Protein AF-0000000086876763 (afdb_homodimer)

Structure (mmCIF, N/CA/C/O backbone):
data_AF-0000000086876763-model_v1
#
loop_
_entity.id
_entity.type
_entity.pdbx_description
1 polymer Asparaginase
#
loop_
_atom_site.group_PDB
_atom_site.id
_atom_site.type_symbol
_atom_site.label_atom_id
_atom_site.label_alt_id
_atom_site.label_comp_id
_atom_site.label_asym_id
_atom_site.label_entity_id
_atom_site.label_seq_id
_atom_site.pdbx_PDB_ins_code
_atom_site.Cartn_x
_atom_site.Cartn_y
_atom_site.Cartn_z
_atom_site.occupancy
_atom_site.B_iso_or_equiv
_atom_site.auth_seq_id
_atom_site.auth_comp_id
_atom_site.auth_asym_id
_atom_site.auth_atom_id
_atom_site.pdbx_PDB_model_num
ATOM 1 N N . MET A 1 1 ? 21.891 13.836 -4.902 1 63.59 1 MET A N 1
ATOM 2 C CA . MET A 1 1 ? 22.141 12.852 -3.855 1 63.59 1 MET A CA 1
ATOM 3 C C . MET A 1 1 ? 21.203 11.656 -3.996 1 63.59 1 MET A C 1
ATOM 5 O O . MET A 1 1 ? 20.047 11.82 -4.379 1 63.59 1 MET A O 1
ATOM 9 N N . GLU A 1 2 ? 21.703 10.43 -3.816 1 85 2 GLU A N 1
ATOM 10 C CA . GLU A 1 2 ? 20.984 9.164 -3.924 1 85 2 GLU A CA 1
ATOM 11 C C . GLU A 1 2 ? 20.031 8.969 -2.754 1 85 2 GLU A C 1
ATOM 13 O O . GLU A 1 2 ? 20.234 9.531 -1.676 1 85 2 GLU A O 1
ATOM 18 N N . SER A 1 3 ? 18.922 8.422 -2.992 1 95.81 3 SER A N 1
ATOM 19 C CA . SER A 1 3 ? 17.953 8.102 -1.938 1 95.81 3 SER A CA 1
ATOM 20 C C . SER A 1 3 ? 18.578 7.184 -0.891 1 95.81 3 SER A C 1
ATOM 22 O O . SER A 1 3 ? 19.516 6.434 -1.188 1 95.81 3 SER A O 1
ATOM 24 N N . ALA A 1 4 ? 18.203 7.352 0.329 1 98.06 4 ALA A N 1
ATOM 25 C CA . ALA A 1 4 ? 18.656 6.496 1.425 1 98.06 4 ALA A CA 1
ATOM 26 C C . ALA A 1 4 ? 17.766 5.266 1.559 1 98.06 4 ALA A C 1
ATOM 28 O O . ALA A 1 4 ? 16.547 5.352 1.371 1 98.06 4 ALA A O 1
ATOM 29 N N . LEU A 1 5 ? 18.359 4.121 1.808 1 98.12 5 LEU A N 1
ATOM 30 C CA . LEU A 1 5 ? 17.594 2.967 2.26 1 98.12 5 LEU A CA 1
ATOM 31 C C . LEU A 1 5 ? 17.062 3.186 3.672 1 98.12 5 LEU A C 1
ATOM 33 O O . LEU A 1 5 ? 17.844 3.314 4.621 1 98.12 5 LEU A O 1
ATOM 37 N N . LEU A 1 6 ? 15.734 3.271 3.861 1 98.81 6 LEU A N 1
ATOM 38 C CA . LEU A 1 6 ? 15.148 3.635 5.145 1 98.81 6 LEU A CA 1
ATOM 39 C C . LEU A 1 6 ? 14.75 2.391 5.934 1 98.81 6 LEU A C 1
ATOM 41 O O . LEU A 1 6 ? 15.109 2.258 7.109 1 98.81 6 LEU A O 1
ATOM 45 N N . VAL A 1 7 ? 14.008 1.491 5.289 1 98.81 7 VAL A N 1
ATOM 46 C CA . VAL A 1 7 ? 13.445 0.343 5.988 1 98.81 7 VAL A CA 1
ATOM 47 C C . VAL A 1 7 ? 13.562 -0.906 5.117 1 98.81 7 VAL A C 1
ATOM 49 O O . VAL A 1 7 ? 13.359 -0.846 3.904 1 98.81 7 VAL A O 1
ATOM 52 N N . LYS A 1 8 ? 13.898 -2.033 5.664 1 98.75 8 LYS A N 1
ATOM 53 C CA . LYS A 1 8 ? 13.781 -3.354 5.055 1 98.75 8 LYS A CA 1
ATOM 54 C C . LYS A 1 8 ? 12.82 -4.242 5.84 1 98.75 8 LYS A C 1
ATOM 56 O O . LYS A 1 8 ? 12.734 -4.137 7.066 1 98.75 8 LYS A O 1
ATOM 61 N N . GLU A 1 9 ? 12.078 -5 5.168 1 98.69 9 GLU A N 1
ATOM 62 C CA . GLU A 1 9 ? 11.25 -6.059 5.746 1 98.69 9 GLU A CA 1
ATOM 63 C C . GLU A 1 9 ? 11.852 -7.434 5.473 1 98.69 9 GLU A C 1
ATOM 65 O O . GLU A 1 9 ? 12.352 -7.691 4.375 1 98.69 9 GLU A O 1
ATOM 70 N N . TYR A 1 10 ? 11.773 -8.258 6.449 1 98.56 10 TYR A N 1
ATOM 71 C CA . TYR A 1 10 ? 12.328 -9.602 6.336 1 98.56 10 TYR A CA 1
ATOM 72 C C . TYR A 1 10 ? 11.266 -10.656 6.645 1 98.56 10 TYR A C 1
ATOM 74 O O . TYR A 1 10 ? 10.398 -10.438 7.488 1 98.56 10 TYR A O 1
ATOM 82 N N . ARG A 1 11 ? 11.289 -11.711 5.949 1 98.31 11 ARG A N 1
ATOM 83 C CA . ARG A 1 11 ? 10.547 -12.945 6.207 1 98.31 11 ARG A CA 1
ATOM 84 C C . ARG A 1 11 ? 11.484 -14.141 6.281 1 98.31 11 ARG A C 1
ATOM 86 O O . ARG A 1 11 ? 12.258 -14.391 5.352 1 98.31 11 ARG A O 1
ATOM 93 N N . ALA A 1 12 ? 11.469 -14.891 7.359 1 97.19 12 ALA A N 1
ATOM 94 C CA . ALA A 1 12 ? 12.367 -16.016 7.57 1 97.19 12 ALA A CA 1
ATOM 95 C C . ALA A 1 12 ? 13.82 -15.633 7.297 1 97.19 12 ALA A C 1
ATOM 97 O O . ALA A 1 12 ? 14.562 -16.375 6.656 1 97.19 12 ALA A O 1
ATOM 98 N N . GLY A 1 13 ? 14.164 -14.438 7.664 1 96.88 13 GLY A N 1
ATOM 99 C CA . GLY A 1 13 ? 15.539 -13.977 7.57 1 96.88 13 GLY A CA 1
ATOM 100 C C . GLY A 1 13 ? 15.922 -13.508 6.18 1 96.88 13 GLY A C 1
ATOM 101 O O . GLY A 1 13 ? 17.031 -13.023 5.961 1 96.88 13 GLY A O 1
ATOM 102 N N . VAL A 1 14 ? 15.016 -13.617 5.227 1 97.5 14 VAL A N 1
ATOM 103 C CA . VAL A 1 14 ? 15.266 -13.188 3.854 1 97.5 14 VAL A CA 1
ATOM 104 C C . VAL A 1 14 ? 14.57 -11.852 3.598 1 97.5 14 VAL A C 1
ATOM 106 O O . VAL A 1 14 ? 13.406 -11.672 3.957 1 97.5 14 VAL A O 1
ATOM 109 N N . MET A 1 15 ? 15.297 -10.891 3.023 1 97.94 15 MET A N 1
ATOM 110 C CA . MET A 1 15 ? 14.719 -9.586 2.725 1 97.94 15 MET A CA 1
ATOM 111 C C . MET A 1 15 ? 13.562 -9.711 1.735 1 97.94 15 MET A C 1
ATOM 113 O O . MET A 1 15 ? 13.719 -10.312 0.672 1 97.94 15 MET A O 1
ATOM 117 N N . GLU A 1 16 ? 12.469 -9.133 2.098 1 98.38 16 GLU A N 1
ATOM 118 C CA . GLU A 1 16 ? 11.289 -9.234 1.24 1 98.38 16 GLU A CA 1
ATOM 119 C C . GLU A 1 16 ? 10.953 -7.879 0.616 1 98.38 16 GLU A C 1
ATOM 121 O O . GLU A 1 16 ? 10.539 -7.812 -0.543 1 98.38 16 GLU A O 1
ATOM 126 N N . CYS A 1 17 ? 11.07 -6.809 1.382 1 98.69 17 CYS A N 1
ATOM 127 C CA . CYS A 1 17 ? 10.773 -5.48 0.858 1 98.69 17 CYS A CA 1
ATOM 128 C C . CYS A 1 17 ? 11.828 -4.473 1.3 1 98.69 17 CYS A C 1
ATOM 130 O O . CYS A 1 17 ? 12.492 -4.668 2.318 1 98.69 17 CYS A O 1
ATOM 132 N N . ALA A 1 18 ? 11.977 -3.459 0.557 1 98.56 18 ALA A N 1
ATOM 133 C CA . ALA A 1 18 ? 12.852 -2.33 0.872 1 98.56 18 ALA A CA 1
ATOM 134 C C . ALA A 1 18 ? 12.188 -1.006 0.509 1 98.56 18 ALA A C 1
ATOM 136 O O . ALA A 1 18 ? 11.523 -0.898 -0.529 1 98.56 18 ALA A O 1
ATOM 137 N N . HIS A 1 19 ? 12.352 -0.045 1.343 1 98.75 19 HIS A N 1
ATOM 138 C CA . HIS A 1 19 ? 11.797 1.291 1.153 1 98.75 19 HIS A CA 1
ATOM 139 C C . HIS A 1 19 ? 12.891 2.354 1.209 1 98.75 19 HIS A C 1
ATOM 141 O O . HIS A 1 19 ? 13.68 2.387 2.154 1 98.75 19 HIS A O 1
ATOM 147 N N . PHE A 1 20 ? 12.898 3.191 0.234 1 98.62 20 PHE A N 1
ATOM 148 C CA . PHE A 1 20 ? 13.875 4.27 0.121 1 98.62 20 PHE A CA 1
ATOM 149 C C . PHE A 1 20 ? 13.227 5.621 0.391 1 98.62 20 PHE A C 1
ATOM 151 O O . PHE A 1 20 ? 12 5.75 0.326 1 98.62 20 PHE A O 1
ATOM 158 N N . GLY A 1 21 ? 14.031 6.57 0.761 1 98.69 21 GLY A N 1
ATOM 159 C CA . GLY A 1 21 ? 13.461 7.887 0.99 1 98.69 21 GLY A CA 1
ATOM 160 C C . GLY A 1 21 ? 14.492 8.914 1.412 1 98.69 21 GLY A C 1
ATOM 161 O O . GLY A 1 21 ? 15.68 8.789 1.09 1 98.69 21 GLY A O 1
ATOM 162 N N . HIS A 1 22 ? 13.977 9.961 1.968 1 98.88 22 HIS A N 1
ATOM 163 C CA . HIS A 1 22 ? 14.766 11.109 2.389 1 98.88 22 HIS A CA 1
ATOM 164 C C . HIS A 1 22 ? 14.297 11.641 3.742 1 98.88 22 HIS A C 1
ATOM 166 O O . HIS A 1 22 ? 13.102 11.617 4.035 1 98.88 22 HIS A O 1
ATOM 172 N N . ILE A 1 23 ? 15.219 12.078 4.582 1 98.88 23 ILE A N 1
ATOM 173 C CA . ILE A 1 23 ? 14.953 12.656 5.891 1 98.88 23 ILE A CA 1
ATOM 174 C C . ILE A 1 23 ? 15.664 14 6.012 1 98.88 23 ILE A C 1
ATOM 176 O O . ILE A 1 23 ? 16.828 14.133 5.613 1 98.88 23 ILE A O 1
ATOM 180 N N . SER A 1 24 ? 15.016 14.984 6.48 1 98.81 24 SER A N 1
ATOM 181 C CA . SER A 1 24 ? 15.586 16.297 6.77 1 98.81 24 SER A CA 1
ATOM 182 C C . SER A 1 24 ? 15.273 16.734 8.195 1 98.81 24 SER A C 1
ATOM 184 O O . SER A 1 24 ? 14.117 16.703 8.625 1 98.81 24 SER A O 1
ATOM 186 N N . ILE A 1 25 ? 16.25 17.109 8.953 1 98.94 25 ILE A N 1
ATOM 187 C CA . ILE A 1 25 ? 16.094 17.656 10.297 1 98.94 25 ILE A CA 1
ATOM 188 C C . ILE A 1 25 ? 16.75 19.031 10.383 1 98.94 25 ILE A C 1
ATOM 190 O O . ILE A 1 25 ? 17.938 19.156 10.109 1 98.94 25 ILE A O 1
ATOM 194 N N . THR A 1 26 ? 15.992 20.047 10.773 1 98.69 26 THR A N 1
ATOM 195 C CA . THR A 1 26 ? 16.5 21.406 10.82 1 98.69 26 THR A CA 1
ATOM 196 C C . THR A 1 26 ? 16.469 21.953 12.25 1 98.69 26 THR A C 1
ATOM 198 O O . THR A 1 26 ? 15.664 21.5 13.07 1 98.69 26 THR A O 1
ATOM 201 N N . ASN A 1 27 ? 17.359 22.875 12.508 1 98.5 27 ASN A N 1
ATOM 202 C CA . ASN A 1 27 ? 17.375 23.562 13.797 1 98.5 27 ASN A CA 1
ATOM 203 C C . ASN A 1 27 ? 16.734 24.953 13.703 1 98.5 27 ASN A C 1
ATOM 205 O O . ASN A 1 27 ? 16.172 25.312 12.672 1 98.5 27 ASN A O 1
ATOM 209 N N . GLU A 1 28 ? 16.75 25.703 14.789 1 97 28 GLU A N 1
ATOM 210 C CA . GLU A 1 28 ? 16.016 26.953 14.883 1 97 28 GLU A CA 1
ATOM 211 C C . GLU A 1 28 ? 16.609 28.031 13.977 1 97 28 GLU A C 1
ATOM 213 O O . GLU A 1 28 ? 15.992 29.062 13.719 1 97 28 GLU A O 1
ATOM 218 N N . LYS A 1 29 ? 17.828 27.766 13.438 1 96 29 LYS A N 1
ATOM 219 C CA . LYS A 1 29 ? 18.469 28.703 12.516 1 96 29 LYS A CA 1
ATOM 220 C C . LYS A 1 29 ? 18.141 28.359 11.062 1 96 29 LYS A C 1
ATOM 222 O O . LYS A 1 29 ? 18.562 29.062 10.141 1 96 29 LYS A O 1
ATOM 227 N N . GLY A 1 30 ? 17.438 27.266 10.891 1 95.19 30 GLY A N 1
ATOM 228 C CA . GLY A 1 30 ? 17.047 26.859 9.555 1 95.19 30 GLY A CA 1
ATOM 229 C C . GLY A 1 30 ? 18.062 25.953 8.883 1 95.19 30 GLY A C 1
ATOM 230 O O . GLY A 1 30 ? 17.922 25.609 7.715 1 95.19 30 GLY A O 1
ATOM 231 N N . ASN A 1 31 ? 19.078 25.562 9.633 1 97.19 31 ASN A N 1
ATOM 232 C CA . ASN A 1 31 ? 20.125 24.688 9.094 1 97.19 31 ASN A CA 1
ATOM 233 C C . ASN A 1 31 ? 19.734 23.219 9.188 1 97.19 31 ASN A C 1
ATOM 235 O O . ASN A 1 31 ? 19.141 22.781 10.18 1 97.19 31 ASN A O 1
ATOM 239 N N . VAL A 1 32 ? 20.047 22.484 8.117 1 98.25 32 VAL A N 1
ATOM 240 C CA . VAL A 1 32 ? 19.938 21.031 8.203 1 98.25 32 VAL A CA 1
ATOM 241 C C . VAL A 1 32 ? 21.031 20.5 9.133 1 98.25 32 VAL A C 1
ATOM 243 O O . VAL A 1 32 ? 22.219 20.656 8.859 1 98.25 32 VAL A O 1
ATOM 246 N N . VAL A 1 33 ? 20.625 19.875 10.195 1 98.38 33 VAL A N 1
ATOM 247 C CA . VAL A 1 33 ? 21.609 19.438 11.18 1 98.38 33 VAL A CA 1
ATOM 248 C C . VAL A 1 33 ? 21.781 17.922 11.094 1 98.38 33 VAL A C 1
ATOM 250 O O . VAL A 1 33 ? 22.828 17.375 11.477 1 98.38 33 VAL A O 1
ATOM 253 N N . TYR A 1 34 ? 20.812 17.172 10.68 1 98.25 34 TYR A N 1
ATOM 254 C CA . TYR A 1 34 ? 20.859 15.75 10.367 1 98.25 34 TYR A CA 1
ATOM 255 C C . TYR A 1 34 ? 20.094 15.445 9.086 1 98.25 34 TYR A C 1
ATOM 257 O O . TYR A 1 34 ? 19.172 16.172 8.711 1 98.25 34 TYR A O 1
ATOM 265 N N . SER A 1 35 ? 20.531 14.438 8.383 1 98.44 35 SER A N 1
ATOM 266 C CA . SER A 1 35 ? 19.797 14.023 7.191 1 98.44 35 SER A CA 1
ATOM 267 C C . SER A 1 35 ? 20.109 12.57 6.832 1 98.44 35 SER A C 1
ATOM 269 O O . SER A 1 35 ? 21.062 11.992 7.344 1 98.44 35 SER A O 1
ATOM 271 N N . ALA A 1 36 ? 19.328 11.938 6.098 1 98.44 36 ALA A N 1
ATOM 272 C CA . ALA A 1 36 ? 19.531 10.734 5.301 1 98.44 36 ALA A CA 1
ATOM 273 C C . ALA A 1 36 ? 19 10.914 3.885 1 98.44 36 ALA A C 1
ATOM 275 O O . ALA A 1 36 ? 17.859 11.352 3.697 1 98.44 36 ALA A O 1
ATOM 276 N N . GLY A 1 37 ? 19.781 10.609 2.861 1 97.94 37 GLY A N 1
ATOM 277 C CA . GLY A 1 37 ? 19.406 10.984 1.503 1 97.94 37 GLY A CA 1
ATOM 278 C C . GLY A 1 37 ? 19.531 12.469 1.236 1 97.94 37 GLY A C 1
ATOM 279 O O . GLY A 1 37 ? 20.469 13.117 1.713 1 97.94 37 GLY A O 1
ATOM 280 N N . ASN A 1 38 ? 18.688 12.992 0.384 1 98 38 ASN A N 1
ATOM 281 C CA . ASN A 1 38 ? 18.672 14.398 0.008 1 98 38 ASN A CA 1
ATOM 282 C C . ASN A 1 38 ? 17.734 15.211 0.9 1 98 38 ASN A C 1
ATOM 284 O O . ASN A 1 38 ? 16.516 15.164 0.733 1 98 38 ASN A O 1
ATOM 288 N N . PRO A 1 39 ? 18.266 15.977 1.806 1 98.19 39 PRO A N 1
ATOM 289 C CA . PRO A 1 39 ? 17.406 16.734 2.723 1 98.19 39 PRO A CA 1
ATOM 290 C C . PRO A 1 39 ? 16.578 17.797 2.01 1 98.19 39 PRO A C 1
ATOM 292 O O . PRO A 1 39 ? 15.633 18.328 2.592 1 98.19 39 PRO A O 1
ATOM 295 N N . HIS A 1 40 ? 16.922 18.109 0.749 1 98 40 HIS A N 1
ATOM 296 C CA . HIS A 1 40 ? 16.234 19.141 -0.005 1 98 40 HIS A CA 1
ATOM 297 C C . HIS A 1 40 ? 15.344 18.531 -1.09 1 98 40 HIS A C 1
ATOM 299 O O . HIS A 1 40 ? 14.953 19.219 -2.035 1 98 40 HIS A O 1
ATOM 305 N N . PHE A 1 41 ? 15.109 17.203 -0.95 1 98.31 41 PHE A N 1
ATOM 306 C CA . PHE A 1 41 ? 14.211 16.531 -1.886 1 98.31 41 PHE A CA 1
ATOM 307 C C . PHE A 1 41 ? 12.852 17.219 -1.909 1 98.31 41 PHE A C 1
ATOM 309 O O . PHE A 1 41 ? 12.297 17.547 -0.857 1 98.31 41 PHE A O 1
ATOM 316 N N . ARG A 1 42 ? 12.297 17.5 -3.066 1 98.12 42 ARG A N 1
ATOM 317 C CA . ARG A 1 42 ? 10.984 18.125 -3.217 1 98.12 42 ARG A CA 1
ATOM 318 C C . ARG A 1 42 ? 9.867 17.094 -3.076 1 98.12 42 ARG A C 1
ATOM 320 O O . ARG A 1 42 ? 9.891 16.062 -3.742 1 98.12 42 ARG A O 1
ATOM 327 N N . ALA A 1 43 ? 8.93 17.391 -2.17 1 98.44 43 ALA A N 1
ATOM 328 C CA . ALA A 1 43 ? 7.801 16.484 -1.951 1 98.44 43 ALA A CA 1
ATOM 329 C C . ALA A 1 43 ? 6.492 17.25 -1.848 1 98.44 43 ALA A C 1
ATOM 331 O O . ALA A 1 43 ? 6.477 18.406 -1.408 1 98.44 43 ALA A O 1
ATOM 332 N N . PHE A 1 44 ? 5.434 16.672 -2.324 1 98.81 44 PHE A N 1
ATOM 333 C CA . PHE A 1 44 ? 4.113 17.203 -2.014 1 98.81 44 PHE A CA 1
ATOM 334 C C . PHE A 1 44 ? 3.791 17.016 -0.536 1 98.81 44 PHE A C 1
ATOM 336 O O . PHE A 1 44 ? 4.055 15.961 0.036 1 98.81 44 PHE A O 1
ATOM 343 N N . THR A 1 45 ? 3.211 17.953 0.055 1 98.81 45 THR A N 1
ATOM 344 C CA . THR A 1 45 ? 2.943 17.938 1.488 1 98.81 45 THR A CA 1
ATOM 345 C C . THR A 1 45 ? 1.78 17 1.808 1 98.81 45 THR A C 1
ATOM 347 O O . THR A 1 45 ? 1.753 16.375 2.871 1 98.81 45 THR A O 1
ATOM 350 N N . ARG A 1 46 ? 0.812 17.031 0.825 1 98.56 46 ARG A N 1
ATOM 351 C CA . ARG A 1 46 ? -0.443 16.344 1.113 1 98.56 46 ARG A CA 1
ATOM 352 C C . ARG A 1 46 ? -1 16.766 2.469 1 98.56 46 ARG A C 1
ATOM 354 O O . ARG A 1 46 ? -0.998 17.953 2.805 1 98.56 46 ARG A O 1
ATOM 361 N N . SER A 1 47 ? -1.531 15.883 3.232 1 98.69 47 SER A N 1
ATOM 362 C CA . SER A 1 47 ? -2.242 16.234 4.453 1 98.69 47 SER A CA 1
ATOM 363 C C . SER A 1 47 ? -1.285 16.781 5.512 1 98.69 47 SER A C 1
ATOM 365 O O . SER A 1 47 ? -1.719 17.344 6.516 1 98.69 47 SER A O 1
ATOM 367 N N . SER A 1 48 ? 0.027 16.609 5.348 1 98.81 48 SER A N 1
ATOM 368 C CA . SER A 1 48 ? 0.963 17.172 6.312 1 98.81 48 SER A CA 1
ATOM 369 C C . SER A 1 48 ? 0.887 18.703 6.324 1 98.81 48 SER A C 1
ATOM 371 O O . SER A 1 48 ? 1.415 19.344 7.234 1 98.81 48 SER A O 1
ATOM 373 N N . ALA A 1 49 ? 0.183 19.297 5.449 1 98.81 49 ALA A N 1
ATOM 374 C CA . ALA A 1 49 ? 0.047 20.75 5.355 1 98.81 49 ALA A CA 1
ATOM 375 C C . ALA A 1 49 ? -1.14 21.234 6.18 1 98.81 49 ALA A C 1
ATOM 377 O O . ALA A 1 49 ? -1.288 22.438 6.41 1 98.81 49 ALA A O 1
ATOM 378 N N . LYS A 1 50 ? -1.938 20.359 6.688 1 98.88 50 LYS A N 1
ATOM 379 C CA . LYS A 1 50 ? -3.244 20.75 7.223 1 98.88 50 LYS A CA 1
ATOM 380 C C . LYS A 1 50 ? -3.098 21.688 8.414 1 98.88 50 LYS A C 1
ATOM 382 O O . LYS A 1 50 ? -3.865 22.641 8.555 1 98.88 50 LYS A O 1
ATOM 387 N N . PRO A 1 51 ? -2.115 21.484 9.305 1 98.94 51 PRO A N 1
ATOM 388 C CA . PRO A 1 51 ? -1.979 22.484 10.367 1 98.94 51 PRO A CA 1
ATOM 389 C C . PRO A 1 51 ? -1.741 23.891 9.836 1 98.94 51 PRO A C 1
ATOM 391 O O . PRO A 1 51 ? -2.252 24.859 10.398 1 98.94 51 PRO A O 1
ATOM 394 N N . PHE A 1 52 ? -1.017 24.016 8.773 1 98.94 52 PHE A N 1
ATOM 395 C CA . PHE A 1 52 ? -0.72 25.312 8.18 1 98.94 52 PHE A CA 1
ATOM 396 C C . PHE A 1 52 ? -1.955 25.891 7.5 1 98.94 52 PHE A C 1
ATOM 398 O O . PHE A 1 52 ? -2.176 27.094 7.531 1 98.94 52 PHE A O 1
ATOM 405 N N . GLN A 1 53 ? -2.729 25.031 6.914 1 98.94 53 GLN A N 1
ATOM 406 C CA . GLN A 1 53 ? -3.943 25.453 6.227 1 98.94 53 GLN A CA 1
ATOM 407 C C . GLN A 1 53 ? -4.977 25.984 7.215 1 98.94 53 GLN A C 1
ATOM 409 O O . GLN A 1 53 ? -5.832 26.797 6.852 1 98.94 53 GLN A O 1
ATOM 414 N N . ALA A 1 54 ? -4.891 25.578 8.43 1 98.88 54 ALA A N 1
ATOM 415 C CA . ALA A 1 54 ? -5.828 26.016 9.461 1 98.88 54 ALA A CA 1
ATOM 416 C C . ALA A 1 54 ? -5.461 27.406 9.992 1 98.88 54 ALA A C 1
ATOM 418 O O . ALA A 1 54 ? -6.285 28.078 10.609 1 98.88 54 ALA A O 1
ATOM 419 N N . ILE A 1 55 ? -4.219 27.859 9.797 1 98.94 55 ILE A N 1
ATOM 420 C CA . ILE A 1 55 ? -3.668 29.031 10.461 1 98.94 55 ILE A CA 1
ATOM 421 C C . ILE A 1 55 ? -4.465 30.266 10.062 1 98.94 55 ILE A C 1
ATOM 423 O O . ILE A 1 55 ? -4.906 31.031 10.922 1 98.94 55 ILE A O 1
ATOM 427 N N . PRO A 1 56 ? -4.75 30.5 8.75 1 98.88 56 PRO A N 1
ATOM 428 C CA . PRO A 1 56 ? -5.43 31.75 8.391 1 98.88 56 PRO A CA 1
ATOM 429 C C . PRO A 1 56 ? -6.785 31.906 9.078 1 98.88 56 PRO A C 1
ATOM 431 O O . PRO A 1 56 ? -7.094 32.969 9.602 1 98.88 56 PRO A O 1
ATOM 434 N N . GLY A 1 57 ? -7.559 30.859 9.141 1 98.81 57 GLY A N 1
ATOM 435 C CA . GLY A 1 57 ? -8.859 30.922 9.789 1 98.81 57 GLY A CA 1
ATOM 436 C C . GLY A 1 57 ? -8.766 31.188 11.281 1 98.81 57 GLY A C 1
ATOM 437 O O . GLY A 1 57 ? -9.453 32.062 11.805 1 98.81 57 GLY A O 1
ATOM 438 N N . ILE A 1 58 ? -7.91 30.453 11.914 1 98.94 58 ILE A N 1
ATOM 439 C CA . ILE A 1 58 ? -7.75 30.609 13.352 1 98.94 58 ILE A CA 1
ATOM 440 C C . ILE A 1 58 ? -7.195 32 13.656 1 98.94 58 ILE A C 1
ATOM 442 O O . ILE A 1 58 ? -7.648 32.656 14.586 1 98.94 58 ILE A O 1
ATOM 446 N N . ARG A 1 59 ? -6.223 32.438 12.859 1 98.81 59 ARG A N 1
ATOM 447 C CA . ARG A 1 59 ? -5.641 33.781 12.984 1 98.81 59 ARG A CA 1
ATOM 448 C C . ARG A 1 59 ? -6.707 34.875 12.844 1 98.81 59 ARG A C 1
ATOM 450 O O . ARG A 1 59 ? -6.672 35.875 13.539 1 98.81 59 ARG A O 1
ATOM 457 N N . ALA A 1 60 ? -7.688 34.625 12.008 1 98.44 60 ALA A N 1
ATOM 458 C CA . ALA A 1 60 ? -8.734 35.594 11.719 1 98.44 60 ALA A CA 1
ATOM 459 C C . ALA A 1 60 ? -9.812 35.594 12.805 1 98.44 60 ALA A C 1
ATOM 461 O O . ALA A 1 60 ? -10.648 36.5 12.875 1 98.44 60 ALA A O 1
ATOM 462 N N . GLY A 1 61 ? -9.883 34.531 13.648 1 98.62 61 GLY A N 1
ATOM 463 C CA . GLY A 1 61 ? -10.758 34.562 14.805 1 98.62 61 GLY A CA 1
ATOM 464 C C . GLY A 1 61 ? -11.953 33.625 14.68 1 98.62 61 GLY A C 1
ATOM 465 O O . GLY A 1 61 ? -12.961 33.781 15.367 1 98.62 61 GLY A O 1
ATOM 466 N N . ILE A 1 62 ? -11.852 32.594 13.875 1 98.62 62 ILE A N 1
ATOM 467 C CA . ILE A 1 62 ? -13.008 31.719 13.68 1 98.62 62 ILE A CA 1
ATOM 468 C C . ILE A 1 62 ? -13.297 30.938 14.969 1 98.62 62 ILE A C 1
ATOM 470 O O . ILE A 1 62 ? -14.438 30.562 15.227 1 98.62 62 ILE A O 1
ATOM 474 N N . ALA A 1 63 ? -12.312 30.703 15.758 1 98.62 63 ALA A N 1
ATOM 475 C CA . ALA A 1 63 ? -12.516 29.953 17 1 98.62 63 ALA A CA 1
ATOM 476 C C . ALA A 1 63 ? -13.492 30.688 17.922 1 98.62 63 ALA A C 1
ATOM 478 O O . ALA A 1 63 ? -14.453 30.109 18.406 1 98.62 63 ALA A O 1
ATOM 479 N N . ALA A 1 64 ? -13.211 31.953 18.156 1 98.44 64 ALA A N 1
ATOM 480 C CA . ALA A 1 64 ? -14.078 32.781 18.984 1 98.44 64 ALA A CA 1
ATOM 481 C C . ALA A 1 64 ? -15.414 33.031 18.297 1 98.44 64 ALA A C 1
ATOM 483 O O . ALA A 1 64 ? -16.469 33 18.938 1 98.44 64 ALA A O 1
ATOM 484 N N . HIS A 1 65 ? -15.391 33.312 17.031 1 98.69 65 HIS A N 1
ATOM 485 C CA . HIS A 1 65 ? -16.578 33.656 16.266 1 98.69 65 HIS A CA 1
ATOM 486 C C . HIS A 1 65 ? -17.625 32.562 16.328 1 98.69 65 HIS A C 1
ATOM 488 O O . HIS A 1 65 ? -18.828 32.844 16.484 1 98.69 65 HIS A O 1
ATOM 494 N N . TYR A 1 66 ? -17.203 31.312 16.188 1 98.69 66 TYR A N 1
ATOM 495 C CA . TYR A 1 66 ? -18.141 30.188 16.141 1 98.69 66 TYR A CA 1
ATOM 496 C C . TYR A 1 66 ? -18.156 29.438 17.469 1 98.69 66 TYR A C 1
ATOM 498 O O . TYR A 1 66 ? -18.938 28.5 17.641 1 98.69 66 TYR A O 1
ATOM 506 N N . GLY A 1 67 ? -17.344 29.781 18.375 1 98.69 67 GLY A N 1
ATOM 507 C CA . GLY A 1 67 ? -17.266 29.078 19.656 1 98.69 67 GLY A CA 1
ATOM 508 C C . GLY A 1 67 ? -16.719 27.672 19.531 1 98.69 67 GLY A C 1
ATOM 509 O O . GLY A 1 67 ? -17.328 26.719 20.031 1 98.69 67 GLY A O 1
ATOM 510 N N . LEU A 1 68 ? -15.562 27.594 18.891 1 98.81 68 LEU A N 1
ATOM 511 C CA . LEU A 1 68 ? -15.047 26.266 18.578 1 98.81 68 LEU A CA 1
ATOM 512 C C . LEU A 1 68 ? -14.359 25.656 19.797 1 98.81 68 LEU A C 1
ATOM 514 O O . LEU A 1 68 ? -13.656 26.344 20.531 1 98.81 68 LEU A O 1
ATOM 518 N N . SER A 1 69 ? -14.57 24.344 20.047 1 98.69 69 SER A N 1
ATOM 519 C CA . SER A 1 69 ? -13.867 23.578 21.062 1 98.69 69 SER A CA 1
ATOM 520 C C . SER A 1 69 ? -12.5 23.125 20.562 1 98.69 69 SER A C 1
ATOM 522 O O . SER A 1 69 ? -12.18 23.281 19.375 1 98.69 69 SER A O 1
ATOM 524 N N . SER A 1 70 ? -11.711 22.594 21.5 1 98.56 70 SER A N 1
ATOM 525 C CA . SER A 1 70 ? -10.406 22.031 21.156 1 98.56 70 SER A CA 1
ATOM 526 C C . SER A 1 70 ? -10.531 20.906 20.141 1 98.56 70 SER A C 1
ATOM 528 O O . SER A 1 70 ? -9.711 20.797 19.219 1 98.56 70 SER A O 1
ATOM 530 N N . LYS A 1 71 ? -11.562 20.078 20.281 1 98.88 71 LYS A N 1
ATOM 531 C CA . LYS A 1 71 ? -11.797 18.984 19.344 1 98.88 71 LYS A CA 1
ATOM 532 C C . LYS A 1 71 ? -12.078 19.516 17.938 1 98.88 71 LYS A C 1
ATOM 534 O O . LYS A 1 71 ? -11.57 18.984 16.953 1 98.88 71 LYS A O 1
ATOM 539 N N . GLU A 1 72 ? -12.875 20.531 17.891 1 98.88 72 GLU A N 1
ATOM 540 C CA . GLU A 1 72 ? -13.266 21.094 16.609 1 98.88 72 GLU A CA 1
ATOM 541 C C . GLU A 1 72 ? -12.102 21.812 15.938 1 98.88 72 GLU A C 1
ATOM 543 O O . GLU A 1 72 ? -11.977 21.797 14.711 1 98.88 72 GLU A O 1
ATOM 548 N N . ILE A 1 73 ? -11.211 22.406 16.719 1 98.94 73 ILE A N 1
ATOM 549 C CA . ILE A 1 73 ? -10.008 23.016 16.156 1 98.94 73 ILE A CA 1
ATOM 550 C C . ILE A 1 73 ? -9.047 21.922 15.68 1 98.94 73 ILE A C 1
ATOM 552 O O . ILE A 1 73 ? -8.508 22 14.57 1 98.94 73 ILE A O 1
ATOM 556 N N . ALA A 1 74 ? -8.883 20.859 16.469 1 98.94 74 ALA A N 1
ATOM 557 C CA . ALA A 1 74 ? -7.969 19.766 16.125 1 98.94 74 ALA A CA 1
ATOM 558 C C . ALA A 1 74 ? -8.398 19.078 14.828 1 98.94 74 ALA A C 1
ATOM 560 O O . ALA A 1 74 ? -7.555 18.734 13.992 1 98.94 74 ALA A O 1
ATOM 561 N N . ILE A 1 75 ? -9.695 18.891 14.609 1 98.81 75 ILE A N 1
ATOM 562 C CA . ILE A 1 75 ? -10.156 18.109 13.469 1 98.81 75 ILE A CA 1
ATOM 563 C C . ILE A 1 75 ? -9.969 18.906 12.188 1 98.81 75 ILE A C 1
ATOM 565 O O . ILE A 1 75 ? -10 18.359 11.086 1 98.81 75 ILE A O 1
ATOM 569 N N . MET A 1 76 ? -9.773 20.25 12.289 1 98.69 76 MET A N 1
ATOM 570 C CA . MET A 1 76 ? -9.469 21.094 11.125 1 98.69 76 MET A CA 1
ATOM 571 C C . MET A 1 76 ? -8.078 20.797 10.586 1 98.69 76 MET A C 1
ATOM 573 O O . MET A 1 76 ? -7.77 21.109 9.438 1 98.69 76 MET A O 1
ATOM 577 N N . ALA A 1 77 ? -7.18 20.188 11.398 1 98.38 77 ALA A N 1
ATOM 578 C CA . ALA A 1 77 ? -5.828 19.812 11 1 98.38 77 ALA A CA 1
ATOM 579 C C . ALA A 1 77 ? -5.711 18.297 10.828 1 98.38 77 ALA A C 1
ATOM 581 O O . ALA A 1 77 ? -4.609 17.75 10.867 1 98.38 77 ALA A O 1
ATOM 582 N N . SER A 1 78 ? -6.844 17.672 10.617 1 97.44 78 SER A N 1
ATOM 583 C CA . SER A 1 78 ? -6.875 16.219 10.789 1 97.44 78 SER A CA 1
ATOM 584 C C . SER A 1 78 ? -6.918 15.5 9.438 1 97.44 78 SER A C 1
ATOM 586 O O . SER A 1 78 ? -7.254 16.109 8.422 1 97.44 78 SER A O 1
ATOM 588 N N . SER A 1 79 ? -6.449 14.328 9.398 1 97.62 79 SER A N 1
ATOM 589 C CA . SER A 1 79 ? -6.844 13.266 8.477 1 97.62 79 SER A CA 1
ATOM 590 C C . SER A 1 79 ? -7.633 12.18 9.188 1 97.62 79 SER A C 1
ATOM 592 O O . SER A 1 79 ? -7.18 11.031 9.273 1 97.62 79 SER A O 1
ATOM 594 N N . HIS A 1 80 ? -8.773 12.609 9.68 1 98.31 80 HIS A N 1
ATOM 595 C CA . HIS A 1 80 ? -9.57 11.711 10.508 1 98.31 80 HIS A CA 1
ATOM 596 C C . HIS A 1 80 ? -10.016 10.484 9.719 1 98.31 80 HIS A C 1
ATOM 598 O O . HIS A 1 80 ? -9.969 10.484 8.484 1 98.31 80 HIS A O 1
ATOM 604 N N . ARG A 1 81 ? -10.344 9.5 10.383 1 98.25 81 ARG A N 1
ATOM 605 C CA . ARG A 1 81 ? -10.695 8.258 9.711 1 98.25 81 ARG A CA 1
ATOM 606 C C . ARG A 1 81 ? -12.164 7.914 9.938 1 98.25 81 ARG A C 1
ATOM 608 O O . ARG A 1 81 ? -12.555 6.746 9.883 1 98.25 81 ARG A O 1
ATOM 615 N N . SER A 1 82 ? -12.922 8.875 10.344 1 98.56 82 SER A N 1
ATOM 616 C CA . SER A 1 82 ? -14.367 8.781 10.523 1 98.56 82 SER A CA 1
ATOM 617 C C . SER A 1 82 ? -14.742 7.707 11.539 1 98.56 82 SER A C 1
ATOM 619 O O . SER A 1 82 ? -15.609 6.875 11.273 1 98.56 82 SER A O 1
ATOM 621 N N . GLU A 1 83 ? -14.016 7.637 12.609 1 98.62 83 GLU A N 1
ATOM 622 C CA . GLU A 1 83 ? -14.516 6.965 13.805 1 98.62 83 GLU A CA 1
ATOM 623 C C . GLU A 1 83 ? -15.727 7.695 14.383 1 98.62 83 GLU A C 1
ATOM 625 O O . GLU A 1 83 ? -15.969 8.859 14.062 1 98.62 83 GLU A O 1
ATOM 630 N N . PRO A 1 84 ? -16.531 7.082 15.195 1 98.12 84 PRO A N 1
ATOM 631 C CA . PRO A 1 84 ? -17.797 7.688 15.641 1 98.12 84 PRO A CA 1
ATOM 632 C C . PRO A 1 84 ? -17.594 9.07 16.25 1 98.12 84 PRO A C 1
ATOM 634 O O . PRO A 1 84 ? -18.359 10 15.953 1 98.12 84 PRO A O 1
ATOM 637 N N . GLU A 1 85 ? -16.594 9.25 17.031 1 98.56 85 GLU A N 1
ATOM 638 C CA . GLU A 1 85 ? -16.359 10.555 17.656 1 98.56 85 GLU A CA 1
ATOM 639 C C . GLU A 1 85 ? -15.984 11.602 16.609 1 98.56 85 GLU A C 1
ATOM 641 O O . GLU A 1 85 ? -16.344 12.773 16.734 1 98.56 85 GLU A O 1
ATOM 646 N N . HIS A 1 86 ? -15.188 11.211 15.594 1 98.88 86 HIS A N 1
ATOM 647 C CA . HIS A 1 86 ? -14.883 12.141 14.508 1 98.88 86 HIS A CA 1
ATOM 648 C C . HIS A 1 86 ? -16.156 12.664 13.852 1 98.88 86 HIS A C 1
ATOM 650 O O . HIS A 1 86 ? -16.297 13.867 13.633 1 98.88 86 HIS A O 1
ATOM 656 N N . ILE A 1 87 ? -17.062 11.75 13.516 1 98.5 87 ILE A N 1
ATOM 657 C CA . ILE A 1 87 ? -18.297 12.094 12.836 1 98.5 87 ILE A CA 1
ATOM 658 C C . ILE A 1 87 ? -19.109 13.062 13.688 1 98.5 87 ILE A C 1
ATOM 660 O O . ILE A 1 87 ? -19.609 14.078 13.18 1 98.5 87 ILE A O 1
ATOM 664 N N . GLN A 1 88 ? -19.188 12.773 14.945 1 98.62 88 GLN A N 1
ATOM 665 C CA . GLN A 1 88 ? -19.922 13.633 15.867 1 98.62 88 GLN A CA 1
ATOM 666 C C . GLN A 1 88 ? -19.344 15.039 15.891 1 98.62 88 GLN A C 1
ATOM 668 O O . GLN A 1 88 ? -20.078 16.031 15.805 1 98.62 88 GLN A O 1
ATOM 673 N N . VAL A 1 89 ? -18.031 15.156 16 1 98.88 89 VAL A N 1
ATOM 674 C CA . VAL A 1 89 ? -17.359 16.453 16.094 1 98.88 89 VAL A CA 1
ATOM 675 C C . VAL A 1 89 ? -17.516 17.203 14.766 1 98.88 89 VAL A C 1
ATOM 677 O O . VAL A 1 89 ? -17.703 18.422 14.758 1 98.88 89 VAL A O 1
ATOM 680 N N . LEU A 1 90 ? -17.453 16.5 13.641 1 98.81 90 LEU A N 1
ATOM 681 C CA . LEU A 1 90 ? -17.641 17.109 12.328 1 98.81 90 LEU A CA 1
ATOM 682 C C . LEU A 1 90 ? -19.047 17.703 12.195 1 98.81 90 LEU A C 1
ATOM 684 O O . LEU A 1 90 ? -19.219 18.797 11.688 1 98.81 90 LEU A O 1
ATOM 688 N N . GLU A 1 91 ? -20.016 16.953 12.648 1 98.62 91 GLU A N 1
ATOM 689 C CA . GLU A 1 91 ? -21.391 17.422 12.594 1 98.62 91 GLU A CA 1
ATOM 690 C C . GLU A 1 91 ? -21.609 18.641 13.484 1 98.62 91 GLU A C 1
ATOM 692 O O . GLU A 1 91 ? -22.312 19.578 13.109 1 98.62 91 GLU A O 1
ATOM 697 N N . GLN A 1 92 ? -20.984 18.609 14.648 1 98.75 92 GLN A N 1
ATOM 698 C CA . GLN A 1 92 ? -21.062 19.75 15.539 1 98.75 92 GLN A CA 1
ATOM 699 C C . GLN A 1 92 ? -20.422 20.984 14.914 1 98.75 92 GLN A C 1
ATOM 701 O O . GLN A 1 92 ? -20.984 22.078 14.961 1 98.75 92 GLN A O 1
ATOM 706 N N . LEU A 1 93 ? -19.219 20.766 14.352 1 98.81 93 LEU A N 1
ATOM 707 C CA . LEU A 1 93 ? -18.516 21.844 13.68 1 98.81 93 LEU A CA 1
ATOM 708 C C . LEU A 1 93 ? -19.344 22.422 12.531 1 98.81 93 LEU A C 1
ATOM 710 O O . LEU A 1 93 ? -19.469 23.641 12.398 1 98.81 93 LEU A O 1
ATOM 714 N N . SER A 1 94 ? -19.922 21.562 11.742 1 98.69 94 SER A N 1
ATOM 715 C CA . SER A 1 94 ? -20.781 21.953 10.633 1 98.69 94 SER A CA 1
ATOM 716 C C . SER A 1 94 ? -21.969 22.766 11.117 1 98.69 94 SER A C 1
ATOM 718 O O . SER A 1 94 ? -22.312 23.781 10.508 1 98.69 94 SER A O 1
ATOM 720 N N . ALA A 1 95 ? -22.547 22.359 12.164 1 98.62 95 ALA A N 1
ATOM 721 C CA . ALA A 1 95 ? -23.703 23.062 12.734 1 98.62 95 ALA A CA 1
ATOM 722 C C . ALA A 1 95 ? -23.312 24.453 13.203 1 98.62 95 ALA A C 1
ATOM 724 O O . ALA A 1 95 ? -24.047 25.422 12.969 1 98.62 95 ALA A O 1
ATOM 725 N N . LYS A 1 96 ? -22.219 24.562 13.875 1 98.69 96 LYS A N 1
ATOM 726 C CA . LYS A 1 96 ? -21.766 25.859 14.375 1 98.69 96 LYS A CA 1
ATOM 727 C C . LYS A 1 96 ? -21.469 26.812 13.227 1 98.69 96 LYS A C 1
ATOM 729 O O . LYS A 1 96 ? -21.781 28 13.305 1 98.69 96 LYS A O 1
ATOM 734 N N . ILE A 1 97 ? -20.875 26.266 12.195 1 98.31 97 ILE A N 1
ATOM 735 C CA . ILE A 1 97 ? -20.516 27.078 11.031 1 98.31 97 ILE A CA 1
ATOM 736 C C . ILE A 1 97 ? -21.781 27.406 10.234 1 98.31 97 ILE A C 1
ATOM 738 O O . ILE A 1 97 ? -21.828 28.438 9.555 1 98.31 97 ILE A O 1
ATOM 742 N N . GLY A 1 98 ? -22.766 26.531 10.312 1 98.19 98 GLY A N 1
ATOM 743 C CA . GLY A 1 98 ? -24.016 26.734 9.609 1 98.19 98 GLY A CA 1
ATOM 744 C C . GLY A 1 98 ? -23.969 26.312 8.148 1 98.19 98 GLY A C 1
ATOM 745 O O . GLY A 1 98 ? -24.625 26.906 7.297 1 98.19 98 GLY A O 1
ATOM 746 N N . LEU A 1 99 ? -23.047 25.406 7.836 1 97.38 99 LEU A N 1
ATOM 747 C CA . LEU A 1 99 ? -22.922 24.859 6.492 1 97.38 99 LEU A CA 1
ATOM 748 C C . LEU A 1 99 ? -22.969 23.328 6.523 1 97.38 99 LEU A C 1
ATOM 750 O O . LEU A 1 99 ? -22.359 22.703 7.398 1 97.38 99 LEU A O 1
ATOM 754 N N . GLY A 1 100 ? -23.719 22.719 5.676 1 93.69 100 GLY A N 1
ATOM 755 C CA . GLY A 1 100 ? -23.812 21.266 5.582 1 93.69 100 GLY A CA 1
ATOM 756 C C . GLY A 1 100 ? -22.797 20.656 4.629 1 93.69 100 GLY A C 1
ATOM 757 O O . GLY A 1 100 ? -22.016 21.375 4.004 1 93.69 100 GLY A O 1
ATOM 758 N N . GLU A 1 101 ? -22.797 19.297 4.547 1 95.81 101 GLU A N 1
ATOM 759 C CA . GLU A 1 101 ? -21.797 18.594 3.744 1 95.81 101 GLU A CA 1
ATOM 760 C C . GLU A 1 101 ? -22.031 18.812 2.252 1 95.81 101 GLU A C 1
ATOM 762 O O . GLU A 1 101 ? -21.172 18.5 1.43 1 95.81 101 GLU A O 1
ATOM 767 N N . GLU A 1 102 ? -23.219 19.406 1.879 1 95.81 102 GLU A N 1
ATOM 768 C CA . GLU A 1 102 ? -23.469 19.75 0.487 1 95.81 102 GLU A CA 1
ATOM 769 C C . GLU A 1 102 ? -22.516 20.828 -0.003 1 95.81 102 GLU A C 1
ATOM 771 O O . GLU A 1 102 ? -22.312 20.984 -1.209 1 95.81 102 GLU A O 1
ATOM 776 N N . CYS A 1 103 ? -21.891 21.594 0.924 1 97.19 103 CYS A N 1
ATOM 777 C CA . CYS A 1 103 ? -20.969 22.656 0.566 1 97.19 103 CYS A CA 1
ATOM 778 C C . CYS A 1 103 ? -19.547 22.109 0.388 1 97.19 103 CYS A C 1
ATOM 780 O O . CYS A 1 103 ? -18.656 22.812 -0.096 1 97.19 103 CYS A O 1
ATOM 782 N N . LEU A 1 104 ? -19.328 20.875 0.792 1 98.25 104 LEU A N 1
ATOM 783 C CA . LEU A 1 104 ? -18 20.281 0.695 1 98.25 104 LEU A CA 1
ATOM 784 C C . LEU A 1 104 ? -17.719 19.797 -0.728 1 98.25 104 LEU A C 1
ATOM 786 O O . LEU A 1 104 ? -18.547 19.109 -1.328 1 98.25 104 LEU A O 1
ATOM 790 N N . ILE A 1 105 ? -16.578 20.078 -1.279 1 97.5 105 ILE A N 1
ATOM 791 C CA . ILE A 1 105 ? -16.25 19.688 -2.645 1 97.5 105 ILE A CA 1
ATOM 792 C C . ILE A 1 105 ? -15.562 18.312 -2.635 1 97.5 105 ILE A C 1
ATOM 794 O O . ILE A 1 105 ? -15.391 17.688 -3.686 1 97.5 105 ILE A O 1
ATOM 798 N N . CYS A 1 106 ? -15.023 17.953 -1.402 1 97.81 106 CYS A N 1
ATOM 799 C CA . CYS A 1 106 ? -14.359 16.656 -1.355 1 97.81 106 CYS A CA 1
ATOM 800 C C . CYS A 1 106 ? -15.344 15.531 -1.67 1 97.81 106 CYS A C 1
ATOM 802 O O . CYS A 1 106 ? -16.547 15.68 -1.479 1 97.81 106 CYS A O 1
ATOM 804 N N . ALA A 1 107 ? -14.875 14.469 -2.191 1 98.12 107 ALA A N 1
ATOM 805 C CA . ALA A 1 107 ? -15.703 13.359 -2.672 1 98.12 107 ALA A CA 1
ATOM 806 C C . ALA A 1 107 ? -16.422 12.664 -1.517 1 98.12 107 ALA A C 1
ATOM 808 O O . ALA A 1 107 ? -15.891 12.602 -0.403 1 98.12 107 ALA A O 1
ATOM 809 N N . ALA A 1 108 ? -17.609 12.164 -1.794 1 98.44 108 ALA A N 1
ATOM 810 C CA . ALA A 1 108 ? -18.25 11.273 -0.836 1 98.44 108 ALA A CA 1
ATOM 811 C C . ALA A 1 108 ? -17.422 10.016 -0.606 1 98.44 108 ALA A C 1
ATOM 813 O O . ALA A 1 108 ? -16.844 9.461 -1.547 1 98.44 108 ALA A O 1
ATOM 814 N N . SER A 1 109 ? -17.328 9.586 0.653 1 98.19 109 SER A N 1
ATOM 815 C CA . SER A 1 109 ? -16.453 8.469 1.001 1 98.19 109 SER A CA 1
ATOM 816 C C . SER A 1 109 ? -17.062 7.621 2.117 1 98.19 109 SER A C 1
ATOM 818 O O . SER A 1 109 ? -17.969 8.062 2.82 1 98.19 109 SER A O 1
ATOM 820 N N . TYR A 1 110 ? -16.594 6.398 2.236 1 98.44 110 TYR A N 1
ATOM 821 C CA . TYR A 1 110 ? -16.797 5.602 3.438 1 98.44 110 TYR A CA 1
ATOM 822 C C . TYR A 1 110 ? -15.758 5.938 4.5 1 98.44 110 TYR A C 1
ATOM 824 O O . TYR A 1 110 ? -14.727 6.543 4.199 1 98.44 110 TYR A O 1
ATOM 832 N N . PRO A 1 111 ? -16.062 5.57 5.773 1 98.5 111 PRO A N 1
ATOM 833 C CA . PRO A 1 111 ? -15.008 5.719 6.777 1 98.5 111 PRO A CA 1
ATOM 834 C C . PRO A 1 111 ? -13.734 4.965 6.41 1 98.5 111 PRO A C 1
ATOM 836 O O . PRO A 1 111 ? -13.797 3.875 5.84 1 98.5 111 PRO A O 1
ATOM 839 N N . LEU A 1 112 ? -12.648 5.559 6.758 1 97.75 112 LEU A N 1
ATOM 840 C CA . LEU A 1 112 ? -11.375 4.914 6.457 1 97.75 112 LEU A CA 1
ATOM 841 C C . LEU A 1 112 ? -10.969 3.965 7.582 1 97.75 112 LEU A C 1
ATOM 843 O O . LEU A 1 112 ? -10.156 3.064 7.375 1 97.75 112 LEU A O 1
ATOM 847 N N . ASN A 1 113 ? -11.438 4.242 8.812 1 98.25 113 ASN A N 1
ATOM 848 C CA . ASN A 1 113 ? -11.242 3.26 9.875 1 98.25 113 ASN A CA 1
ATOM 849 C C . ASN A 1 113 ? -12 1.968 9.586 1 98.25 113 ASN A C 1
ATOM 851 O O . ASN A 1 113 ? -13.203 1.996 9.312 1 98.25 113 ASN A O 1
ATOM 855 N N . GLU A 1 114 ? -11.328 0.865 9.648 1 97 114 GLU A N 1
ATOM 856 C CA . GLU A 1 114 ? -11.914 -0.406 9.227 1 97 114 GLU A CA 1
ATOM 857 C C . GLU A 1 114 ? -13.148 -0.739 10.055 1 97 114 GLU A C 1
ATOM 859 O O . GLU A 1 114 ? -14.195 -1.097 9.5 1 97 114 GLU A O 1
ATOM 864 N N . GLU A 1 115 ? -13.07 -0.691 11.375 1 97.44 115 GLU A N 1
ATOM 865 C CA . GLU A 1 115 ? -14.195 -1.02 12.242 1 97.44 115 GLU A CA 1
ATOM 866 C C . GLU A 1 115 ? -15.367 -0.077 12 1 97.44 115 GLU A C 1
ATOM 868 O O . GLU A 1 115 ? -16.516 -0.518 11.922 1 97.44 115 GLU A O 1
ATOM 873 N N . SER A 1 116 ? -15.016 1.215 11.875 1 98.31 116 SER A N 1
ATOM 874 C CA . SER A 1 116 ? -16.047 2.203 11.594 1 98.31 116 SER A CA 1
ATOM 875 C C . SER A 1 116 ? -16.719 1.923 10.25 1 98.31 116 SER A C 1
ATOM 877 O O . SER A 1 116 ? -17.953 2.014 10.141 1 98.31 116 SER A O 1
ATOM 879 N N . ARG A 1 117 ? -15.953 1.591 9.266 1 98.44 117 ARG A N 1
ATOM 880 C CA . ARG A 1 117 ? -16.484 1.291 7.945 1 98.44 117 ARG A CA 1
ATOM 881 C C . ARG A 1 117 ? -17.406 0.078 7.996 1 98.44 117 ARG A C 1
ATOM 883 O O . ARG A 1 117 ? -18.5 0.093 7.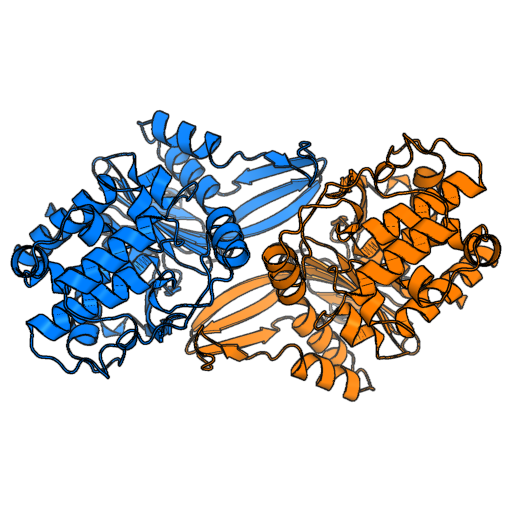41 1 98.44 117 ARG A O 1
ATOM 890 N N . ASN A 1 118 ? -16.938 -1.003 8.664 1 98.31 118 ASN A N 1
ATOM 891 C CA . ASN A 1 118 ? -17.75 -2.213 8.781 1 98.31 118 ASN A CA 1
ATOM 892 C C . ASN A 1 118 ? -19.109 -1.923 9.414 1 98.31 118 ASN A C 1
ATOM 894 O O . ASN A 1 118 ? -20.141 -2.352 8.891 1 98.31 118 ASN A O 1
ATOM 898 N N . GLN A 1 119 ? -19.047 -1.181 10.492 1 98.19 119 GLN A N 1
ATOM 899 C CA . GLN A 1 119 ? -20.281 -0.853 11.18 1 98.19 119 GLN A CA 1
ATOM 900 C C . GLN A 1 119 ? -21.172 0.043 10.32 1 98.19 119 GLN A C 1
ATOM 902 O O . GLN A 1 119 ? -22.391 -0.129 10.281 1 98.19 119 GLN A O 1
ATOM 907 N N . TRP A 1 120 ? -20.547 1.032 9.648 1 98.44 120 TRP A N 1
ATOM 908 C CA . TRP A 1 120 ? -21.25 1.941 8.766 1 98.44 120 TRP A CA 1
ATOM 909 C C . TRP A 1 120 ? -21.984 1.17 7.664 1 98.44 120 TRP A C 1
ATOM 911 O O . TRP A 1 120 ? -23.156 1.422 7.398 1 98.44 120 TRP A O 1
ATOM 921 N N . LEU A 1 121 ? -21.328 0.182 7.07 1 98.56 121 LEU A N 1
ATOM 922 C CA . LEU A 1 121 ? -21.891 -0.625 5.992 1 98.56 121 LEU A CA 1
ATOM 923 C C . LEU A 1 121 ? -22.969 -1.558 6.523 1 98.56 121 LEU A C 1
ATOM 925 O O . LEU A 1 121 ? -24.016 -1.713 5.898 1 98.56 121 LEU A O 1
ATOM 929 N N . ARG A 1 122 ? -22.734 -2.188 7.664 1 98.31 122 ARG A N 1
ATOM 930 C CA . ARG A 1 122 ? -23.719 -3.072 8.281 1 98.31 122 ARG A CA 1
ATOM 931 C C . ARG A 1 122 ? -25.016 -2.33 8.562 1 98.31 122 ARG A C 1
ATOM 933 O O . ARG A 1 122 ? -26.109 -2.92 8.523 1 98.31 122 ARG A O 1
ATOM 940 N N . SER A 1 123 ? -24.891 -1.043 8.844 1 98.19 123 SER A N 1
ATOM 941 C CA . SER A 1 123 ? -26.062 -0.207 9.109 1 98.19 123 SER A CA 1
ATOM 942 C C . SER A 1 123 ? -26.625 0.385 7.824 1 98.19 123 SER A C 1
ATOM 944 O O . SER A 1 123 ? -27.422 1.318 7.863 1 98.19 123 SER A O 1
ATOM 946 N N . GLN A 1 124 ? -26.172 -0.067 6.676 1 98.25 124 GLN A N 1
ATOM 947 C CA . GLN A 1 124 ? -26.625 0.309 5.34 1 98.25 124 GLN A CA 1
ATOM 948 C C . GLN A 1 124 ? -26.234 1.746 5.012 1 98.25 124 GLN A C 1
ATOM 950 O O . GLN A 1 124 ? -26.906 2.408 4.207 1 98.25 124 GLN A O 1
ATOM 955 N N . GLY A 1 125 ? -25.234 2.18 5.691 1 97.94 125 GLY A N 1
ATOM 956 C CA . GLY A 1 125 ? -24.75 3.525 5.41 1 97.94 125 GLY A CA 1
ATOM 957 C C . GLY A 1 125 ? -24.188 3.676 4.012 1 97.94 125 GLY A C 1
ATOM 958 O O . GLY A 1 125 ? -23.578 2.74 3.477 1 97.94 125 GLY A O 1
ATOM 959 N N . GLU A 1 126 ? -24.359 4.848 3.465 1 97.75 126 GLU A N 1
ATOM 960 C CA . GLU A 1 126 ? -23.828 5.18 2.148 1 97.75 126 GLU A CA 1
ATOM 961 C C . GLU A 1 126 ? -22.656 6.152 2.26 1 97.75 126 GLU A C 1
ATOM 963 O O . GLU A 1 126 ? -22.391 6.695 3.334 1 97.75 126 GLU A O 1
ATOM 968 N N . LYS A 1 127 ? -21.984 6.363 1.171 1 98.25 127 LYS A N 1
ATOM 969 C CA . LYS A 1 127 ? -20.906 7.348 1.138 1 98.25 127 LYS A CA 1
ATOM 970 C C . LYS A 1 127 ? -21.438 8.75 1.425 1 98.25 127 LYS A C 1
ATOM 972 O O . LYS A 1 127 ? -22.516 9.117 0.967 1 98.25 127 LYS A O 1
ATOM 977 N N . ARG A 1 128 ? -20.703 9.523 2.189 1 98.62 128 ARG A N 1
ATOM 978 C CA . ARG A 1 128 ? -21 10.914 2.496 1 98.62 128 ARG A CA 1
ATOM 979 C C . ARG A 1 128 ? -19.75 11.781 2.408 1 98.62 128 ARG A C 1
ATOM 981 O O . ARG A 1 128 ? -18.641 11.32 2.721 1 98.62 128 ARG A O 1
ATOM 988 N N . ARG A 1 129 ? -19.891 13.008 2.043 1 98.69 129 ARG A N 1
ATOM 989 C CA . ARG A 1 129 ? -18.75 13.914 1.928 1 98.69 129 ARG A CA 1
ATOM 990 C C . ARG A 1 129 ? -18.156 14.227 3.299 1 98.69 129 ARG A C 1
ATOM 992 O O . ARG A 1 129 ? -16.953 14.406 3.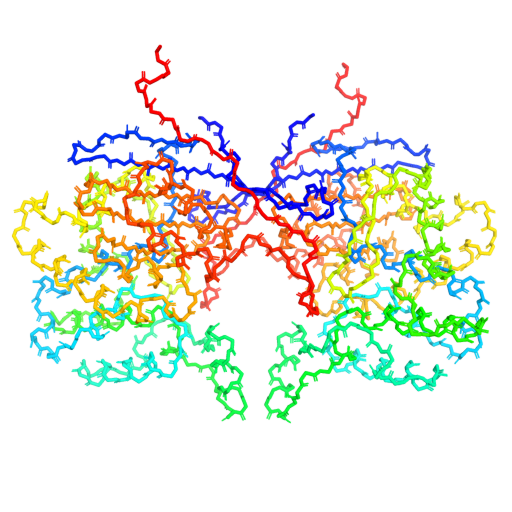432 1 98.69 129 ARG A O 1
ATOM 999 N N . ILE A 1 130 ? -18.969 14.234 4.348 1 98.56 130 ILE A N 1
ATOM 1000 C CA . ILE A 1 130 ? -18.516 14.578 5.688 1 98.56 130 ILE A CA 1
ATOM 1001 C C . ILE A 1 130 ? -17.609 13.469 6.227 1 98.56 130 ILE A C 1
ATOM 1003 O O . ILE A 1 130 ? -16.875 13.68 7.188 1 98.56 130 ILE A O 1
ATOM 1007 N N . LEU A 1 131 ? -17.703 12.258 5.609 1 98.69 131 LEU A N 1
ATOM 1008 C CA . LEU A 1 131 ? -16.891 11.125 6.055 1 98.69 131 LEU A CA 1
ATOM 1009 C C . LEU A 1 131 ? -15.508 11.164 5.418 1 98.69 131 LEU A C 1
ATOM 1011 O O . LEU A 1 131 ? -14.617 10.398 5.805 1 98.69 131 LEU A O 1
ATOM 1015 N N . HIS A 1 132 ? -15.281 12.047 4.445 1 98.69 132 HIS A N 1
ATOM 1016 C CA . HIS A 1 132 ? -13.977 12.18 3.812 1 98.69 132 HIS A CA 1
ATOM 1017 C C . HIS A 1 132 ? -12.914 12.602 4.824 1 98.69 132 HIS A C 1
ATOM 1019 O O . HIS A 1 132 ? -13.156 13.461 5.668 1 98.69 132 HIS A O 1
ATOM 1025 N N . ASN A 1 133 ? -11.781 12.086 4.75 1 98.56 133 ASN A N 1
ATOM 1026 C CA . ASN A 1 133 ? -10.758 12.312 5.766 1 98.56 133 ASN A CA 1
ATOM 1027 C C . ASN A 1 133 ? -10.289 13.766 5.781 1 98.56 133 ASN A C 1
ATOM 1029 O O . ASN A 1 133 ? -9.609 14.195 6.715 1 98.56 133 ASN A O 1
ATOM 1033 N N . CYS A 1 134 ? -10.656 14.555 4.809 1 98.69 134 CYS A N 1
ATOM 1034 C CA . CYS A 1 134 ? -10.273 15.961 4.75 1 98.69 134 CYS A CA 1
ATOM 1035 C C . CYS A 1 134 ? -11.445 16.859 5.141 1 98.69 134 CYS A C 1
ATOM 1037 O O . CYS A 1 134 ? -11.32 18.078 5.113 1 98.69 134 CYS A O 1
ATOM 1039 N N . SER A 1 135 ? -12.578 16.344 5.5 1 98.81 135 SER A N 1
ATOM 1040 C CA . SER A 1 135 ? -13.773 17.172 5.684 1 98.81 135 SER A CA 1
ATOM 1041 C C . SER A 1 135 ? -13.578 18.188 6.793 1 98.81 135 SER A C 1
ATOM 1043 O O . SER A 1 135 ? -14.117 19.297 6.723 1 98.81 135 SER A O 1
ATOM 1045 N N . GLY A 1 136 ? -12.82 17.828 7.859 1 98.75 136 GLY A N 1
ATOM 1046 C CA . GLY A 1 136 ? -12.539 18.797 8.898 1 98.75 136 GLY A CA 1
ATOM 1047 C C . GLY A 1 136 ? -11.82 20.031 8.391 1 98.75 136 GLY A C 1
ATOM 1048 O O . GLY A 1 136 ? -12.188 21.156 8.727 1 98.75 136 GLY A O 1
ATOM 1049 N N . LYS A 1 137 ? -10.781 19.812 7.625 1 98.81 137 LYS A N 1
ATOM 1050 C CA . LYS A 1 137 ? -10.062 20.922 7.004 1 98.81 137 LYS A CA 1
ATOM 1051 C C . LYS A 1 137 ? -10.984 21.75 6.117 1 98.81 137 LYS A C 1
ATOM 1053 O O . LYS A 1 137 ? -10.93 22.984 6.148 1 98.81 137 LYS A O 1
ATOM 1058 N N . HIS A 1 138 ? -11.812 21.078 5.32 1 98.81 138 HIS A N 1
ATOM 1059 C CA . HIS A 1 138 ? -12.742 21.766 4.43 1 98.81 138 HIS A CA 1
ATOM 1060 C C . HIS A 1 138 ? -13.727 22.625 5.215 1 98.81 138 HIS A C 1
ATOM 1062 O O . HIS A 1 138 ? -13.992 23.766 4.852 1 98.81 138 HIS A O 1
ATOM 1068 N N . LEU A 1 139 ? -14.234 22.078 6.281 1 98.81 139 LEU A N 1
ATOM 1069 C CA . LEU A 1 139 ? -15.188 22.812 7.105 1 98.81 139 LEU A CA 1
ATOM 1070 C C . LEU A 1 139 ? -14.523 24.047 7.715 1 98.81 139 LEU A C 1
ATOM 1072 O O . LEU A 1 139 ? -15.117 25.125 7.75 1 98.81 139 LEU A O 1
ATOM 1076 N N . GLY A 1 140 ? -13.289 23.906 8.203 1 98.75 140 GLY A N 1
ATOM 1077 C CA . GLY A 1 140 ? -12.562 25.047 8.727 1 98.75 140 GLY A CA 1
ATOM 1078 C C . GLY A 1 140 ? -12.391 26.156 7.715 1 98.75 140 GLY A C 1
ATOM 1079 O O . GLY A 1 140 ? -12.617 27.328 8.031 1 98.75 140 GLY A O 1
ATOM 1080 N N . ILE A 1 141 ? -12.039 25.797 6.527 1 98.75 141 ILE A N 1
ATOM 1081 C CA . ILE A 1 141 ? -11.789 26.781 5.465 1 98.75 141 ILE A CA 1
ATOM 1082 C C . ILE A 1 141 ? -13.102 27.422 5.035 1 98.75 141 ILE A C 1
ATOM 1084 O O . ILE A 1 141 ? -13.156 28.625 4.785 1 98.75 141 ILE A O 1
ATOM 1088 N N . LEU A 1 142 ? -14.18 26.609 4.961 1 98.75 142 LEU A N 1
ATOM 1089 C CA . LEU A 1 142 ? -15.508 27.141 4.648 1 98.75 142 LEU A CA 1
ATOM 1090 C C . LEU A 1 142 ? -15.984 28.094 5.73 1 98.75 142 LEU A C 1
ATOM 1092 O O . LEU A 1 142 ? -16.547 29.156 5.426 1 98.75 142 LEU A O 1
ATOM 1096 N N . GLY A 1 143 ? -15.789 27.719 7.012 1 98.75 143 GLY A N 1
ATOM 1097 C CA . GLY A 1 143 ? -16.125 28.625 8.102 1 98.75 143 GLY A CA 1
ATOM 1098 C C . GLY A 1 143 ? -15.438 29.969 8.008 1 98.75 143 GLY A C 1
ATOM 1099 O O . GLY A 1 143 ? -16.062 31 8.211 1 98.75 143 GLY A O 1
ATOM 1100 N N . TYR A 1 144 ? -14.125 29.922 7.695 1 98.81 144 TYR A N 1
ATOM 1101 C CA . TYR A 1 144 ? -13.359 31.156 7.52 1 98.81 144 TYR A CA 1
ATOM 1102 C C . TYR A 1 144 ? -13.898 31.969 6.352 1 98.81 144 TYR A C 1
ATOM 1104 O O . TYR A 1 144 ? -14.094 33.188 6.469 1 98.81 144 TYR A O 1
ATOM 1112 N N . SER A 1 145 ? -14.133 31.297 5.234 1 98.75 145 SER A N 1
ATOM 1113 C CA . SER A 1 145 ? -14.672 31.953 4.051 1 98.75 145 SER A CA 1
ATOM 1114 C C . SER A 1 145 ? -16.016 32.625 4.344 1 98.75 145 SER A C 1
ATOM 1116 O O . SER A 1 145 ? -16.25 33.75 3.928 1 98.75 145 SER A O 1
ATOM 1118 N N . ARG A 1 146 ? -16.828 31.922 5.043 1 98.56 146 ARG A N 1
ATOM 1119 C CA . ARG A 1 146 ? -18.125 32.469 5.406 1 98.56 146 ARG A CA 1
ATOM 1120 C C . ARG A 1 146 ? -17.969 33.719 6.293 1 98.56 146 ARG A C 1
ATOM 1122 O O . ARG A 1 146 ? -18.609 34.719 6.062 1 98.56 146 ARG A O 1
ATOM 1129 N N . MET A 1 147 ? -17.156 33.562 7.309 1 98.44 147 MET A N 1
ATOM 1130 C CA . MET A 1 147 ? -16.922 34.656 8.234 1 98.44 147 MET A CA 1
ATOM 1131 C C . MET A 1 147 ? -16.438 35.906 7.484 1 98.44 147 MET A C 1
ATOM 1133 O O . MET A 1 147 ? -16.812 37.031 7.84 1 98.44 147 MET A O 1
ATOM 1137 N N . LYS A 1 148 ? -15.695 35.719 6.391 1 98.38 148 LYS A N 1
ATOM 1138 C CA . LYS A 1 148 ? -15.125 36.812 5.625 1 98.38 148 LYS A CA 1
ATOM 1139 C C . LYS A 1 148 ? -16.016 37.219 4.457 1 98.38 148 LYS A C 1
ATOM 1141 O O . LYS A 1 148 ? -15.703 38.125 3.691 1 98.38 148 LYS A O 1
ATOM 1146 N N . ASN A 1 149 ? -17.109 36.531 4.258 1 98.31 149 ASN A N 1
ATOM 1147 C CA . ASN A 1 149 ? -18.047 36.719 3.158 1 98.31 149 ASN A CA 1
ATOM 1148 C C . ASN A 1 149 ? -17.391 36.469 1.805 1 98.31 149 ASN A C 1
ATOM 1150 O O . ASN A 1 149 ? -17.609 37.219 0.856 1 98.31 149 ASN A O 1
ATOM 1154 N N . PHE A 1 150 ? -16.484 35.5 1.74 1 98.38 150 PHE A N 1
ATOM 1155 C CA . PHE A 1 150 ? -15.914 35.062 0.478 1 98.38 150 PHE A CA 1
ATOM 1156 C C . PHE A 1 150 ? -16.859 34.094 -0.23 1 98.38 150 PHE A C 1
ATOM 1158 O O . PHE A 1 150 ? -17.812 33.594 0.376 1 98.38 150 PHE A O 1
ATOM 1165 N N . ASP A 1 151 ? -16.641 33.875 -1.519 1 98 151 ASP A N 1
ATOM 1166 C CA . ASP A 1 151 ? -17.422 32.938 -2.299 1 98 151 ASP A CA 1
ATOM 1167 C C . ASP A 1 151 ? -17.219 31.5 -1.794 1 98 151 ASP A C 1
ATOM 1169 O O . ASP A 1 151 ? -16.078 31.031 -1.737 1 98 151 ASP A O 1
ATOM 1173 N N . LEU A 1 152 ? -18.25 30.828 -1.42 1 98.06 152 LEU A N 1
ATOM 1174 C CA . LEU A 1 152 ? -18.156 29.5 -0.842 1 98.06 152 LEU A CA 1
ATOM 1175 C C . LEU A 1 152 ? -18.031 28.438 -1.934 1 98.06 152 LEU A C 1
ATOM 1177 O O . LEU A 1 152 ? -17.531 27.344 -1.687 1 98.06 152 LEU A O 1
ATOM 1181 N N . GLU A 1 153 ? -18.453 28.672 -3.158 1 97.12 153 GLU A N 1
ATOM 1182 C CA . GLU A 1 153 ? -18.484 27.703 -4.238 1 97.12 153 GLU A CA 1
ATOM 1183 C C . GLU A 1 153 ? -17.094 27.469 -4.824 1 97.12 153 GLU A C 1
ATOM 1185 O O . GLU A 1 153 ? -16.797 26.375 -5.305 1 97.12 153 GLU A O 1
ATOM 1190 N N . SER A 1 154 ? -16.25 28.5 -4.711 1 97.81 154 SER A N 1
ATOM 1191 C CA . SER A 1 154 ? -14.945 28.422 -5.359 1 97.81 154 SER A CA 1
ATOM 1192 C C . SER A 1 154 ? -13.82 28.312 -4.336 1 97.81 154 SER A C 1
ATOM 1194 O O . SER A 1 154 ? -12.656 28.578 -4.645 1 97.81 154 SER A O 1
ATOM 1196 N N . TYR A 1 155 ? -14.141 27.891 -3.068 1 98.25 155 TYR A N 1
ATOM 1197 C CA . TYR A 1 155 ? -13.203 27.984 -1.957 1 98.25 155 TYR A CA 1
ATOM 1198 C C . TYR A 1 155 ? -11.992 27.078 -2.184 1 98.25 155 TYR A C 1
ATOM 1200 O O . TYR A 1 155 ? -10.992 27.188 -1.48 1 98.25 155 TYR A O 1
ATOM 1208 N N . ALA A 1 156 ? -12.102 26.141 -3.156 1 97.69 156 ALA A N 1
ATOM 1209 C CA . ALA A 1 156 ? -11.008 25.203 -3.426 1 97.69 156 ALA A CA 1
ATOM 1210 C C . ALA A 1 156 ? -10.117 25.719 -4.555 1 97.69 156 ALA A C 1
ATOM 1212 O O . ALA A 1 156 ? -9.055 25.156 -4.816 1 97.69 156 ALA A O 1
ATOM 1213 N N . GLU A 1 157 ? -10.531 26.75 -5.254 1 97.88 157 GLU A N 1
ATOM 1214 C CA . GLU A 1 157 ? -9.797 27.25 -6.41 1 97.88 157 GLU A CA 1
ATOM 1215 C C . GLU A 1 157 ? -8.539 28.016 -5.984 1 97.88 157 GLU A C 1
ATOM 1217 O O . GLU A 1 157 ? -8.555 28.734 -4.98 1 97.88 157 GLU A O 1
ATOM 1222 N N . ARG A 1 158 ? -7.539 27.922 -6.727 1 97.31 158 ARG A N 1
ATOM 1223 C CA . ARG A 1 158 ? -6.223 28.469 -6.406 1 97.31 158 ARG A CA 1
ATOM 1224 C C . ARG A 1 158 ? -6.289 29.984 -6.207 1 97.31 158 ARG A C 1
ATOM 1226 O O . ARG A 1 158 ? -5.574 30.531 -5.371 1 97.31 158 ARG A O 1
ATOM 1233 N N . GLU A 1 159 ? -7.16 30.594 -6.98 1 97.38 159 GLU A N 1
ATOM 1234 C CA . GLU A 1 159 ? -7.207 32.062 -6.965 1 97.38 159 GLU A CA 1
ATOM 1235 C C . GLU A 1 159 ? -8.117 32.562 -5.852 1 97.38 159 GLU A C 1
ATOM 1237 O O . GLU A 1 159 ? -8.172 33.781 -5.594 1 97.38 159 GLU A O 1
ATOM 1242 N N . HIS A 1 160 ? -8.852 31.672 -5.199 1 98.5 160 HIS A N 1
ATOM 1243 C CA . HIS A 1 160 ? -9.703 32.062 -4.086 1 98.5 160 HIS A CA 1
ATOM 1244 C C . HIS A 1 160 ? -8.891 32.75 -2.99 1 98.5 160 HIS A C 1
ATOM 1246 O O . HIS A 1 160 ? -7.777 32.312 -2.672 1 98.5 160 HIS A O 1
ATOM 1252 N N . PRO A 1 161 ? -9.383 33.781 -2.393 1 98.56 161 PRO A N 1
ATOM 1253 C CA . PRO A 1 161 ? -8.633 34.562 -1.39 1 98.56 161 PRO A CA 1
ATOM 1254 C C . PRO A 1 161 ? -8.102 33.656 -0.258 1 98.56 161 PRO A C 1
ATOM 1256 O O . PRO A 1 161 ? -6.965 33.844 0.182 1 98.56 161 PRO A O 1
ATOM 1259 N N . VAL A 1 162 ? -8.859 32.75 0.184 1 98.5 162 VAL A N 1
ATOM 1260 C CA . VAL A 1 162 ? -8.445 31.906 1.291 1 98.5 162 VAL A CA 1
ATOM 1261 C C . VAL A 1 162 ? -7.273 31.031 0.855 1 98.5 162 VAL A C 1
ATOM 1263 O O . VAL A 1 162 ? -6.328 30.828 1.62 1 98.5 162 VAL A O 1
ATOM 1266 N N . GLN A 1 163 ? -7.328 30.469 -0.35 1 98.69 163 GLN A N 1
ATOM 1267 C CA . GLN A 1 163 ? -6.25 29.625 -0.845 1 98.69 163 GLN A CA 1
ATOM 1268 C C . GLN A 1 163 ? -4.961 30.422 -1.03 1 98.69 163 GLN A C 1
ATOM 1270 O O . GLN A 1 163 ? -3.871 29.922 -0.757 1 98.69 163 GLN A O 1
ATOM 1275 N N . ARG A 1 164 ? -5.066 31.656 -1.473 1 98.56 164 ARG A N 1
ATOM 1276 C CA . ARG A 1 164 ? -3.9 32.531 -1.602 1 98.56 164 ARG A CA 1
ATOM 1277 C C . ARG A 1 164 ? -3.271 32.812 -0.241 1 98.56 164 ARG A C 1
ATOM 1279 O O . ARG A 1 164 ? -2.047 32.781 -0.104 1 98.56 164 ARG A O 1
ATOM 1286 N N . GLU A 1 165 ? -4.137 33.031 0.702 1 98.69 165 GLU A N 1
ATOM 1287 C CA . GLU A 1 165 ? -3.643 33.312 2.049 1 98.69 165 GLU A CA 1
ATOM 1288 C C . GLU A 1 165 ? -2.955 32.062 2.635 1 98.69 165 GLU A C 1
ATOM 1290 O O . GLU A 1 165 ? -1.938 32.188 3.322 1 98.69 165 GLU A O 1
ATOM 1295 N N . ILE A 1 166 ? -3.514 30.906 2.396 1 98.81 166 ILE A N 1
ATOM 1296 C CA . ILE A 1 166 ? -2.932 29.656 2.859 1 98.81 166 ILE A CA 1
ATOM 1297 C C . ILE A 1 166 ? -1.547 29.469 2.24 1 98.81 166 ILE A C 1
ATOM 1299 O O . ILE A 1 166 ? -0.591 29.109 2.938 1 98.81 166 ILE A O 1
ATOM 1303 N N . LEU A 1 167 ? -1.417 29.719 0.954 1 98.75 167 LEU A N 1
ATOM 1304 C CA . LEU A 1 167 ? -0.136 29.594 0.265 1 98.75 167 LEU A CA 1
ATOM 1305 C C . LEU A 1 167 ? 0.889 30.562 0.855 1 98.75 167 LEU A C 1
ATOM 1307 O O . LEU A 1 167 ? 2.039 30.188 1.087 1 98.75 167 LEU A O 1
ATOM 1311 N N . GLU A 1 168 ? 0.457 31.781 1.095 1 98.56 168 GLU A N 1
ATOM 1312 C CA . GLU A 1 168 ? 1.324 32.781 1.711 1 98.56 168 GLU A CA 1
ATOM 1313 C C . GLU A 1 168 ? 1.784 32.344 3.096 1 98.56 168 GLU A C 1
ATOM 1315 O O . GLU A 1 168 ? 2.957 32.469 3.443 1 98.56 168 GLU A O 1
ATOM 1320 N N . THR A 1 169 ? 0.852 31.844 3.84 1 98.75 169 THR A N 1
ATOM 1321 C CA . THR A 1 169 ? 1.151 31.359 5.18 1 98.75 169 THR A CA 1
ATOM 1322 C C . THR A 1 169 ? 2.148 30.203 5.129 1 98.75 169 THR A C 1
ATOM 1324 O O . THR A 1 169 ? 3.119 30.172 5.887 1 98.75 169 THR A O 1
ATOM 1327 N N . MET A 1 170 ? 1.927 29.234 4.223 1 98.81 170 MET A N 1
ATOM 1328 C CA . MET A 1 170 ? 2.828 28.094 4.059 1 98.81 170 MET A CA 1
ATOM 1329 C C . MET A 1 170 ? 4.238 28.562 3.715 1 98.81 170 MET A C 1
ATOM 1331 O O . MET A 1 170 ? 5.215 28.078 4.289 1 98.81 170 MET A O 1
ATOM 1335 N N . ALA A 1 171 ? 4.336 29.5 2.781 1 98.75 171 ALA A N 1
ATOM 1336 C CA . ALA A 1 171 ? 5.633 30.047 2.381 1 98.75 171 ALA A CA 1
ATOM 1337 C C . ALA A 1 171 ? 6.336 30.703 3.561 1 98.75 171 ALA A C 1
ATOM 1339 O O . ALA A 1 171 ? 7.531 30.5 3.781 1 98.75 171 ALA A O 1
ATOM 1340 N N . GLY A 1 172 ? 5.602 31.547 4.289 1 98.44 172 GLY A N 1
ATOM 1341 C CA . GLY A 1 172 ? 6.148 32.219 5.457 1 98.44 172 GLY A CA 1
ATOM 1342 C C . GLY A 1 172 ? 6.633 31.25 6.523 1 98.44 172 GLY A C 1
ATOM 1343 O O . GLY A 1 172 ? 7.73 31.406 7.066 1 98.44 172 GLY A O 1
ATOM 1344 N N . MET A 1 173 ? 5.855 30.25 6.801 1 98.69 173 MET A N 1
ATOM 1345 C CA . MET A 1 173 ? 6.219 29.234 7.793 1 98.69 173 MET A CA 1
ATOM 1346 C C . MET A 1 173 ? 7.434 28.438 7.336 1 98.69 173 MET A C 1
ATOM 1348 O O . MET A 1 173 ? 8.297 28.094 8.148 1 98.69 173 MET A O 1
ATOM 1352 N N . ALA A 1 174 ? 7.504 28.109 6.09 1 98.62 174 ALA A N 1
ATOM 1353 C CA . ALA A 1 174 ? 8.594 27.328 5.527 1 98.62 174 ALA A CA 1
ATOM 1354 C C . ALA A 1 174 ? 9.859 28.172 5.363 1 98.62 174 ALA A C 1
ATOM 1356 O O . ALA A 1 174 ? 10.961 27.625 5.223 1 98.62 174 ALA A O 1
ATOM 1357 N N . GLY A 1 175 ? 9.672 29.469 5.316 1 97.94 175 GLY A N 1
ATOM 1358 C CA . GLY A 1 175 ? 10.797 30.375 5.145 1 97.94 175 GLY A CA 1
ATOM 1359 C C . GLY A 1 175 ? 11.32 30.422 3.723 1 97.94 175 GLY A C 1
ATOM 1360 O O . GLY A 1 175 ? 12.531 30.516 3.502 1 97.94 175 GLY A O 1
ATOM 1361 N N . ILE A 1 176 ? 10.469 30.281 2.773 1 98.25 176 ILE A N 1
ATOM 1362 C CA . ILE A 1 176 ? 10.883 30.328 1.373 1 98.25 176 ILE A CA 1
ATOM 1363 C C . ILE A 1 176 ? 9.945 31.25 0.593 1 98.25 176 ILE A C 1
ATOM 1365 O O . ILE A 1 176 ? 8.891 31.641 1.1 1 98.25 176 ILE A O 1
ATOM 1369 N N . ASP A 1 177 ? 10.359 31.578 -0.63 1 98.19 177 ASP A N 1
ATOM 1370 C CA . ASP A 1 177 ? 9.5 32.375 -1.495 1 98.19 177 ASP A CA 1
ATOM 1371 C C . ASP A 1 177 ? 8.305 31.578 -1.99 1 98.19 177 ASP A C 1
ATOM 1373 O O . ASP A 1 177 ? 8.438 30.391 -2.32 1 98.19 177 ASP A O 1
ATOM 1377 N N . GLN A 1 178 ? 7.191 32.219 -2.049 1 97.69 178 GLN A N 1
ATOM 1378 C CA . GLN A 1 178 ? 5.973 31.578 -2.525 1 97.69 178 GLN A CA 1
ATOM 1379 C C . GLN A 1 178 ? 6.191 30.938 -3.887 1 97.69 178 GLN A C 1
ATOM 1381 O O . GLN A 1 178 ? 5.629 29.875 -4.168 1 97.69 178 GLN A O 1
ATOM 1386 N N . LYS A 1 179 ? 7.016 31.516 -4.699 1 96.94 179 LYS A N 1
ATOM 1387 C CA . LYS A 1 179 ? 7.266 31.016 -6.055 1 96.94 179 LYS A CA 1
ATOM 1388 C C . LYS A 1 179 ? 8.016 29.688 -6.027 1 96.94 179 LYS A C 1
ATOM 1390 O O . LYS A 1 179 ? 8.047 28.969 -7.027 1 96.94 179 LYS A O 1
ATOM 1395 N N . GLU A 1 180 ? 8.602 29.375 -4.93 1 97.56 180 GLU A N 1
ATOM 1396 C CA . GLU A 1 180 ? 9.344 28.125 -4.781 1 97.56 180 GLU A CA 1
ATOM 1397 C C . GLU A 1 180 ? 8.414 26.969 -4.445 1 97.56 180 GLU A C 1
ATOM 1399 O O . GLU A 1 180 ? 8.836 25.812 -4.43 1 97.56 180 GLU A O 1
ATOM 1404 N N . ILE A 1 181 ? 7.223 27.266 -4.152 1 98.44 181 ILE A N 1
ATOM 1405 C CA . ILE A 1 181 ? 6.223 26.234 -3.883 1 98.44 181 ILE A CA 1
ATOM 1406 C C . ILE A 1 181 ? 5.449 25.922 -5.16 1 98.44 181 ILE A C 1
ATOM 1408 O O . ILE A 1 181 ? 4.781 26.797 -5.719 1 98.44 181 ILE A O 1
ATOM 1412 N N . GLU A 1 182 ? 5.543 24.766 -5.648 1 98 182 GLU A N 1
ATOM 1413 C CA . GLU A 1 182 ? 4.738 24.312 -6.777 1 98 182 GLU A CA 1
ATOM 1414 C C . GLU A 1 182 ? 3.389 23.766 -6.312 1 98 182 GLU A C 1
ATOM 1416 O O . GLU A 1 182 ? 3.281 23.203 -5.223 1 98 182 GLU A O 1
ATOM 1421 N N . LEU A 1 183 ? 2.4 23.984 -7.152 1 98.19 183 LEU A N 1
ATOM 1422 C CA . LEU A 1 183 ? 1.049 23.578 -6.77 1 98.19 183 LEU A CA 1
ATOM 1423 C C . LEU A 1 183 ? 0.551 22.438 -7.648 1 98.19 183 LEU A C 1
ATOM 1425 O O . LEU A 1 183 ? 0.822 22.406 -8.852 1 98.19 183 LEU A O 1
ATOM 1429 N N . GLY A 1 184 ? -0.026 21.438 -7.105 1 98.25 184 GLY A N 1
ATOM 1430 C CA . GLY A 1 184 ? -0.864 20.422 -7.742 1 98.25 184 GLY A CA 1
ATOM 1431 C C . GLY A 1 184 ? -2.275 20.391 -7.188 1 98.25 184 GLY A C 1
ATOM 1432 O O . GLY A 1 184 ? -2.723 21.344 -6.547 1 98.25 184 GLY A O 1
ATOM 1433 N N . THR A 1 185 ? -3.018 19.422 -7.516 1 98.56 185 THR A N 1
ATOM 1434 C CA . THR A 1 185 ? -4.352 19.203 -6.965 1 98.56 185 THR A CA 1
ATOM 1435 C C . THR A 1 185 ? -4.379 17.953 -6.086 1 98.56 185 THR A C 1
ATOM 1437 O O . THR A 1 185 ? -3.994 16.875 -6.527 1 98.56 185 THR A O 1
ATOM 1440 N N . ASP A 1 186 ? -4.793 18.141 -4.875 1 98.25 186 ASP A N 1
ATOM 1441 C CA . ASP A 1 186 ? -4.828 17.062 -3.889 1 98.25 186 ASP A CA 1
ATOM 1442 C C . ASP A 1 186 ? -6.02 16.141 -4.133 1 98.25 186 ASP A C 1
ATOM 1444 O O . ASP A 1 186 ? -6.855 16.406 -4.996 1 98.25 186 ASP A O 1
ATOM 1448 N N . GLY A 1 187 ? -6.031 15.023 -3.424 1 97.94 187 GLY A N 1
ATOM 1449 C CA . GLY A 1 187 ? -7.121 14.07 -3.525 1 97.94 187 GLY A CA 1
ATOM 1450 C C . GLY A 1 187 ? -8.477 14.68 -3.229 1 97.94 187 GLY A C 1
ATOM 1451 O O . GLY A 1 187 ? -9.469 14.344 -3.881 1 97.94 187 GLY A O 1
ATOM 1452 N N . CYS A 1 188 ? -8.523 15.609 -2.283 1 98.38 188 CYS A N 1
ATOM 1453 C CA . CYS A 1 188 ? -9.789 16.188 -1.856 1 98.38 188 CYS A CA 1
ATOM 1454 C C . CYS A 1 188 ? -10.211 17.328 -2.783 1 98.38 188 CYS A C 1
ATOM 1456 O O . CYS A 1 188 ? -11.328 17.844 -2.68 1 98.38 188 CYS A O 1
ATOM 1458 N N . GLY A 1 189 ? -9.258 17.766 -3.604 1 98.06 189 GLY A N 1
ATOM 1459 C CA . GLY A 1 189 ? -9.57 18.812 -4.566 1 98.06 189 GLY A CA 1
ATOM 1460 C C . GLY A 1 189 ? -8.852 20.125 -4.285 1 98.06 189 GLY A C 1
ATOM 1461 O O . GLY A 1 189 ? -8.781 21 -5.148 1 98.06 189 GLY A O 1
ATOM 1462 N N . PHE A 1 190 ? -8.219 20.25 -3.131 1 98.5 190 PHE A N 1
ATOM 1463 C CA . PHE A 1 190 ? -7.52 21.469 -2.756 1 98.5 190 PHE A CA 1
ATOM 1464 C C . PHE A 1 190 ? -6.18 21.562 -3.471 1 98.5 190 PHE A C 1
ATOM 1466 O O . PHE A 1 190 ? -5.625 20.547 -3.9 1 98.5 190 PHE A O 1
ATOM 1473 N N . PRO A 1 191 ? -5.668 22.812 -3.59 1 98.38 191 PRO A N 1
ATOM 1474 C CA . PRO A 1 191 ? -4.246 22.906 -3.93 1 98.38 191 PRO A CA 1
ATOM 1475 C C . PRO A 1 191 ? -3.346 22.188 -2.926 1 98.38 191 PRO A C 1
ATOM 1477 O O . PRO A 1 191 ? -3.6 22.25 -1.719 1 98.38 191 PRO A O 1
ATOM 1480 N N . VAL A 1 192 ? -2.428 21.469 -3.428 1 98.56 192 VAL A N 1
ATOM 1481 C CA . VAL A 1 192 ? -1.408 20.828 -2.604 1 98.56 192 VAL A CA 1
ATOM 1482 C C . VAL A 1 192 ? -0.037 21.422 -2.922 1 98.56 192 VAL A C 1
ATOM 1484 O O . VAL A 1 192 ? 0.22 21.844 -4.055 1 98.56 192 VAL A O 1
ATOM 1487 N N . PHE A 1 193 ? 0.844 21.484 -1.97 1 98.81 193 PHE A N 1
ATOM 1488 C CA . PHE A 1 193 ? 2.105 22.203 -2.062 1 98.81 193 PHE A CA 1
ATOM 1489 C C . PHE A 1 193 ? 3.266 21.25 -2.295 1 98.81 193 PHE A C 1
ATOM 1491 O O . PHE A 1 193 ? 3.369 20.219 -1.623 1 98.81 193 PHE A O 1
ATOM 1498 N N . SER A 1 194 ? 4.094 21.516 -3.201 1 98.81 194 SER A N 1
ATOM 1499 C CA . SER A 1 194 ? 5.375 20.844 -3.389 1 98.81 194 SER A CA 1
ATOM 1500 C C . SER A 1 194 ? 6.539 21.75 -2.992 1 98.81 194 SER A C 1
ATOM 1502 O O . SER A 1 194 ? 6.684 22.859 -3.525 1 98.81 194 SER A O 1
ATOM 1504 N N . LEU A 1 195 ? 7.309 21.391 -2.047 1 98.62 195 LEU A N 1
ATOM 1505 C CA . LEU A 1 195 ? 8.445 22.172 -1.562 1 98.62 195 LEU A CA 1
ATOM 1506 C C . LEU A 1 195 ? 9.531 21.25 -1.007 1 98.62 195 LEU A C 1
ATOM 1508 O O . LEU A 1 195 ? 9.312 20.047 -0.832 1 98.62 195 LEU A O 1
ATOM 1512 N N . PRO A 1 196 ? 10.727 21.719 -0.764 1 98.62 196 PRO A N 1
ATOM 1513 C CA . PRO A 1 196 ? 11.805 20.891 -0.222 1 98.62 196 PRO A CA 1
ATOM 1514 C C . PRO A 1 196 ? 11.508 20.391 1.189 1 98.62 196 PRO A C 1
ATOM 1516 O O . PRO A 1 196 ? 10.938 21.125 2 1 98.62 196 PRO A O 1
ATOM 1519 N N . LEU A 1 197 ? 11.953 19.203 1.478 1 98.81 197 LEU A N 1
ATOM 1520 C CA . LEU A 1 197 ? 11.773 18.625 2.809 1 98.81 197 LEU A CA 1
ATOM 1521 C C . LEU A 1 197 ? 12.391 19.531 3.873 1 98.81 197 LEU A C 1
ATOM 1523 O O . LEU A 1 197 ? 11.844 19.656 4.973 1 98.81 197 LEU A O 1
ATOM 1527 N N . SER A 1 198 ? 13.492 20.172 3.572 1 98.69 198 SER A N 1
ATOM 1528 C CA . SER A 1 198 ? 14.141 21.078 4.523 1 98.69 198 SER A CA 1
ATOM 1529 C C . SER A 1 198 ? 13.258 22.266 4.848 1 98.69 198 SER A C 1
ATOM 1531 O O . SER A 1 198 ? 13.195 22.703 6 1 98.69 198 SER A O 1
ATOM 1533 N N . ALA A 1 199 ? 12.594 22.781 3.85 1 98.88 199 ALA A N 1
ATOM 1534 C CA . ALA A 1 199 ? 11.664 23.891 4.066 1 98.88 199 ALA A CA 1
ATOM 1535 C C . ALA A 1 199 ? 10.477 23.438 4.906 1 98.88 199 ALA A C 1
ATOM 1537 O O . ALA A 1 199 ? 10.008 24.172 5.781 1 98.88 199 ALA A O 1
ATOM 1538 N N . LEU A 1 200 ? 9.984 22.266 4.609 1 98.88 200 LEU A N 1
ATOM 1539 C CA . LEU A 1 200 ? 8.875 21.734 5.391 1 98.88 200 LEU A CA 1
ATOM 1540 C C . LEU A 1 200 ? 9.297 21.484 6.836 1 98.88 200 LEU A C 1
ATOM 1542 O O . LEU A 1 200 ? 8.523 21.719 7.762 1 98.88 200 LEU A O 1
ATOM 1546 N N . SER A 1 201 ? 10.531 20.984 7.012 1 98.88 201 SER A N 1
ATOM 1547 C CA . SER A 1 201 ? 11.031 20.781 8.367 1 98.88 201 SER A CA 1
ATOM 1548 C C . SER A 1 201 ? 11.109 22.109 9.125 1 98.88 201 SER A C 1
ATOM 1550 O O . SER A 1 201 ? 10.797 22.156 10.312 1 98.88 201 SER A O 1
ATOM 1552 N N . ASN A 1 202 ? 11.469 23.156 8.461 1 98.75 202 ASN A N 1
ATOM 1553 C CA . ASN A 1 202 ? 11.484 24.484 9.055 1 98.75 202 ASN A CA 1
ATOM 1554 C C . ASN A 1 202 ? 10.078 24.938 9.461 1 98.75 202 ASN A C 1
ATOM 1556 O O . ASN A 1 202 ? 9.898 25.531 10.523 1 98.75 202 ASN A O 1
ATOM 1560 N N . ALA A 1 203 ? 9.164 24.688 8.594 1 98.94 203 ALA A N 1
ATOM 1561 C CA . ALA A 1 203 ? 7.781 25.031 8.898 1 98.94 203 ALA A CA 1
ATOM 1562 C C . ALA A 1 203 ? 7.301 24.297 10.148 1 98.94 203 ALA A C 1
ATOM 1564 O O . ALA A 1 203 ? 6.672 24.891 11.023 1 98.94 203 ALA A O 1
ATOM 1565 N N . TYR A 1 204 ? 7.59 22.984 10.234 1 98.94 204 TYR A N 1
ATOM 1566 C CA . TYR A 1 204 ? 7.184 22.203 11.391 1 98.94 204 TYR A CA 1
ATOM 1567 C C . TYR A 1 204 ? 7.863 22.703 12.664 1 98.94 204 TYR A C 1
ATOM 1569 O O . TYR A 1 204 ? 7.262 22.703 13.734 1 98.94 204 TYR A O 1
ATOM 1577 N N . LEU A 1 205 ? 9.117 23.062 12.531 1 98.88 205 LEU A N 1
ATOM 1578 C CA . LEU A 1 205 ? 9.812 23.641 13.672 1 98.88 205 LEU A CA 1
ATOM 1579 C C . LEU A 1 205 ? 9.047 24.828 14.242 1 98.88 205 LEU A C 1
ATOM 1581 O O . LEU A 1 205 ? 8.906 24.953 15.461 1 98.88 205 LEU A O 1
ATOM 1585 N N . LYS A 1 206 ? 8.5 25.641 13.367 1 98.88 206 LYS A N 1
ATOM 1586 C CA . LYS A 1 206 ? 7.758 26.812 13.805 1 98.88 206 LYS A CA 1
ATOM 1587 C C . LYS A 1 206 ? 6.422 26.422 14.438 1 98.88 206 LYS A C 1
ATOM 1589 O O . LYS A 1 206 ? 5.898 27.141 15.289 1 98.88 206 LYS A O 1
ATOM 1594 N N . LEU A 1 207 ? 5.824 25.312 14 1 98.88 207 LEU A N 1
ATOM 1595 C CA . LEU A 1 207 ? 4.652 24.797 14.695 1 98.88 207 LEU A CA 1
ATOM 1596 C C . LEU A 1 207 ? 4.988 24.453 16.141 1 98.88 207 LEU A C 1
ATOM 1598 O O . LEU A 1 207 ? 4.18 24.672 17.047 1 98.88 207 LEU A O 1
ATOM 1602 N N . ALA A 1 208 ? 6.168 23.891 16.375 1 98.75 208 ALA A N 1
ATOM 1603 C CA . ALA A 1 208 ? 6.59 23.453 17.703 1 98.75 208 ALA A CA 1
ATOM 1604 C C . ALA A 1 208 ? 7.137 24.625 18.516 1 98.75 208 ALA A C 1
ATOM 1606 O O . ALA A 1 208 ? 7.012 24.656 19.734 1 98.75 208 ALA A O 1
ATOM 1607 N N . CYS A 1 209 ? 7.773 25.562 17.797 1 98.69 209 CYS A N 1
ATOM 1608 C CA . CYS A 1 209 ? 8.422 26.719 18.422 1 98.69 209 CYS A CA 1
ATOM 1609 C C . CYS A 1 209 ? 7.852 28.016 17.875 1 98.69 209 CYS A C 1
ATOM 1611 O O . CYS A 1 209 ? 8.539 28.766 17.188 1 98.69 209 CYS A O 1
ATOM 1613 N N . PRO A 1 210 ? 6.668 28.312 18.344 1 98.38 210 PRO A N 1
ATOM 1614 C CA . PRO A 1 210 ? 5.988 29.484 17.781 1 98.38 210 PRO A CA 1
ATOM 1615 C C . PRO A 1 210 ? 6.715 30.797 18.078 1 98.38 210 PRO A C 1
ATOM 1617 O O . PRO A 1 210 ? 6.441 31.812 17.438 1 98.38 210 PRO A O 1
ATOM 1620 N N . ASP A 1 211 ? 7.656 30.812 19.047 1 98.19 211 ASP A N 1
ATOM 1621 C CA . ASP A 1 211 ? 8.461 31.984 19.359 1 98.19 211 ASP A CA 1
ATOM 1622 C C . ASP A 1 211 ? 9.312 32.406 18.156 1 98.19 211 ASP A C 1
ATOM 1624 O O . ASP A 1 211 ? 9.797 33.531 18.094 1 98.19 211 ASP A O 1
ATOM 1628 N N . LEU A 1 212 ? 9.477 31.5 17.188 1 98.31 212 LEU A N 1
ATOM 1629 C CA . LEU A 1 212 ? 10.266 31.781 15.992 1 98.31 212 LEU A CA 1
ATOM 1630 C C . LEU A 1 212 ? 9.43 32.531 14.961 1 98.31 212 LEU A C 1
ATOM 1632 O O . LEU A 1 212 ? 9.961 33 13.938 1 98.31 212 LEU A O 1
ATOM 1636 N N . ILE A 1 213 ? 8.125 32.688 15.219 1 98.44 213 ILE A N 1
ATOM 1637 C CA . ILE A 1 213 ? 7.227 33.375 14.312 1 98.44 213 ILE A CA 1
ATOM 1638 C C . ILE A 1 213 ? 7.133 34.875 14.703 1 98.44 213 ILE A C 1
ATOM 1640 O O . ILE A 1 213 ? 6.633 35.188 15.781 1 98.44 213 ILE A O 1
ATOM 1644 N N . GLU A 1 214 ? 7.59 35.781 13.867 1 97 214 GLU A N 1
ATOM 1645 C CA . GLU A 1 214 ? 7.637 37.219 14.164 1 97 214 GLU A CA 1
ATOM 1646 C C . GLU A 1 214 ? 6.234 37.781 14.266 1 97 214 GLU A C 1
ATOM 1648 O O . GLU A 1 214 ? 5.957 38.625 15.141 1 97 214 GLU A O 1
ATOM 1653 N N . ASP A 1 215 ? 5.379 37.375 13.375 1 97.81 215 ASP A N 1
ATOM 1654 C CA . ASP A 1 215 ? 4.012 37.906 13.336 1 97.81 215 ASP A CA 1
ATOM 1655 C C . ASP A 1 215 ? 3.188 37.344 14.5 1 97.81 215 ASP A C 1
ATOM 1657 O O . ASP A 1 215 ? 2.846 36.156 14.531 1 97.81 215 ASP A O 1
ATOM 1661 N N . ALA A 1 216 ? 2.736 38.188 15.43 1 98.19 216 ALA A N 1
ATOM 1662 C CA . ALA A 1 216 ? 2.119 37.812 16.688 1 98.19 216 ALA A CA 1
ATOM 1663 C C . ALA A 1 216 ? 0.791 37.094 16.453 1 98.19 216 ALA A C 1
ATOM 1665 O O . ALA A 1 216 ? 0.51 36.062 17.078 1 98.19 216 ALA A O 1
ATOM 1666 N N . PRO A 1 217 ? -0.038 37.594 15.547 1 98.44 217 PRO A N 1
ATOM 1667 C CA . PRO A 1 217 ? -1.297 36.906 15.297 1 98.44 217 PRO A CA 1
ATOM 1668 C C . PRO A 1 217 ? -1.083 35.469 14.773 1 98.44 217 PRO A C 1
ATOM 1670 O O . PRO A 1 217 ? -1.798 34.562 15.164 1 98.44 217 PRO A O 1
ATOM 1673 N N . THR A 1 218 ? -0.124 35.312 13.906 1 98.81 218 THR A N 1
ATOM 1674 C CA . THR A 1 218 ? 0.191 33.969 13.391 1 98.81 218 THR A CA 1
ATOM 1675 C C . THR A 1 218 ? 0.724 33.094 14.5 1 98.81 218 THR A C 1
ATOM 1677 O O . THR A 1 218 ? 0.348 31.922 14.594 1 98.81 218 THR A O 1
ATOM 1680 N N . ARG A 1 219 ? 1.551 33.656 15.32 1 98.81 219 ARG A N 1
ATOM 1681 C CA . ARG A 1 219 ? 2.09 32.938 16.469 1 98.81 219 ARG A CA 1
ATOM 1682 C C . ARG A 1 219 ? 0.969 32.406 17.359 1 98.81 219 ARG A C 1
ATOM 1684 O O . ARG A 1 219 ? 0.956 31.25 17.75 1 98.81 219 ARG A O 1
ATOM 1691 N N . ALA A 1 220 ? 0.022 33.312 17.656 1 98.75 220 ALA A N 1
ATOM 1692 C CA . ALA A 1 220 ? -1.1 32.938 18.531 1 98.75 220 ALA A CA 1
ATOM 1693 C C . ALA A 1 220 ? -1.952 31.844 17.891 1 98.75 220 ALA A C 1
ATOM 1695 O O . ALA A 1 220 ? -2.43 30.938 18.578 1 98.75 220 ALA A O 1
ATOM 1696 N N . ALA A 1 221 ? -2.174 31.938 16.609 1 98.94 221 ALA A N 1
ATOM 1697 C CA . ALA A 1 221 ? -2.936 30.922 15.883 1 98.94 221 ALA A CA 1
ATOM 1698 C C . ALA A 1 221 ? -2.248 29.562 15.953 1 98.94 221 ALA A C 1
ATOM 1700 O O . ALA A 1 221 ? -2.9 28.547 16.188 1 98.94 221 ALA A O 1
ATOM 1701 N N . VAL A 1 222 ? -0.923 29.562 15.766 1 98.94 222 VAL A N 1
ATOM 1702 C CA . VAL A 1 222 ? -0.142 28.328 15.805 1 98.94 222 VAL A CA 1
ATOM 1703 C C . VAL A 1 222 ? -0.234 27.703 17.188 1 98.94 222 VAL A C 1
ATOM 1705 O O . VAL A 1 222 ? -0.448 26.5 17.328 1 98.94 222 VAL A O 1
ATOM 1708 N N . GLU A 1 223 ? -0.128 28.531 18.219 1 98.88 223 GLU A N 1
ATOM 1709 C CA . GLU A 1 223 ? -0.251 28.031 19.578 1 98.88 223 GLU A CA 1
ATOM 1710 C C . GLU A 1 223 ? -1.613 27.391 19.812 1 98.88 223 GLU A C 1
ATOM 1712 O O . GLU A 1 223 ? -1.706 26.328 20.438 1 98.88 223 GLU A O 1
ATOM 1717 N N . THR A 1 224 ? -2.629 28.031 19.328 1 98.88 224 THR A N 1
ATOM 1718 C CA . THR A 1 224 ? -3.986 27.516 19.469 1 98.88 224 THR A CA 1
ATOM 1719 C C . THR A 1 224 ? -4.133 26.172 18.766 1 98.88 224 THR A C 1
ATOM 1721 O O . THR A 1 224 ? -4.652 25.203 19.344 1 98.88 224 THR A O 1
ATOM 1724 N N . ILE A 1 225 ? -3.658 26.047 17.562 1 98.94 225 ILE A N 1
ATOM 1725 C CA . ILE A 1 225 ? -3.801 24.859 16.719 1 98.94 225 ILE A CA 1
ATOM 1726 C C . ILE A 1 225 ? -2.994 23.703 17.328 1 98.94 225 ILE A C 1
ATOM 1728 O O . ILE A 1 225 ? -3.518 22.609 17.516 1 98.94 225 ILE A O 1
ATOM 1732 N N . THR A 1 226 ? -1.706 23.953 17.672 1 98.88 226 THR A N 1
ATOM 1733 C CA . THR A 1 226 ? -0.844 22.875 18.141 1 98.88 226 THR A CA 1
ATOM 1734 C C . THR A 1 226 ? -1.271 22.422 19.531 1 98.88 226 THR A C 1
ATOM 1736 O O . THR A 1 226 ? -1.166 21.234 19.859 1 98.88 226 THR A O 1
ATOM 1739 N N . SER A 1 227 ? -1.772 23.375 20.344 1 98.81 227 SER A N 1
ATOM 1740 C CA . SER A 1 227 ? -2.326 22.984 21.641 1 98.81 227 SER A CA 1
ATOM 1741 C C . SER A 1 227 ? -3.525 22.062 21.469 1 98.81 227 SER A C 1
ATOM 1743 O O . SER A 1 227 ? -3.645 21.047 22.156 1 98.81 227 SER A O 1
ATOM 1745 N N . ALA A 1 228 ? -4.41 22.375 20.547 1 98.88 228 ALA A N 1
ATOM 1746 C CA . ALA A 1 228 ? -5.578 21.531 20.266 1 98.88 228 ALA A CA 1
ATOM 1747 C C . ALA A 1 228 ? -5.164 20.156 19.766 1 98.88 228 ALA A C 1
ATOM 1749 O O . ALA A 1 228 ? -5.742 19.141 20.172 1 98.88 228 ALA A O 1
ATOM 1750 N N . MET A 1 229 ? -4.16 20.109 18.891 1 98.88 229 MET A N 1
ATOM 1751 C CA . MET A 1 229 ? -3.66 18.844 18.359 1 98.88 229 MET A CA 1
ATOM 1752 C C . MET A 1 229 ? -3.121 17.953 19.484 1 98.88 229 MET A C 1
ATOM 1754 O O . MET A 1 229 ? -3.404 16.766 19.516 1 98.88 229 MET A O 1
ATOM 1758 N N . ASN A 1 230 ? -2.373 18.547 20.391 1 98.75 230 ASN A N 1
ATOM 1759 C CA . ASN A 1 230 ? -1.815 17.781 21.5 1 98.75 230 ASN A CA 1
ATOM 1760 C C . ASN A 1 230 ? -2.891 17.406 22.516 1 98.75 230 ASN A C 1
ATOM 1762 O O . ASN A 1 230 ? -2.822 16.328 23.125 1 98.75 230 ASN A O 1
ATOM 1766 N N . ASP A 1 231 ? -3.832 18.281 22.656 1 98.5 231 ASP A N 1
ATOM 1767 C CA . ASP A 1 231 ? -4.926 18.016 23.594 1 98.5 231 ASP A CA 1
ATOM 1768 C C . ASP A 1 231 ? -5.828 16.906 23.078 1 98.5 231 ASP A C 1
ATOM 1770 O O . ASP A 1 231 ? -6.414 16.156 23.875 1 98.5 231 ASP A O 1
ATOM 1774 N N . GLN A 1 232 ? -6.012 16.875 21.781 1 98.69 232 GLN A N 1
ATOM 1775 C CA . GLN A 1 232 ? -6.957 15.953 21.156 1 98.69 232 GLN A CA 1
ATOM 1776 C C . GLN A 1 232 ? -6.289 15.133 20.062 1 98.69 232 GLN A C 1
ATOM 1778 O O . GLN A 1 232 ? -6.723 15.164 18.906 1 98.69 232 GLN A O 1
ATOM 1783 N N . PRO A 1 233 ? -5.266 14.336 20.453 1 98.56 233 PRO A N 1
ATOM 1784 C CA . PRO A 1 233 ? -4.473 13.641 19.438 1 98.56 233 PRO A CA 1
ATOM 1785 C C . PRO A 1 233 ? -5.312 12.695 18.578 1 98.56 233 PRO A C 1
ATOM 1787 O O . PRO A 1 233 ? -5.07 12.57 17.375 1 98.56 233 PRO A O 1
ATOM 1790 N N . LEU A 1 234 ? -6.395 12.086 19.109 1 98.44 234 LEU A N 1
ATOM 1791 C CA . LEU A 1 234 ? -7.219 11.141 18.375 1 98.44 234 LEU A CA 1
ATOM 1792 C C . LEU A 1 234 ? -8.07 11.852 17.328 1 98.44 234 LEU A C 1
ATOM 1794 O O . LEU A 1 234 ? -8.531 11.234 16.375 1 98.44 234 LEU A O 1
ATOM 1798 N N . MET A 1 235 ? -8.305 13.164 17.484 1 98.69 235 MET A N 1
ATOM 1799 C CA . MET A 1 235 ? -9.047 13.945 16.484 1 98.69 235 MET A CA 1
ATOM 1800 C C . MET A 1 235 ? -8.195 14.188 15.242 1 98.69 235 MET A C 1
ATOM 1802 O O . MET A 1 235 ? -8.727 14.5 14.18 1 98.69 235 MET A O 1
ATOM 1806 N N . VAL A 1 236 ? -6.848 14.062 15.414 1 98.56 236 VAL A N 1
ATOM 1807 C CA . VAL A 1 236 ? -5.93 14.422 14.336 1 98.56 236 VAL A CA 1
ATOM 1808 C C . VAL A 1 236 ? -5.746 13.227 13.398 1 98.56 236 VAL A C 1
ATOM 1810 O O . VAL A 1 236 ? -6 13.328 12.195 1 98.56 236 VAL A O 1
ATOM 1813 N N . GLY A 1 237 ? -5.367 12.07 13.992 1 97.19 237 GLY A N 1
ATOM 1814 C CA . GLY A 1 237 ? -5.066 10.922 13.148 1 97.19 237 GLY A CA 1
ATOM 1815 C C . GLY A 1 237 ? -6.035 9.773 13.336 1 97.19 237 GLY A C 1
ATOM 1816 O O . GLY A 1 237 ? -6.199 8.938 12.445 1 97.19 237 GLY A O 1
ATOM 1817 N N . GLY A 1 238 ? -6.699 9.734 14.516 1 97.88 238 GLY A N 1
ATOM 1818 C CA . GLY A 1 238 ? -7.52 8.578 14.852 1 97.88 238 GLY A CA 1
ATOM 1819 C C . GLY A 1 238 ? -6.754 7.504 15.602 1 97.88 238 GLY A C 1
ATOM 1820 O O . GLY A 1 238 ? -5.562 7.66 15.883 1 97.88 238 GLY A O 1
ATOM 1821 N N . THR A 1 239 ? -7.449 6.445 15.938 1 97.31 239 THR A N 1
ATOM 1822 C CA . THR A 1 239 ? -6.895 5.344 16.719 1 97.31 239 THR A CA 1
ATOM 1823 C C . THR A 1 239 ? -5.832 4.598 15.914 1 97.31 239 THR A C 1
ATOM 1825 O O . THR A 1 239 ? -6.051 4.254 14.75 1 97.31 239 THR A O 1
ATOM 1828 N N . GLY A 1 240 ? -4.691 4.406 16.578 1 96.38 240 GLY A N 1
ATOM 1829 C CA . GLY A 1 240 ? -3.65 3.584 15.977 1 96.38 240 GLY A CA 1
ATOM 1830 C C . GLY A 1 240 ? -2.908 4.285 14.859 1 96.38 240 GLY A C 1
ATOM 1831 O O . GLY A 1 240 ? -2.379 3.635 13.953 1 96.38 240 GLY A O 1
ATOM 1832 N N . ARG A 1 241 ? -2.941 5.57 14.812 1 98 241 ARG A N 1
ATOM 1833 C CA . ARG A 1 241 ? -2.23 6.336 13.789 1 98 241 ARG A CA 1
ATOM 1834 C C . ARG A 1 241 ? -0.958 6.957 14.359 1 98 241 ARG A C 1
ATOM 1836 O O . ARG A 1 241 ? -0.933 7.383 15.516 1 98 241 ARG A O 1
ATOM 1843 N N . VAL A 1 242 ? 0.068 7.078 13.586 1 98.56 242 VAL A N 1
ATOM 1844 C CA . VAL A 1 242 ? 1.389 7.516 14.023 1 98.56 242 VAL A CA 1
ATOM 1845 C C . VAL A 1 242 ? 1.303 8.93 14.586 1 98.56 242 VAL A C 1
ATOM 1847 O O . VAL A 1 242 ? 1.87 9.219 15.648 1 98.56 242 VAL A O 1
ATOM 1850 N N . ASP A 1 243 ? 0.64 9.844 13.844 1 97.25 243 ASP A N 1
ATOM 1851 C CA . ASP A 1 243 ? 0.546 11.211 14.328 1 97.25 243 ASP A CA 1
ATOM 1852 C C . ASP A 1 243 ? -0.187 11.273 15.664 1 97.25 243 ASP A C 1
ATOM 1854 O O . ASP A 1 243 ? 0.218 12.008 16.562 1 97.25 243 ASP A O 1
ATOM 1858 N N . SER A 1 244 ? -1.289 10.43 15.891 1 98.44 244 SER A N 1
ATOM 1859 C CA . SER A 1 244 ? -1.99 10.391 17.172 1 98.44 244 SER A CA 1
ATOM 1860 C C . SER A 1 244 ? -1.059 9.961 18.297 1 98.44 244 SER A C 1
ATOM 1862 O O . SER A 1 244 ? -1.051 10.57 19.375 1 98.44 244 SER A O 1
ATOM 1864 N N . VAL A 1 245 ? -0.24 8.977 18.062 1 98.69 245 VAL A N 1
ATOM 1865 C CA . VAL A 1 245 ? 0.666 8.438 19.078 1 98.69 245 VAL A CA 1
ATOM 1866 C C . VAL A 1 245 ? 1.722 9.484 19.422 1 98.69 245 VAL A C 1
ATOM 1868 O O . VAL A 1 245 ? 1.995 9.727 20.609 1 98.69 245 VAL A O 1
ATOM 1871 N N . LEU A 1 246 ? 2.271 10.133 18.453 1 98.88 246 LEU A N 1
ATOM 1872 C CA . LEU A 1 246 ? 3.312 11.125 18.688 1 98.88 246 LEU A CA 1
ATOM 1873 C C . LEU A 1 246 ? 2.744 12.352 19.391 1 98.88 246 LEU A C 1
ATOM 1875 O O . LEU A 1 246 ? 3.404 12.938 20.25 1 98.88 246 LEU A O 1
ATOM 1879 N N . LEU A 1 247 ? 1.534 12.719 19.094 1 98.81 247 LEU A N 1
ATOM 1880 C CA . LEU A 1 247 ? 0.908 13.922 19.625 1 98.81 247 LEU A CA 1
ATOM 1881 C C . LEU A 1 247 ? 0.569 13.75 21.094 1 98.81 247 LEU A C 1
ATOM 1883 O O . LEU A 1 247 ? 0.307 14.727 21.797 1 98.81 247 LEU A O 1
ATOM 1887 N N . GLU A 1 248 ? 0.532 12.516 21.594 1 98.56 248 GLU A N 1
ATOM 1888 C CA . GLU A 1 248 ? 0.335 12.289 23.031 1 98.56 248 GLU A CA 1
ATOM 1889 C C . GLU A 1 248 ? 1.485 12.875 23.844 1 98.56 248 GLU A C 1
ATOM 1891 O O . GLU A 1 248 ? 1.344 13.117 25.031 1 98.56 248 GLU A O 1
ATOM 1896 N N . ASP A 1 249 ? 2.637 12.984 23.203 1 98.69 249 ASP A N 1
ATOM 1897 C CA . ASP A 1 249 ? 3.785 13.656 23.812 1 98.69 249 ASP A CA 1
ATOM 1898 C C . ASP A 1 249 ? 3.697 15.164 23.625 1 98.69 249 ASP A C 1
ATOM 1900 O O . ASP A 1 249 ? 3.812 15.672 22.516 1 98.69 249 ASP A O 1
ATOM 1904 N N . SER A 1 250 ? 3.568 15.922 24.703 1 98.25 250 SER A N 1
ATOM 1905 C CA . SER A 1 250 ? 3.363 17.359 24.641 1 98.25 250 SER A CA 1
ATOM 1906 C C . SER A 1 250 ? 4.566 18.062 24.016 1 98.25 250 SER A C 1
ATOM 1908 O O . SER A 1 250 ? 4.469 19.234 23.625 1 98.25 250 SER A O 1
ATOM 1910 N N . ASN A 1 251 ? 5.676 17.359 23.922 1 98.75 251 ASN A N 1
ATOM 1911 C CA . ASN A 1 251 ? 6.883 17.938 23.328 1 98.75 251 ASN A CA 1
ATOM 1912 C C . ASN A 1 251 ? 6.871 17.828 21.812 1 98.75 251 ASN A C 1
ATOM 1914 O O . ASN A 1 251 ? 7.777 18.328 21.141 1 98.75 251 ASN A O 1
ATOM 1918 N N . ILE A 1 252 ? 5.84 17.172 21.219 1 98.94 252 ILE A N 1
ATOM 1919 C CA . ILE A 1 252 ? 5.906 16.844 19.797 1 98.94 252 ILE A CA 1
ATOM 1920 C C . ILE A 1 252 ? 4.648 17.359 19.094 1 98.94 252 ILE A C 1
ATOM 1922 O O . ILE A 1 252 ? 3.535 17.188 19.594 1 98.94 252 ILE A O 1
ATOM 1926 N N . VAL A 1 253 ? 4.781 18.031 18.016 1 98.88 253 VAL A N 1
ATOM 1927 C CA . VAL A 1 253 ? 3.727 18.266 17.031 1 98.88 253 VAL A CA 1
ATOM 1928 C C . VAL A 1 253 ? 3.98 17.422 15.789 1 98.88 253 VAL A C 1
ATOM 1930 O O . VAL A 1 253 ? 5.125 17.281 15.344 1 98.88 253 VAL A O 1
ATOM 1933 N N . ALA A 1 254 ? 2.973 16.75 15.289 1 98.94 254 ALA A N 1
ATOM 1934 C CA . ALA A 1 254 ? 3.197 15.781 14.227 1 98.94 254 ALA A CA 1
ATOM 1935 C C . ALA A 1 254 ? 1.988 15.688 13.297 1 98.94 254 ALA A C 1
ATOM 1937 O O . ALA A 1 254 ? 0.846 15.828 13.742 1 98.94 254 ALA A O 1
ATOM 1938 N N . LYS A 1 255 ? 2.227 15.453 12.039 1 98.94 255 LYS A N 1
ATOM 1939 C CA . LYS A 1 255 ? 1.173 15.258 11.047 1 98.94 255 LYS A CA 1
ATOM 1940 C C . LYS A 1 255 ? 1.715 14.562 9.805 1 98.94 255 LYS A C 1
ATOM 1942 O O . LYS A 1 255 ? 2.74 14.969 9.258 1 98.94 255 LYS A O 1
ATOM 1947 N N . GLY A 1 256 ? 1.003 13.547 9.398 1 98.62 256 GLY A N 1
ATOM 1948 C CA . GLY A 1 256 ? 1.374 12.844 8.188 1 98.62 256 GLY A CA 1
ATOM 1949 C C . GLY A 1 256 ? 0.588 13.289 6.969 1 98.62 256 GLY A C 1
ATOM 1950 O O . GLY A 1 256 ? -0.455 13.938 7.098 1 98.62 256 GLY A O 1
ATOM 1951 N N . GLY A 1 257 ? 1.104 13.016 5.805 1 98.5 257 GLY A N 1
ATOM 1952 C CA . GLY A 1 257 ? 0.456 13.211 4.516 1 98.5 257 GLY A CA 1
ATOM 1953 C C . GLY A 1 257 ? 0.545 11.984 3.621 1 98.5 257 GLY A C 1
ATOM 1954 O O . GLY A 1 257 ? 1.535 11.258 3.656 1 98.5 257 GLY A O 1
ATOM 1955 N N . PHE A 1 258 ? -0.512 11.797 2.826 1 97.44 258 PHE A N 1
ATOM 1956 C CA . PHE A 1 258 ? -0.547 10.664 1.906 1 97.44 258 PHE A CA 1
ATOM 1957 C C . PHE A 1 258 ? 0.713 10.625 1.051 1 97.44 258 PHE A C 1
ATOM 1959 O O . PHE A 1 258 ? 1.401 11.641 0.9 1 97.44 258 PHE A O 1
ATOM 1966 N N . LYS A 1 259 ? 0.981 9.445 0.52 1 98.31 259 LYS A N 1
ATOM 1967 C CA . LYS A 1 259 ? 2.068 9.164 -0.413 1 98.31 259 LYS A CA 1
ATOM 1968 C C . LYS A 1 259 ? 3.428 9.367 0.249 1 98.31 259 LYS A C 1
ATOM 1970 O O . LYS A 1 259 ? 4.367 9.852 -0.385 1 98.31 259 LYS A O 1
ATOM 1975 N N . GLY A 1 260 ? 3.549 9.117 1.536 1 98.56 260 GLY A N 1
ATOM 1976 C CA . GLY A 1 260 ? 4.809 8.805 2.186 1 98.56 260 GLY A CA 1
ATOM 1977 C C . GLY A 1 260 ? 5.461 10.008 2.844 1 98.56 260 GLY A C 1
ATOM 1978 O O . GLY A 1 260 ? 6.652 9.977 3.164 1 98.56 260 GLY A O 1
ATOM 1979 N N . VAL A 1 261 ? 4.707 11.125 3.113 1 98.75 261 VAL A N 1
ATOM 1980 C CA . VAL A 1 261 ? 5.312 12.305 3.719 1 98.75 261 VAL A CA 1
ATOM 1981 C C . VAL A 1 261 ? 4.922 12.391 5.191 1 98.75 261 VAL A C 1
ATOM 1983 O O . VAL A 1 261 ? 3.77 12.141 5.551 1 98.75 261 VAL A O 1
ATOM 1986 N N . PHE A 1 262 ? 5.848 12.703 6.07 1 98.94 262 PHE A N 1
ATOM 1987 C CA . PHE A 1 262 ? 5.578 12.875 7.492 1 98.94 262 PHE A CA 1
ATOM 1988 C C . PHE A 1 262 ? 6.406 14.016 8.07 1 98.94 262 PHE A C 1
ATOM 1990 O O . PHE A 1 262 ? 7.578 14.172 7.719 1 98.94 262 PHE A O 1
ATOM 1997 N N . GLY A 1 263 ? 5.812 14.852 8.859 1 98.88 263 GLY A N 1
ATOM 1998 C CA . GLY A 1 263 ? 6.488 15.914 9.594 1 98.88 263 GLY A CA 1
ATOM 1999 C C . GLY A 1 263 ? 6.207 15.883 11.086 1 98.88 263 GLY A C 1
ATOM 2000 O O . GLY A 1 263 ? 5.078 15.617 11.5 1 98.88 263 GLY A O 1
ATOM 2001 N N . PHE A 1 264 ? 7.215 16.094 11.852 1 98.94 264 PHE A N 1
ATOM 2002 C CA . PHE A 1 264 ? 7.039 16.344 13.273 1 98.94 264 PHE A CA 1
ATOM 2003 C C . PHE A 1 264 ? 8.156 17.234 13.805 1 98.94 264 PHE A C 1
ATOM 2005 O O . PHE A 1 264 ? 9.133 17.5 13.109 1 98.94 264 PHE A O 1
ATOM 2012 N N . ALA A 1 265 ? 7.945 17.797 14.898 1 98.94 265 ALA A N 1
ATOM 2013 C CA . ALA A 1 265 ? 8.93 18.703 15.484 1 98.94 265 ALA A CA 1
ATOM 2014 C C . ALA A 1 265 ? 8.953 18.578 17 1 98.94 265 ALA A C 1
ATOM 2016 O O . ALA A 1 265 ? 7.965 18.172 17.625 1 98.94 265 ALA A O 1
ATOM 2017 N N . LEU A 1 266 ? 10.078 18.891 17.578 1 98.88 266 LEU A N 1
ATOM 2018 C CA . LEU A 1 266 ? 10.352 18.797 19.016 1 98.88 266 LEU A CA 1
ATOM 2019 C C . LEU A 1 266 ? 10.484 20.172 19.641 1 98.88 266 LEU A C 1
ATOM 2021 O O . LEU A 1 266 ? 11.391 20.938 19.281 1 98.88 266 LEU A O 1
ATOM 2025 N N . LYS A 1 267 ? 9.625 20.453 20.578 1 98.75 267 LYS A N 1
ATOM 2026 C CA . LYS A 1 267 ? 9.562 21.766 21.188 1 98.75 267 LYS A CA 1
ATOM 2027 C C . LYS A 1 267 ? 10.828 22.062 21.984 1 98.75 267 LYS A C 1
ATOM 2029 O O . LYS A 1 267 ? 11.438 23.125 21.828 1 98.75 267 LYS A O 1
ATOM 2034 N N . LYS A 1 268 ? 11.234 21.094 22.797 1 98.5 268 LYS A N 1
ATOM 2035 C CA . LYS A 1 268 ? 12.367 21.312 23.688 1 98.5 268 LYS A CA 1
ATOM 2036 C C . LYS A 1 268 ? 13.688 21.297 22.922 1 98.5 268 LYS A C 1
ATOM 2038 O O . LYS A 1 268 ? 14.547 22.156 23.125 1 98.5 268 LYS A O 1
ATOM 2043 N N . GLU A 1 269 ? 13.859 20.297 22.078 1 98.31 269 GLU A N 1
ATOM 2044 C CA . GLU A 1 269 ? 15.094 20.156 21.312 1 98.31 269 GLU A CA 1
ATOM 2045 C C . GLU A 1 269 ? 15.18 21.188 20.203 1 98.31 269 GLU A C 1
ATOM 2047 O O . GLU A 1 269 ? 16.25 21.422 19.641 1 98.31 269 GLU A O 1
ATOM 2052 N N . ARG A 1 270 ? 14.023 21.812 19.859 1 98.62 270 ARG A N 1
ATOM 2053 C CA . ARG A 1 270 ? 13.906 22.812 18.812 1 98.62 270 ARG A CA 1
ATOM 2054 C C . ARG A 1 270 ? 14.43 22.281 17.484 1 98.62 270 ARG A C 1
ATOM 2056 O O . ARG A 1 270 ? 15.297 22.906 16.859 1 98.62 270 ARG A O 1
ATOM 2063 N N . LEU A 1 271 ? 13.945 21.172 17.109 1 98.88 271 LEU A N 1
ATOM 2064 C CA . LEU A 1 271 ? 14.242 20.5 15.852 1 98.88 271 LEU A CA 1
ATOM 2065 C C . LEU A 1 271 ? 12.977 20.266 15.047 1 98.88 271 LEU A C 1
ATOM 2067 O O . LEU A 1 271 ? 11.938 19.891 15.602 1 98.88 271 LEU A O 1
ATOM 2071 N N . GLY A 1 272 ? 12.984 20.625 13.797 1 98.88 272 GLY A N 1
ATOM 2072 C CA . GLY A 1 272 ? 11.984 20.188 12.836 1 98.88 272 GLY A CA 1
ATOM 2073 C C . GLY A 1 272 ? 12.414 18.984 12.023 1 98.88 272 GLY A C 1
ATOM 2074 O O . GLY A 1 272 ? 13.562 18.906 11.57 1 98.88 272 GLY A O 1
ATOM 2075 N N . VAL A 1 273 ? 11.578 17.969 11.883 1 98.94 273 VAL A N 1
ATOM 2076 C CA . VAL A 1 273 ? 11.891 16.719 11.211 1 98.94 273 VAL A CA 1
ATOM 2077 C C . VAL A 1 273 ? 10.867 16.453 10.109 1 98.94 273 VAL A C 1
ATOM 2079 O O . VAL A 1 273 ? 9.656 16.516 10.336 1 98.94 273 VAL A O 1
ATOM 2082 N N . THR A 1 274 ? 11.328 16.156 8.914 1 98.94 274 THR A N 1
ATOM 2083 C CA . THR A 1 274 ? 10.453 15.695 7.844 1 98.94 274 THR A CA 1
ATOM 2084 C C . THR A 1 274 ? 11.086 14.523 7.098 1 98.94 274 THR A C 1
ATOM 2086 O O . THR A 1 274 ? 12.312 14.43 7 1 98.94 274 THR A O 1
ATOM 2089 N N . PHE A 1 275 ? 10.258 13.609 6.656 1 98.94 275 PHE A N 1
ATOM 2090 C CA . PHE A 1 275 ? 10.781 12.562 5.785 1 98.94 275 PHE A CA 1
ATOM 2091 C C . PHE A 1 275 ? 9.758 12.188 4.715 1 98.94 275 PHE A C 1
ATOM 2093 O O . PHE A 1 275 ? 8.578 12.5 4.848 1 98.94 275 PHE A O 1
ATOM 2100 N N . LYS A 1 276 ? 10.258 11.656 3.65 1 98.88 276 LYS A N 1
ATOM 2101 C CA . LYS A 1 276 ? 9.523 11.164 2.488 1 98.88 276 LYS A CA 1
ATOM 2102 C C . LYS A 1 276 ? 9.938 9.734 2.141 1 98.88 276 LYS A C 1
ATOM 2104 O O . LYS A 1 276 ? 11.117 9.469 1.88 1 98.88 276 LYS A O 1
ATOM 2109 N N . VAL A 1 277 ? 8.977 8.797 2.27 1 98.88 277 VAL A N 1
ATOM 2110 C CA . VAL A 1 277 ? 9.156 7.465 1.701 1 98.88 277 VAL A CA 1
ATOM 2111 C C . VAL A 1 277 ? 8.836 7.492 0.209 1 98.88 277 VAL A C 1
ATOM 2113 O O . VAL A 1 277 ? 7.699 7.777 -0.182 1 98.88 277 VAL A O 1
ATOM 2116 N N . LEU A 1 278 ? 9.703 7.191 -0.637 1 98.75 278 LEU A N 1
ATOM 2117 C CA . LEU A 1 278 ? 9.609 7.473 -2.066 1 98.75 278 LEU A CA 1
ATOM 2118 C C . LEU A 1 278 ? 8.461 6.703 -2.701 1 98.75 278 LEU A C 1
ATOM 2120 O O . LEU A 1 278 ? 7.809 7.199 -3.621 1 98.75 278 LEU A O 1
ATOM 2124 N N . ASP A 1 279 ? 8.234 5.457 -2.203 1 98.75 279 ASP A N 1
ATOM 2125 C CA . ASP A 1 279 ? 7.203 4.633 -2.828 1 98.75 279 ASP A CA 1
ATOM 2126 C C . ASP A 1 279 ? 5.812 5.035 -2.352 1 98.75 279 ASP A C 1
ATOM 2128 O O . ASP A 1 279 ? 4.809 4.465 -2.791 1 98.75 279 ASP A O 1
ATOM 2132 N N . GLY A 1 280 ? 5.727 5.969 -1.434 1 98.69 280 GLY A N 1
ATOM 2133 C CA . GLY A 1 280 ? 4.457 6.523 -0.999 1 98.69 280 GLY A CA 1
ATOM 2134 C C . GLY A 1 280 ? 3.842 5.766 0.162 1 98.69 280 GLY A C 1
ATOM 2135 O O . GLY A 1 280 ? 2.775 6.137 0.657 1 98.69 280 GLY A O 1
ATOM 2136 N N . SER A 1 281 ? 4.516 4.727 0.681 1 98.12 281 SER A N 1
ATOM 2137 C CA . SER A 1 281 ? 3.93 3.895 1.727 1 98.12 281 SER A CA 1
ATOM 2138 C C . SER A 1 281 ? 3.914 4.621 3.068 1 98.12 281 SER A C 1
ATOM 2140 O O . SER A 1 281 ? 4.758 5.48 3.322 1 98.12 281 SER A O 1
ATOM 2142 N N . GLU A 1 282 ? 2.959 4.285 3.861 1 97.44 282 GLU A N 1
ATOM 2143 C CA . GLU A 1 282 ? 2.766 4.945 5.148 1 97.44 282 GLU A CA 1
ATOM 2144 C C . GLU A 1 282 ? 3.088 4 6.305 1 97.44 282 GLU A C 1
ATOM 2146 O O . GLU A 1 282 ? 3.273 4.445 7.441 1 97.44 282 GLU A O 1
ATOM 2151 N N . ASP A 1 283 ? 3.199 2.699 6.059 1 96.81 283 ASP A N 1
ATOM 2152 C CA . ASP A 1 283 ? 3.389 1.698 7.105 1 96.81 283 ASP A CA 1
ATOM 2153 C C . ASP A 1 283 ? 4.73 1.89 7.809 1 96.81 283 ASP A C 1
ATOM 2155 O O . ASP A 1 283 ? 4.898 1.473 8.961 1 96.81 283 ASP A O 1
ATOM 2159 N N . GLU A 1 284 ? 5.652 2.539 7.156 1 98.31 284 GLU A N 1
ATOM 2160 C CA . GLU A 1 284 ? 7.023 2.641 7.648 1 98.31 284 GLU A C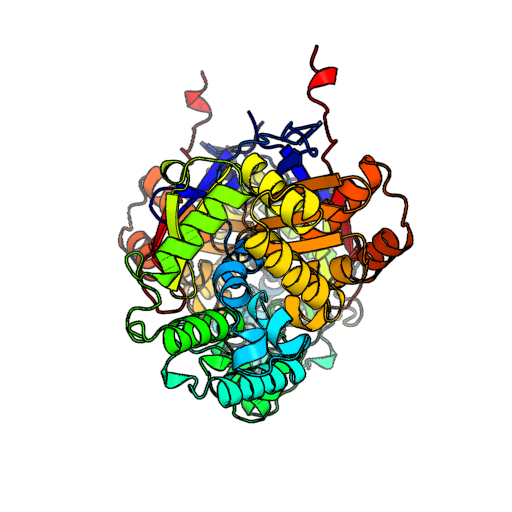A 1
ATOM 2161 C C . GLU A 1 284 ? 7.195 3.848 8.562 1 98.31 284 GLU A C 1
ATOM 2163 O O . GLU A 1 284 ? 8.219 3.99 9.227 1 98.31 284 GLU A O 1
ATOM 2168 N N . TRP A 1 285 ? 6.184 4.711 8.672 1 98.69 285 TRP A N 1
ATOM 2169 C CA . TRP A 1 285 ? 6.312 6.004 9.336 1 98.69 285 TRP A CA 1
ATOM 2170 C C . TRP A 1 285 ? 6.766 5.832 10.781 1 98.69 285 TRP A C 1
ATOM 2172 O O . TRP A 1 285 ? 7.711 6.492 11.227 1 98.69 285 TRP A O 1
ATOM 2182 N N . ALA A 1 286 ? 6.07 4.922 11.492 1 98.69 286 ALA A N 1
ATOM 2183 C CA . ALA A 1 286 ? 6.324 4.781 12.922 1 98.69 286 ALA A CA 1
ATOM 2184 C C . ALA A 1 286 ? 7.754 4.309 13.18 1 98.69 286 ALA A C 1
ATOM 2186 O O . ALA A 1 286 ? 8.422 4.805 14.094 1 98.69 286 ALA A O 1
ATOM 2187 N N . TRP A 1 287 ? 8.234 3.393 12.391 1 98.69 287 TRP A N 1
ATOM 2188 C CA . TRP A 1 287 ? 9.57 2.848 12.562 1 98.69 287 TRP A CA 1
ATOM 2189 C C . TRP A 1 287 ? 10.633 3.902 12.258 1 98.69 287 TRP A C 1
ATOM 2191 O O . TRP A 1 287 ? 11.641 3.998 12.961 1 98.69 287 TRP A O 1
ATOM 2201 N N . ILE A 1 288 ? 10.383 4.676 11.211 1 98.88 288 ILE A N 1
ATOM 2202 C CA . ILE A 1 288 ? 11.305 5.738 10.836 1 98.88 288 ILE A CA 1
ATOM 2203 C C . ILE A 1 288 ? 11.359 6.789 11.945 1 98.88 288 ILE A C 1
ATOM 2205 O O . ILE A 1 288 ? 12.445 7.191 12.375 1 98.88 288 ILE A O 1
ATOM 2209 N N . ALA A 1 289 ? 10.18 7.234 12.438 1 98.88 289 ALA A N 1
ATOM 2210 C CA . ALA A 1 289 ? 10.117 8.219 13.516 1 98.88 289 ALA A CA 1
ATOM 2211 C C . ALA A 1 289 ? 10.82 7.703 14.766 1 98.88 289 ALA A C 1
ATOM 2213 O O . ALA A 1 289 ? 11.586 8.43 15.398 1 98.88 289 ALA A O 1
ATOM 2214 N N . GLN A 1 290 ? 10.523 6.457 15.117 1 98.62 290 GLN A N 1
ATOM 2215 C CA . GLN A 1 290 ? 11.164 5.84 16.281 1 98.62 290 GLN A CA 1
ATOM 2216 C C . GLN A 1 290 ? 12.68 5.855 16.141 1 98.62 290 GLN A C 1
ATOM 2218 O O . GLN A 1 290 ? 13.391 6.23 17.078 1 98.62 290 GLN A O 1
ATOM 2223 N N . SER A 1 291 ? 13.164 5.434 14.992 1 98.75 291 SER A N 1
ATOM 2224 C CA . SER A 1 291 ? 14.602 5.375 14.758 1 98.75 291 SER A CA 1
ATOM 2225 C C . SER A 1 291 ? 15.227 6.762 14.828 1 98.75 291 SER A C 1
ATOM 2227 O O . SER A 1 291 ? 16.312 6.93 15.398 1 98.75 291 SER A O 1
ATOM 2229 N N . ILE A 1 292 ? 14.57 7.75 14.266 1 98.81 292 ILE A N 1
ATOM 2230 C CA . ILE A 1 292 ? 15.062 9.125 14.32 1 98.81 292 ILE A CA 1
ATOM 2231 C C . ILE A 1 292 ? 15.18 9.562 15.773 1 98.81 292 ILE A C 1
ATOM 2233 O O . ILE A 1 292 ? 16.219 10.078 16.188 1 98.81 292 ILE A O 1
ATOM 2237 N N . LEU A 1 293 ? 14.094 9.383 16.531 1 98.81 293 LEU A N 1
ATOM 2238 C CA . LEU A 1 293 ? 14.086 9.781 17.938 1 98.81 293 LEU A CA 1
ATOM 2239 C C . LEU A 1 293 ? 15.203 9.086 18.703 1 98.81 293 LEU A C 1
ATOM 2241 O O . LEU A 1 293 ? 15.875 9.711 19.531 1 98.81 293 LEU A O 1
ATOM 2245 N N . GLU A 1 294 ? 15.422 7.844 18.406 1 98.56 294 GLU A N 1
ATOM 2246 C CA . GLU A 1 294 ? 16.484 7.098 19.062 1 98.56 294 GLU A CA 1
ATOM 2247 C C . GLU A 1 294 ? 17.859 7.648 18.672 1 98.56 294 GLU A C 1
ATOM 2249 O O . GLU A 1 294 ? 18.719 7.852 19.547 1 98.56 294 GLU A O 1
ATOM 2254 N N . GLN A 1 295 ? 18.062 7.887 17.438 1 98.38 295 GLN A N 1
ATOM 2255 C CA . GLN A 1 295 ? 19.375 8.305 16.938 1 98.38 295 GLN A CA 1
ATOM 2256 C C . GLN A 1 295 ? 19.734 9.688 17.453 1 98.38 295 GLN A C 1
ATOM 2258 O O . GLN A 1 295 ? 20.922 9.992 17.656 1 98.38 295 GLN A O 1
ATOM 2263 N N . ILE A 1 296 ? 18.766 10.547 17.688 1 97.81 296 ILE A N 1
ATOM 2264 C CA . ILE A 1 296 ? 19.078 11.898 18.141 1 97.81 296 ILE A CA 1
ATOM 2265 C C . ILE A 1 296 ? 19.125 11.93 19.672 1 97.81 296 ILE A C 1
ATOM 2267 O O . ILE A 1 296 ? 19.297 12.992 20.266 1 97.81 296 ILE A O 1
ATOM 2271 N N . GLY A 1 297 ? 18.844 10.844 20.297 1 97.81 297 GLY A N 1
ATOM 2272 C CA . GLY A 1 297 ? 18.922 10.758 21.75 1 97.81 297 GLY A CA 1
ATOM 2273 C C . GLY A 1 297 ? 17.719 11.375 22.453 1 97.81 297 GLY A C 1
ATOM 2274 O O . GLY A 1 297 ? 17.875 12.039 23.484 1 97.81 297 GLY A O 1
ATOM 2275 N N . TYR A 1 298 ? 16.531 11.25 21.859 1 98.25 298 TYR A N 1
ATOM 2276 C CA . TYR A 1 298 ? 15.32 11.789 22.469 1 98.25 298 TYR A CA 1
ATOM 2277 C C . TYR A 1 298 ? 15.125 11.234 23.875 1 98.25 298 TYR A C 1
ATOM 2279 O O . TYR A 1 298 ? 15.211 10.023 24.094 1 98.25 298 TYR A O 1
ATOM 2287 N N . SER A 1 299 ? 14.82 12.086 24.797 1 97.44 299 SER A N 1
ATOM 2288 C CA . SER A 1 299 ? 14.906 11.727 26.203 1 97.44 299 SER A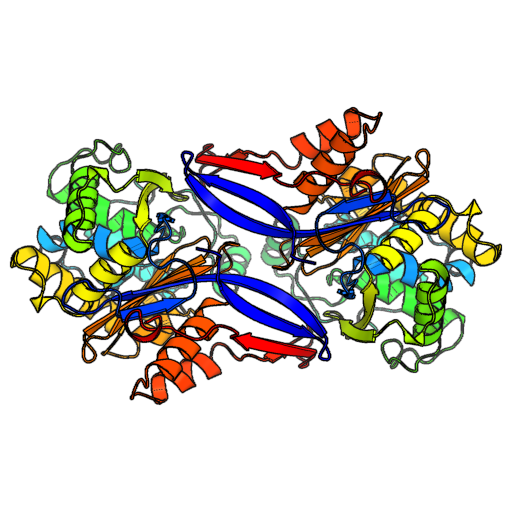 CA 1
ATOM 2289 C C . SER A 1 299 ? 13.641 11.008 26.672 1 97.44 299 SER A C 1
ATOM 2291 O O . SER A 1 299 ? 13.688 10.195 27.594 1 97.44 299 SER A O 1
ATOM 2293 N N . ASN A 1 300 ? 12.461 11.32 26.047 1 97.94 300 ASN A N 1
ATOM 2294 C CA . ASN A 1 300 ? 11.211 10.711 26.5 1 97.94 300 ASN A CA 1
ATOM 2295 C C . ASN A 1 300 ? 11.055 9.289 25.969 1 97.94 300 ASN A C 1
ATOM 2297 O O . ASN A 1 300 ? 10.414 9.078 24.938 1 97.94 300 ASN A O 1
ATOM 2301 N N . ARG A 1 301 ? 11.477 8.336 26.688 1 97.19 301 ARG A N 1
ATOM 2302 C CA . ARG A 1 301 ? 11.469 6.93 26.297 1 97.19 301 ARG A CA 1
ATOM 2303 C C . ARG A 1 301 ? 10.047 6.395 26.203 1 97.19 301 ARG A C 1
ATOM 2305 O O . ARG A 1 301 ? 9.781 5.457 25.453 1 97.19 301 ARG A O 1
ATOM 2312 N N . THR A 1 302 ? 9.156 7.008 26.953 1 97.94 302 THR A N 1
ATOM 2313 C CA . THR A 1 302 ? 7.766 6.578 26.938 1 97.94 302 THR A CA 1
ATOM 2314 C C . THR A 1 302 ? 7.176 6.719 25.531 1 97.94 302 THR A C 1
ATOM 2316 O O . THR A 1 302 ? 6.418 5.859 25.078 1 97.94 302 THR A O 1
ATOM 2319 N N . THR A 1 303 ? 7.531 7.805 24.906 1 98.06 303 THR A N 1
ATOM 2320 C CA . THR A 1 303 ? 7.066 8.031 23.547 1 98.06 303 THR A CA 1
ATOM 2321 C C . THR A 1 303 ? 7.59 6.945 22.609 1 98.06 303 THR A C 1
ATOM 2323 O O . THR A 1 303 ? 6.836 6.398 21.797 1 98.06 303 THR A O 1
ATOM 2326 N N . ILE A 1 304 ? 8.82 6.582 22.688 1 97.88 304 ILE A N 1
ATOM 2327 C CA . ILE A 1 304 ? 9.461 5.57 21.859 1 97.88 304 ILE A CA 1
ATOM 2328 C C . ILE A 1 304 ? 8.82 4.207 22.125 1 97.88 304 ILE A C 1
ATOM 2330 O O . ILE A 1 304 ? 8.508 3.475 21.188 1 97.88 304 ILE A O 1
ATOM 2334 N N . GLU A 1 305 ? 8.57 3.902 23.344 1 97.69 305 GLU A N 1
ATOM 2335 C CA . GLU A 1 305 ? 7.945 2.639 23.719 1 97.69 305 GLU A CA 1
ATOM 2336 C C . GLU A 1 305 ? 6.512 2.557 23.203 1 97.69 305 GLU A C 1
ATOM 2338 O O . GLU A 1 305 ? 6.062 1.494 22.766 1 97.69 305 GLU A O 1
ATOM 2343 N N . ARG A 1 306 ? 5.809 3.672 23.312 1 97.88 306 ARG A N 1
ATOM 2344 C CA . ARG A 1 306 ? 4.438 3.711 22.812 1 97.88 306 ARG A CA 1
ATOM 2345 C C . ARG A 1 306 ? 4.395 3.441 21.312 1 97.88 306 ARG A C 1
ATOM 2347 O O . ARG A 1 306 ? 3.535 2.697 20.828 1 97.88 306 ARG A O 1
ATOM 2354 N N . LEU A 1 307 ? 5.305 4.051 20.578 1 98.06 307 LEU A N 1
ATOM 2355 C CA . LEU A 1 307 ? 5.395 3.785 19.141 1 98.06 307 LEU A CA 1
ATOM 2356 C C . LEU A 1 307 ? 5.625 2.303 18.875 1 98.06 307 LEU A C 1
ATOM 2358 O O . LEU A 1 307 ? 4.945 1.704 18.031 1 98.06 307 LEU A O 1
ATOM 2362 N N . SER A 1 308 ? 6.523 1.709 19.609 1 97.12 308 SER A N 1
ATOM 2363 C CA . SER A 1 308 ? 6.867 0.303 19.422 1 97.12 308 SER A CA 1
ATOM 2364 C C . SER A 1 308 ? 5.688 -0.603 19.75 1 97.12 308 SER A C 1
ATOM 2366 O O . SER A 1 308 ? 5.516 -1.661 19.141 1 97.12 308 SER A O 1
ATOM 2368 N N . HIS A 1 309 ? 4.945 -0.198 20.75 1 97.75 309 HIS A N 1
ATOM 2369 C CA . HIS A 1 309 ? 3.807 -0.997 21.172 1 97.75 309 HIS A CA 1
ATOM 2370 C C . HIS A 1 309 ? 2.684 -0.961 20.141 1 97.75 309 HIS A C 1
ATOM 2372 O O . HIS A 1 309 ? 2.092 -1.995 19.828 1 97.75 309 HIS A O 1
ATOM 2378 N N . VAL A 1 310 ? 2.381 0.196 19.656 1 98.19 310 VAL A N 1
ATOM 2379 C CA . VAL A 1 310 ? 1.279 0.365 18.719 1 98.19 310 VAL A CA 1
ATOM 2380 C C . VAL A 1 310 ? 1.699 -0.134 17.328 1 98.19 310 VAL A C 1
ATOM 2382 O O . VAL A 1 310 ? 0.876 -0.654 16.578 1 98.19 310 VAL A O 1
ATOM 2385 N N . PHE A 1 311 ? 2.988 0.019 16.984 1 98.12 311 PHE A N 1
ATOM 2386 C CA . PHE A 1 311 ? 3.533 -0.388 15.688 1 98.12 311 PHE A CA 1
ATOM 2387 C C . PHE A 1 311 ? 4.723 -1.322 15.875 1 98.12 311 PHE A C 1
ATOM 2389 O O . PHE A 1 311 ? 5.863 -0.947 15.602 1 98.12 311 PHE A O 1
ATOM 2396 N N . PRO A 1 312 ? 4.461 -2.547 16.25 1 97.69 312 PRO A N 1
ATOM 2397 C CA . PRO A 1 312 ? 5.559 -3.492 16.469 1 97.69 312 PRO A CA 1
ATOM 2398 C C . PRO A 1 312 ? 6.332 -3.803 15.188 1 97.69 312 PRO A C 1
ATOM 2400 O O . PRO A 1 312 ? 5.754 -3.812 14.094 1 97.69 312 PRO A O 1
ATOM 2403 N N . PRO A 1 313 ? 7.621 -4.059 15.289 1 97.12 313 PRO A N 1
ATOM 2404 C CA . PRO A 1 313 ? 8.445 -4.367 14.117 1 97.12 313 PRO A CA 1
ATOM 2405 C C . PRO A 1 313 ? 8.211 -5.777 13.586 1 97.12 313 PRO A C 1
ATOM 2407 O O . PRO A 1 313 ? 8.672 -6.117 12.492 1 97.12 313 PRO A O 1
ATOM 2410 N N . GLU A 1 314 ? 7.508 -6.617 14.352 1 98.19 314 GLU A N 1
ATOM 2411 C CA . GLU A 1 314 ? 7.23 -7.984 13.922 1 98.19 314 GLU A CA 1
ATOM 2412 C C . GLU A 1 314 ? 6.195 -8.016 12.805 1 98.19 314 GLU A C 1
ATOM 2414 O O . GLU A 1 314 ? 5.238 -7.238 12.812 1 98.19 314 GLU A O 1
ATOM 2419 N N . ILE A 1 315 ? 6.43 -8.828 11.844 1 97.81 315 ILE A N 1
ATOM 2420 C CA . ILE A 1 315 ? 5.469 -9.094 10.781 1 97.81 315 ILE A CA 1
ATOM 2421 C C . ILE A 1 315 ? 4.707 -10.383 11.094 1 97.81 315 ILE A C 1
ATOM 2423 O O . ILE A 1 315 ? 5.316 -11.43 11.352 1 97.81 315 ILE A O 1
ATOM 2427 N N . ARG A 1 316 ? 3.418 -10.297 11.133 1 98 316 ARG A N 1
ATOM 2428 C CA . ARG A 1 316 ? 2.559 -11.438 11.43 1 98 316 ARG A CA 1
ATOM 2429 C C . ARG A 1 316 ? 1.786 -11.883 10.188 1 98 316 ARG A C 1
ATOM 2431 O O . ARG A 1 316 ? 1.472 -11.062 9.328 1 98 316 ARG A O 1
ATOM 2438 N N . ASN A 1 317 ? 1.616 -13.148 10.055 1 97.81 317 ASN A N 1
ATOM 2439 C CA . ASN A 1 317 ? 0.764 -13.633 8.977 1 97.81 317 ASN A CA 1
ATOM 2440 C C . ASN A 1 317 ? -0.715 -13.477 9.312 1 97.81 317 ASN A C 1
ATOM 2442 O O . ASN A 1 317 ? -1.063 -12.852 10.32 1 97.81 317 ASN A O 1
ATOM 2446 N N . ASP A 1 318 ? -1.616 -13.984 8.492 1 97.31 318 ASP A N 1
ATOM 2447 C CA . ASP A 1 318 ? -3.051 -13.742 8.609 1 97.31 318 ASP A CA 1
ATOM 2448 C C . ASP A 1 318 ? -3.611 -14.359 9.891 1 97.31 318 ASP A C 1
ATOM 2450 O O . ASP A 1 318 ? -4.637 -13.906 10.406 1 97.31 318 ASP A O 1
ATOM 2454 N N . ALA A 1 319 ? -2.934 -15.406 10.43 1 96.06 319 ALA A N 1
ATOM 2455 C CA . ALA A 1 319 ? -3.389 -16.094 11.641 1 96.06 319 ALA A CA 1
ATOM 2456 C C . ALA A 1 319 ? -2.748 -15.477 12.883 1 96.06 319 ALA A C 1
ATOM 2458 O O . ALA A 1 319 ? -2.959 -15.961 14 1 96.06 319 ALA A O 1
ATOM 2459 N N . GLY A 1 320 ? -1.848 -14.516 12.688 1 96.75 320 GLY A N 1
ATOM 2460 C CA . GLY A 1 320 ? -1.282 -13.797 13.812 1 96.75 320 GLY A CA 1
ATOM 2461 C C . GLY A 1 320 ? 0.075 -14.32 14.242 1 96.75 320 GLY A C 1
ATOM 2462 O O . GLY A 1 320 ? 0.666 -13.82 15.203 1 96.75 320 GLY A O 1
ATOM 2463 N N . ASN A 1 321 ? 0.612 -15.266 13.523 1 97.31 321 ASN A N 1
ATOM 2464 C CA . ASN A 1 321 ? 1.932 -15.797 13.852 1 97.31 321 ASN A CA 1
ATOM 2465 C C . ASN A 1 321 ? 3.043 -14.875 13.359 1 97.31 321 ASN A C 1
ATOM 2467 O O . ASN A 1 321 ? 2.943 -14.297 12.273 1 97.31 321 ASN A O 1
ATOM 2471 N N . ILE A 1 322 ? 4.074 -14.75 14.117 1 98.31 322 ILE A N 1
ATOM 2472 C CA . ILE A 1 322 ? 5.219 -13.953 13.695 1 98.31 322 ILE A CA 1
ATOM 2473 C C . ILE A 1 322 ? 5.969 -14.68 12.578 1 98.31 322 ILE A C 1
ATOM 2475 O O . ILE A 1 322 ? 6.402 -15.82 12.758 1 98.31 322 ILE A O 1
ATOM 2479 N N . VAL A 1 323 ? 6.148 -14.07 11.453 1 98.5 323 VAL A N 1
ATOM 2480 C CA . VAL A 1 323 ? 6.75 -14.734 10.305 1 98.5 323 VAL A CA 1
ATOM 2481 C C . VAL A 1 323 ? 7.914 -13.898 9.773 1 98.5 323 VAL A C 1
ATOM 2483 O O . VAL A 1 323 ? 8.609 -14.312 8.844 1 98.5 323 VAL A O 1
ATOM 2486 N N . GLY A 1 324 ? 8.117 -12.711 10.312 1 98.5 324 GLY A N 1
ATOM 2487 C CA . GLY A 1 324 ? 9.172 -11.812 9.875 1 98.5 324 GLY A CA 1
ATOM 2488 C C . GLY A 1 324 ? 9.312 -10.586 10.758 1 98.5 324 GLY A C 1
ATOM 2489 O O . GLY A 1 324 ? 8.758 -10.547 11.859 1 98.5 324 GLY A O 1
ATOM 2490 N N . HIS A 1 325 ? 10.07 -9.633 10.32 1 98.56 325 HIS A N 1
ATOM 2491 C CA . HIS A 1 325 ? 10.281 -8.398 11.062 1 98.56 325 HIS A CA 1
ATOM 2492 C C . HIS A 1 325 ? 10.742 -7.273 10.141 1 98.56 325 HIS A C 1
ATOM 2494 O O . HIS A 1 325 ? 11.062 -7.512 8.969 1 98.56 325 HIS A O 1
ATOM 2500 N N . THR A 1 326 ? 10.719 -6.07 10.672 1 98.38 326 THR A N 1
ATOM 2501 C CA . THR A 1 326 ? 11.18 -4.887 9.961 1 98.38 326 THR A CA 1
ATOM 2502 C C . THR A 1 326 ? 12.398 -4.281 10.648 1 98.38 326 THR A C 1
ATOM 2504 O O . THR A 1 326 ? 12.484 -4.277 11.875 1 98.38 326 THR A O 1
ATOM 2507 N N . ASP A 1 327 ? 13.32 -3.771 9.867 1 98.19 327 ASP A N 1
ATOM 2508 C CA . ASP A 1 327 ? 14.492 -3.064 10.367 1 98.19 327 ASP A CA 1
ATOM 2509 C C . ASP A 1 327 ? 14.625 -1.688 9.719 1 98.19 327 ASP A C 1
ATOM 2511 O O . ASP A 1 327 ? 14.461 -1.547 8.508 1 98.19 327 ASP A O 1
ATOM 2515 N N . CYS A 1 328 ? 14.836 -0.721 10.5 1 97.69 328 CYS A N 1
ATOM 2516 C CA . CYS A 1 328 ? 15.273 0.557 9.945 1 97.69 328 CYS A CA 1
ATOM 2517 C C . CYS A 1 328 ? 16.75 0.511 9.555 1 97.69 328 CYS A C 1
ATOM 2519 O O . CYS A 1 328 ? 17.578 0.048 10.336 1 97.69 328 CYS A O 1
ATOM 2521 N N . GLU A 1 329 ? 17.047 1.029 8.422 1 97.88 329 GLU A N 1
ATOM 2522 C CA . GLU A 1 329 ? 18.375 0.798 7.855 1 97.88 329 GLU A CA 1
ATOM 2523 C C . GLU A 1 329 ? 19.188 2.092 7.793 1 97.88 329 GLU A C 1
ATOM 2525 O O . GLU A 1 329 ? 20.406 2.061 7.633 1 97.88 329 GLU A O 1
ATOM 2530 N N . PHE A 1 330 ? 18.625 3.246 7.953 1 98.25 330 PHE A N 1
ATOM 2531 C CA . PHE A 1 330 ? 19.312 4.508 7.73 1 98.25 330 PHE A CA 1
ATOM 2532 C C . PHE A 1 330 ? 20.078 4.934 8.977 1 98.25 330 PHE A C 1
ATOM 2534 O O . PHE A 1 330 ? 19.734 4.531 10.094 1 98.25 330 PHE A O 1
ATOM 2541 N N . VAL A 1 331 ? 21.109 5.699 8.789 1 98.12 331 VAL A N 1
ATOM 2542 C CA . VAL A 1 331 ? 21.859 6.418 9.82 1 98.12 331 VAL A CA 1
ATOM 2543 C C . VAL A 1 331 ? 21.859 7.91 9.508 1 98.12 331 VAL A C 1
ATOM 2545 O O . VAL A 1 331 ? 22.172 8.32 8.383 1 98.12 331 VAL A O 1
ATOM 2548 N N . LEU A 1 332 ? 21.438 8.648 10.484 1 98.25 332 LEU A N 1
ATOM 2549 C CA . LEU A 1 332 ? 21.438 10.094 10.297 1 98.25 332 LEU A CA 1
ATOM 2550 C C . LEU A 1 332 ? 22.859 10.633 10.211 1 98.25 332 LEU A C 1
ATOM 2552 O O . LEU A 1 332 ? 23.75 10.195 10.953 1 98.25 332 LEU A O 1
ATOM 2556 N N . HIS A 1 333 ? 23.031 11.539 9.266 1 96.06 333 HIS A N 1
ATOM 2557 C CA . HIS A 1 333 ? 24.328 12.172 9.07 1 96.06 333 HIS A CA 1
ATOM 2558 C C . HIS A 1 333 ? 24.266 13.664 9.367 1 96.06 333 HIS A C 1
ATOM 2560 O O . HIS A 1 333 ? 23.266 14.32 9.055 1 96.06 333 HIS A O 1
ATOM 2566 N N . SER A 1 334 ? 25.266 14.164 10.008 1 92.38 334 SER A N 1
ATOM 2567 C CA . SER A 1 334 ? 25.391 15.602 10.203 1 92.38 334 SER A CA 1
ATOM 2568 C C . SER A 1 334 ? 26.281 16.234 9.133 1 92.38 334 SER A C 1
ATOM 2570 O O . SER A 1 334 ? 27.281 15.633 8.711 1 92.38 334 SER A O 1
ATOM 2572 N N . PRO A 1 335 ? 25.797 17.281 8.492 1 78.38 335 PRO A N 1
ATOM 2573 C CA . PRO A 1 335 ? 26.656 17.922 7.492 1 78.38 335 PRO A CA 1
ATOM 2574 C C . PRO A 1 335 ? 28.078 18.141 7.992 1 78.38 335 PRO A C 1
ATOM 2576 O O . PRO A 1 335 ? 29.016 18.125 7.203 1 78.38 335 PRO A O 1
ATOM 2579 N N . ASP A 1 336 ? 28.328 18.453 9.234 1 67.5 336 ASP A N 1
ATOM 2580 C CA . ASP A 1 336 ? 29.672 18.672 9.734 1 67.5 336 ASP A CA 1
ATOM 2581 C C . ASP A 1 336 ? 30.484 17.391 9.703 1 67.5 336 ASP A C 1
ATOM 2583 O O . ASP A 1 336 ? 31.719 17.422 9.781 1 67.5 336 ASP A O 1
ATOM 2587 N N . GLU A 1 337 ? 30 16.297 9.602 1 54.75 337 GLU A N 1
ATOM 2588 C CA . GLU A 1 337 ? 30.734 15.039 9.57 1 54.75 337 GLU A CA 1
ATOM 2589 C C . GLU A 1 337 ? 31.188 14.695 8.156 1 54.75 337 GLU A C 1
ATOM 2591 O O . GLU A 1 337 ? 32 13.805 7.957 1 54.75 337 GLU A O 1
ATOM 2596 N N . SER A 1 338 ? 30.75 15.109 7.137 1 45.19 338 SER A N 1
ATOM 2597 C CA . SER A 1 338 ? 31.234 14.805 5.793 1 45.19 338 SER A CA 1
ATOM 2598 C C . SER A 1 338 ? 32.5 15.57 5.48 1 45.19 338 SER A C 1
ATOM 2600 O O . SER A 1 338 ? 33.031 15.492 4.363 1 45.19 338 SER A O 1
ATOM 2602 N N . VAL A 1 339 ? 33.219 16.5 6.445 1 31.81 339 VAL A N 1
ATOM 2603 C CA . VAL A 1 339 ? 34.562 16.969 6.105 1 31.81 339 VAL A CA 1
ATOM 2604 C C . VAL A 1 339 ? 35.594 16.047 6.734 1 31.81 339 VAL A C 1
ATOM 2606 O O . VAL A 1 339 ? 35.531 15.734 7.922 1 31.81 339 VAL A O 1
ATOM 2609 N N . MET B 1 1 ? 24.391 -5.848 -8.156 1 63.94 1 MET B N 1
ATOM 2610 C CA . MET B 1 1 ? 23.766 -4.93 -9.109 1 63.94 1 MET B CA 1
ATOM 2611 C C . MET B 1 1 ? 22.703 -4.082 -8.43 1 63.94 1 MET B C 1
ATOM 2613 O O . MET B 1 1 ? 22 -4.559 -7.535 1 63.94 1 MET B O 1
ATOM 2617 N N . GLU B 1 2 ? 22.609 -2.773 -8.734 1 84.81 2 GLU B N 1
ATOM 2618 C CA . GLU B 1 2 ? 21.688 -1.788 -8.188 1 84.81 2 GLU B CA 1
ATOM 2619 C C . GLU B 1 2 ? 20.266 -2.012 -8.711 1 84.81 2 GLU B C 1
ATOM 2621 O O . GLU B 1 2 ? 20.094 -2.576 -9.789 1 84.81 2 GLU B O 1
ATOM 2626 N N . SER B 1 3 ? 19.312 -1.822 -7.914 1 95.88 3 SER B N 1
ATOM 2627 C CA . SER B 1 3 ? 17.922 -1.913 -8.328 1 95.88 3 SER B CA 1
ATOM 2628 C C . SER B 1 3 ? 17.625 -0.937 -9.461 1 95.88 3 SER B C 1
ATOM 2630 O O . SER B 1 3 ? 18.281 0.092 -9.594 1 95.88 3 SER B O 1
ATOM 2632 N N . ALA B 1 4 ? 16.766 -1.318 -10.352 1 98.06 4 ALA B N 1
ATOM 2633 C CA . ALA B 1 4 ? 16.328 -0.46 -11.445 1 98.06 4 ALA B CA 1
ATOM 2634 C C . ALA B 1 4 ? 15.156 0.417 -11.008 1 98.06 4 ALA B C 1
ATOM 2636 O O . ALA B 1 4 ? 14.289 -0.024 -10.25 1 98.06 4 ALA B O 1
ATOM 2637 N N . LEU B 1 5 ? 15.156 1.662 -11.43 1 98.12 5 LEU B N 1
ATOM 2638 C CA . LEU B 1 5 ? 13.953 2.48 -11.336 1 98.12 5 LEU B CA 1
ATOM 2639 C C . LEU B 1 5 ? 12.891 1.989 -12.312 1 98.12 5 LEU B C 1
ATOM 2641 O O . LEU B 1 5 ? 13.094 2.029 -13.531 1 98.12 5 LEU B O 1
ATOM 2645 N N . LEU B 1 6 ? 11.742 1.479 -11.82 1 98.81 6 LEU B N 1
ATOM 2646 C CA . LEU B 1 6 ? 10.742 0.843 -12.672 1 98.81 6 LEU B CA 1
ATOM 2647 C C . LEU B 1 6 ? 9.648 1.833 -13.055 1 98.81 6 LEU B C 1
ATOM 2649 O O . LEU B 1 6 ? 9.312 1.97 -14.234 1 98.81 6 LEU B O 1
ATOM 2653 N N . VAL B 1 7 ? 9.086 2.516 -12.055 1 98.81 7 VAL B N 1
ATOM 2654 C CA . VAL B 1 7 ? 7.926 3.365 -12.281 1 98.81 7 VAL B CA 1
ATOM 2655 C C . VAL B 1 7 ? 8.07 4.66 -11.484 1 98.81 7 VAL B C 1
ATOM 2657 O O . VAL B 1 7 ? 8.523 4.645 -10.336 1 98.81 7 VAL B O 1
ATOM 2660 N N . LYS B 1 8 ? 7.715 5.777 -12.023 1 98.75 8 LYS B N 1
ATOM 2661 C CA . LYS B 1 8 ? 7.512 7.043 -11.328 1 98.75 8 LYS B CA 1
ATOM 2662 C C . LYS B 1 8 ? 6.07 7.52 -11.453 1 98.75 8 LYS B C 1
ATOM 2664 O O . LYS B 1 8 ? 5.426 7.293 -12.484 1 98.75 8 LYS B O 1
ATOM 2669 N N . GLU B 1 9 ? 5.562 8.062 -10.445 1 98.69 9 GLU B N 1
ATOM 2670 C CA . GLU B 1 9 ? 4.281 8.75 -10.445 1 98.69 9 GLU B CA 1
ATOM 2671 C C . GLU B 1 9 ? 4.469 10.266 -10.383 1 98.69 9 GLU B C 1
ATOM 2673 O O . GLU B 1 9 ? 5.34 10.758 -9.656 1 98.69 9 GLU B O 1
ATOM 2678 N N . TYR B 1 10 ? 3.668 10.945 -11.117 1 98.56 10 TYR B N 1
ATOM 2679 C CA . TYR B 1 10 ? 3.75 12.406 -11.18 1 98.56 10 TYR B CA 1
ATOM 2680 C C . TYR B 1 10 ? 2.41 13.039 -10.828 1 98.56 10 TYR B C 1
ATOM 2682 O O . TYR B 1 10 ? 1.354 12.492 -11.141 1 98.56 10 TYR B O 1
ATOM 2690 N N . ARG B 1 11 ? 2.438 14.102 -10.141 1 98.31 11 ARG B N 1
ATOM 2691 C CA . ARG B 1 11 ? 1.326 15.016 -9.891 1 98.31 11 ARG B CA 1
ATOM 2692 C C . ARG B 1 11 ? 1.675 16.438 -10.328 1 98.31 11 ARG B C 1
ATOM 2694 O O . ARG B 1 11 ? 2.686 17 -9.891 1 98.31 11 ARG B O 1
ATOM 2701 N N . ALA B 1 12 ? 0.897 17.047 -11.195 1 97.12 12 ALA B N 1
ATOM 2702 C CA . ALA B 1 12 ? 1.166 18.375 -11.734 1 97.12 12 ALA B CA 1
ATOM 2703 C C . ALA B 1 12 ? 2.6 18.469 -12.242 1 97.12 12 ALA B C 1
ATOM 2705 O O . ALA B 1 12 ? 3.283 19.469 -12 1 97.12 12 ALA B O 1
ATOM 2706 N N . GLY B 1 13 ? 3.064 17.406 -12.836 1 96.94 13 GLY B N 1
ATOM 2707 C CA . GLY B 1 13 ? 4.371 17.406 -13.477 1 96.94 13 GLY B CA 1
ATOM 2708 C C . GLY B 1 13 ? 5.516 17.219 -12.5 1 96.94 13 GLY B C 1
ATOM 2709 O O . GLY B 1 13 ? 6.676 17.125 -12.906 1 96.94 13 GLY B O 1
ATOM 2710 N N . VAL B 1 14 ? 5.227 17.125 -11.219 1 97.56 14 VAL B N 1
ATOM 2711 C CA . VAL B 1 14 ? 6.246 16.922 -10.195 1 97.56 14 VAL B CA 1
ATOM 2712 C C . VAL B 1 14 ? 6.227 15.461 -9.734 1 97.56 14 VAL B C 1
ATOM 2714 O O . VAL B 1 14 ? 5.16 14.898 -9.477 1 97.56 14 VAL B O 1
ATOM 2717 N N . MET B 1 15 ? 7.398 14.828 -9.68 1 97.94 15 MET B N 1
ATOM 2718 C CA . MET B 1 15 ? 7.488 13.438 -9.242 1 97.94 15 MET B CA 1
ATOM 2719 C C . MET B 1 15 ? 7.004 13.281 -7.809 1 97.94 15 MET B C 1
ATOM 2721 O O . MET B 1 15 ? 7.465 13.992 -6.914 1 97.94 15 MET B O 1
ATOM 2725 N N . GLU B 1 16 ? 6.125 12.375 -7.625 1 98.38 16 GLU B N 1
ATOM 2726 C CA . GLU B 1 16 ? 5.566 12.172 -6.293 1 98.38 16 GLU B CA 1
ATOM 2727 C C . GLU B 1 16 ? 6.02 10.836 -5.699 1 98.38 16 GLU B C 1
ATOM 2729 O O . GLU B 1 16 ? 6.277 10.742 -4.5 1 98.38 16 GLU B O 1
ATOM 2734 N N . CYS B 1 17 ? 6.066 9.797 -6.516 1 98.69 17 CYS B N 1
ATOM 2735 C CA . CYS B 1 17 ? 6.496 8.492 -6.027 1 98.69 17 CYS B CA 1
ATOM 2736 C C . CYS B 1 17 ? 7.441 7.824 -7.02 1 98.69 17 CYS B C 1
ATOM 2738 O O . CYS B 1 17 ? 7.414 8.133 -8.211 1 98.69 17 CYS B O 1
ATOM 2740 N N . ALA B 1 18 ? 8.242 6.969 -6.535 1 98.56 18 ALA B N 1
ATOM 2741 C CA . ALA B 1 18 ? 9.148 6.141 -7.336 1 98.56 18 ALA B CA 1
ATOM 2742 C C . ALA B 1 18 ? 9.195 4.711 -6.805 1 98.56 18 ALA B C 1
ATOM 2744 O O . ALA B 1 18 ? 9.211 4.496 -5.59 1 98.56 18 ALA B O 1
ATOM 2745 N N . HIS B 1 19 ? 9.219 3.781 -7.695 1 98.75 19 HIS B N 1
ATOM 2746 C CA . HIS B 1 19 ? 9.281 2.361 -7.371 1 98.75 19 HIS B CA 1
ATOM 2747 C C . HIS B 1 19 ? 10.469 1.688 -8.047 1 98.75 19 HIS B C 1
ATOM 2749 O O . HIS B 1 19 ? 10.656 1.823 -9.258 1 98.75 19 HIS B O 1
ATOM 2755 N N . PHE B 1 20 ? 11.219 0.986 -7.277 1 98.62 20 PHE B N 1
ATOM 2756 C CA . PHE B 1 20 ? 12.406 0.28 -7.758 1 98.62 20 PHE B CA 1
ATOM 2757 C C . PHE B 1 20 ? 12.164 -1.225 -7.785 1 98.62 20 PHE B C 1
ATOM 2759 O O . PHE B 1 20 ? 11.242 -1.723 -7.133 1 98.62 20 PHE B O 1
ATOM 2766 N N . GLY B 1 21 ? 12.938 -1.906 -8.586 1 98.69 21 GLY B N 1
ATOM 2767 C CA . GLY B 1 21 ? 12.773 -3.35 -8.617 1 98.69 21 GLY B CA 1
ATOM 2768 C C . GLY B 1 21 ? 13.719 -4.039 -9.578 1 98.69 21 GLY B C 1
ATOM 2769 O O . GLY B 1 21 ? 14.805 -3.523 -9.867 1 98.69 21 GLY B O 1
ATOM 2770 N N . HIS B 1 22 ? 13.344 -5.234 -9.891 1 98.88 22 HIS B N 1
ATOM 2771 C CA . HIS B 1 22 ? 14.133 -6.117 -10.742 1 98.88 22 HIS B CA 1
ATOM 2772 C C . HIS B 1 22 ? 13.242 -6.871 -11.727 1 98.88 22 HIS B C 1
ATOM 2774 O O . HIS B 1 22 ? 12.117 -7.25 -11.391 1 98.88 22 HIS B O 1
ATOM 2780 N N . ILE B 1 23 ? 13.711 -7.078 -12.945 1 98.88 23 ILE B N 1
ATOM 2781 C CA . ILE B 1 23 ? 13.031 -7.824 -13.992 1 98.88 23 ILE B CA 1
ATOM 2782 C C . ILE B 1 23 ? 13.969 -8.883 -14.562 1 98.88 23 ILE B C 1
ATOM 2784 O O . ILE B 1 23 ? 15.148 -8.617 -14.805 1 98.88 23 ILE B O 1
ATOM 2788 N N . SER B 1 24 ? 13.508 -10.055 -14.727 1 98.81 24 SER B N 1
ATOM 2789 C CA . SER B 1 24 ? 14.234 -11.141 -15.375 1 98.81 24 SER B CA 1
ATOM 2790 C C . SER B 1 24 ? 13.406 -11.773 -16.484 1 98.81 24 SER B C 1
ATOM 2792 O O . SER B 1 24 ? 12.25 -12.141 -16.281 1 98.81 24 SER B O 1
ATOM 2794 N N . ILE B 1 25 ? 13.938 -11.891 -17.656 1 98.94 25 ILE B N 1
ATOM 2795 C CA . ILE B 1 25 ? 13.312 -12.57 -18.781 1 98.94 25 ILE B CA 1
ATOM 2796 C C . ILE B 1 25 ? 14.227 -13.672 -19.297 1 98.94 25 ILE B C 1
ATOM 2798 O O . ILE B 1 25 ? 15.375 -13.414 -19.672 1 98.94 25 ILE B O 1
ATOM 2802 N N . THR B 1 26 ? 13.734 -14.906 -19.344 1 98.69 26 THR B N 1
ATOM 2803 C CA . THR B 1 26 ? 14.547 -16.047 -19.75 1 98.69 26 THR B CA 1
ATOM 2804 C C . THR B 1 26 ? 13.984 -16.688 -21.016 1 98.69 26 THR B C 1
ATOM 2806 O O . THR B 1 26 ? 12.789 -16.578 -21.297 1 98.69 26 THR B O 1
ATOM 2809 N N . ASN B 1 27 ? 14.883 -17.312 -21.781 1 98.5 27 ASN B N 1
ATOM 2810 C CA . ASN B 1 27 ? 14.469 -18.062 -22.953 1 98.5 27 ASN B CA 1
ATOM 2811 C C . ASN B 1 27 ? 14.438 -19.562 -22.672 1 98.5 27 ASN B C 1
ATOM 2813 O O . ASN B 1 27 ? 14.602 -20 -21.531 1 98.5 27 ASN B O 1
ATOM 2817 N N . GLU B 1 28 ? 14.141 -20.375 -23.703 1 97 28 GLU B N 1
ATOM 2818 C CA . GLU B 1 28 ? 13.891 -21.797 -23.516 1 97 28 GLU B CA 1
ATOM 2819 C C . GLU B 1 28 ? 15.164 -22.547 -23.141 1 97 28 GLU B C 1
ATOM 2821 O O . GLU B 1 28 ? 15.109 -23.703 -22.703 1 97 28 GLU B O 1
ATOM 2826 N N . LYS B 1 29 ? 16.344 -21.859 -23.25 1 96 29 LYS B N 1
ATOM 2827 C CA . LYS B 1 29 ? 17.609 -22.469 -22.844 1 96 29 LYS B CA 1
ATOM 2828 C C . LYS B 1 29 ? 17.953 -22.125 -21.406 1 96 29 LYS B C 1
ATOM 2830 O O . LYS B 1 29 ? 18.969 -22.562 -20.875 1 96 29 LYS B O 1
ATOM 2835 N N . GLY B 1 30 ? 17.109 -21.312 -20.797 1 95.06 30 GLY B N 1
ATOM 2836 C CA . GLY B 1 30 ? 17.328 -20.938 -19.406 1 95.06 30 GLY B CA 1
ATOM 2837 C C . GLY B 1 30 ? 18.203 -19.703 -19.266 1 95.06 30 GLY B C 1
ATOM 2838 O O . GLY B 1 30 ? 18.562 -19.312 -18.141 1 95.06 30 GLY B O 1
ATOM 2839 N N . ASN B 1 31 ? 18.531 -19.062 -20.375 1 97.12 31 ASN B N 1
ATOM 2840 C CA . ASN B 1 31 ? 19.375 -17.875 -20.344 1 97.12 31 ASN B CA 1
ATOM 2841 C C . ASN B 1 31 ? 18.547 -16.609 -20.109 1 97.12 31 ASN B C 1
ATOM 2843 O O . ASN B 1 31 ? 17.453 -16.469 -20.641 1 97.12 31 ASN B O 1
ATOM 2847 N N . VAL B 1 32 ? 19.094 -15.727 -19.281 1 98.19 32 VAL B N 1
ATOM 2848 C CA . VAL B 1 32 ? 18.516 -14.391 -19.172 1 98.19 32 VAL B CA 1
ATOM 2849 C C . VAL B 1 32 ? 18.781 -13.625 -20.469 1 98.19 32 VAL B C 1
ATOM 2851 O O . VAL B 1 32 ? 19.938 -13.383 -20.844 1 98.19 32 VAL B O 1
ATOM 2854 N N . VAL B 1 33 ? 17.734 -13.25 -21.141 1 98.31 33 VAL B N 1
ATOM 2855 C CA . VAL B 1 33 ? 17.906 -12.609 -22.438 1 98.31 33 VAL B CA 1
ATOM 2856 C C . VAL B 1 33 ? 17.625 -11.117 -22.328 1 98.31 33 VAL B C 1
ATOM 2858 O O . VAL B 1 33 ? 18.109 -10.32 -23.141 1 98.31 33 VAL B O 1
ATOM 2861 N N . TYR B 1 34 ? 16.797 -10.68 -21.406 1 98.25 34 TYR B N 1
ATOM 2862 C CA . TYR B 1 34 ? 16.562 -9.289 -21.047 1 98.25 34 TYR B CA 1
ATOM 2863 C C . TYR B 1 34 ? 16.484 -9.125 -19.531 1 98.25 34 TYR B C 1
ATOM 2865 O O . TYR B 1 34 ? 16.156 -10.07 -18.828 1 98.25 34 TYR B O 1
ATOM 2873 N N . SER B 1 35 ? 16.859 -7.98 -19.062 1 98.44 35 SER B N 1
ATOM 2874 C CA . SER B 1 35 ? 16.734 -7.711 -17.641 1 98.44 35 SER B CA 1
ATOM 2875 C C . SER B 1 35 ? 16.719 -6.211 -17.359 1 98.44 35 SER B C 1
ATOM 2877 O O . SER B 1 35 ? 17.062 -5.406 -18.219 1 98.44 35 SER B O 1
ATOM 2879 N N . ALA B 1 36 ? 16.25 -5.789 -16.297 1 98.44 36 ALA B N 1
ATOM 2880 C CA . ALA B 1 36 ? 16.438 -4.52 -15.594 1 98.44 36 ALA B CA 1
ATOM 2881 C C . ALA B 1 36 ? 16.75 -4.738 -14.125 1 98.44 36 ALA B C 1
ATOM 2883 O O . ALA B 1 36 ? 16.062 -5.496 -13.438 1 98.44 36 ALA B O 1
ATOM 2884 N N . GLY B 1 37 ? 17.797 -4.129 -13.594 1 97.94 37 GLY B N 1
ATOM 2885 C CA . GLY B 1 37 ? 18.281 -4.477 -12.273 1 97.94 37 GLY B CA 1
ATOM 2886 C C . GLY B 1 37 ? 18.984 -5.824 -12.227 1 97.94 37 GLY B C 1
ATOM 2887 O O . GLY B 1 37 ? 19.703 -6.184 -13.156 1 97.94 37 GLY B O 1
ATOM 2888 N N . ASN B 1 38 ? 18.875 -6.5 -11.117 1 98 38 ASN B N 1
ATOM 2889 C CA . ASN B 1 38 ? 19.484 -7.805 -10.906 1 98 38 ASN B CA 1
ATOM 2890 C C . ASN B 1 38 ? 18.547 -8.945 -11.281 1 98 38 ASN B C 1
ATOM 2892 O O . ASN B 1 38 ? 17.625 -9.266 -10.531 1 98 38 ASN B O 1
ATOM 2896 N N . PRO B 1 39 ? 18.766 -9.578 -12.391 1 98.12 39 PRO B N 1
ATOM 2897 C CA . PRO B 1 39 ? 17.859 -10.641 -12.82 1 98.12 39 PRO B CA 1
ATOM 2898 C C . PRO B 1 39 ? 17.875 -11.844 -11.891 1 98.12 39 PRO B C 1
ATOM 2900 O O . PRO B 1 39 ? 16.984 -12.703 -11.977 1 98.12 39 PRO B O 1
ATOM 2903 N N . HIS B 1 40 ? 18.875 -11.93 -10.992 1 98 40 HIS B N 1
ATOM 2904 C CA . HIS B 1 40 ? 19 -13.055 -10.086 1 98 40 HIS B CA 1
ATOM 2905 C C . HIS B 1 40 ? 18.641 -12.664 -8.656 1 98 40 HIS B C 1
ATOM 2907 O O . HIS B 1 40 ? 19 -13.352 -7.707 1 98 40 HIS B O 1
ATOM 2913 N N . PHE B 1 41 ? 17.969 -11.492 -8.547 1 98.31 41 PHE B N 1
ATOM 2914 C CA . PHE B 1 41 ? 17.484 -11.062 -7.234 1 98.31 41 PHE B CA 1
ATOM 2915 C C . PHE B 1 41 ? 16.609 -12.141 -6.598 1 98.31 41 PHE B C 1
ATOM 2917 O O . PHE B 1 41 ? 15.75 -12.711 -7.262 1 98.31 41 PHE B O 1
ATOM 2924 N N . ARG B 1 42 ? 16.812 -12.477 -5.348 1 98.19 42 ARG B N 1
ATOM 2925 C CA . ARG B 1 42 ? 16.016 -13.461 -4.621 1 98.19 42 ARG B CA 1
ATOM 2926 C C . ARG B 1 42 ? 14.727 -12.844 -4.098 1 98.19 42 ARG B C 1
ATOM 2928 O O . ARG B 1 42 ? 14.758 -11.797 -3.443 1 98.19 42 ARG B O 1
ATOM 2935 N N . ALA B 1 43 ? 13.609 -13.492 -4.43 1 98.44 43 ALA B N 1
ATOM 2936 C CA . ALA B 1 43 ? 12.305 -13 -3.982 1 98.44 43 ALA B CA 1
ATOM 2937 C C . ALA B 1 43 ? 11.43 -14.148 -3.49 1 98.44 43 ALA B C 1
ATOM 2939 O O . ALA B 1 43 ? 11.555 -15.281 -3.967 1 98.44 43 ALA B O 1
ATOM 2940 N N . PHE B 1 44 ? 10.625 -13.883 -2.498 1 98.81 44 PHE B N 1
ATOM 2941 C CA . PHE B 1 44 ? 9.562 -14.82 -2.16 1 98.81 44 PHE B CA 1
ATOM 2942 C C . PHE B 1 44 ? 8.516 -14.867 -3.26 1 98.81 44 PHE B C 1
ATOM 2944 O O . PHE B 1 44 ? 8.109 -13.828 -3.783 1 98.81 44 PHE B O 1
ATOM 2951 N N . THR B 1 45 ? 8.047 -15.992 -3.576 1 98.81 45 THR B N 1
ATOM 2952 C CA . THR B 1 45 ? 7.109 -16.172 -4.684 1 98.81 45 THR B CA 1
ATOM 2953 C C . THR B 1 45 ? 5.719 -15.68 -4.301 1 98.81 45 THR B C 1
ATOM 2955 O O . THR B 1 45 ? 4.977 -15.18 -5.148 1 98.81 45 THR B O 1
ATOM 2958 N N . ARG B 1 46 ? 5.422 -15.93 -2.98 1 98.56 46 ARG B N 1
ATOM 2959 C CA . ARG B 1 46 ? 4.047 -15.695 -2.549 1 98.56 46 ARG B CA 1
ATOM 2960 C C . ARG B 1 46 ? 3.057 -16.391 -3.482 1 98.56 46 ARG B C 1
ATOM 2962 O O . ARG B 1 46 ? 3.262 -17.531 -3.875 1 98.56 46 ARG B O 1
ATOM 2969 N N . SER B 1 47 ? 1.978 -15.773 -3.803 1 98.69 47 SER B N 1
ATOM 2970 C CA . SER B 1 47 ? 0.908 -16.438 -4.543 1 98.69 47 SER B CA 1
ATOM 2971 C C . SER B 1 47 ? 1.331 -16.75 -5.973 1 98.69 47 SER B C 1
ATOM 2973 O O . SER B 1 47 ? 0.659 -17.5 -6.68 1 98.69 47 SER B O 1
ATOM 2975 N N . SER B 1 48 ? 2.42 -16.156 -6.461 1 98.81 48 SER B N 1
ATOM 2976 C CA . SER B 1 48 ? 2.879 -16.484 -7.809 1 98.81 48 SER B CA 1
ATOM 2977 C C . SER B 1 48 ? 3.279 -17.953 -7.914 1 98.81 48 SER B C 1
ATOM 2979 O O . SER B 1 48 ? 3.455 -18.469 -9.016 1 98.81 48 SER B O 1
ATOM 2981 N N . ALA B 1 49 ? 3.33 -18.656 -6.859 1 98.81 49 ALA B N 1
ATOM 2982 C CA . ALA B 1 49 ? 3.713 -20.062 -6.836 1 98.81 49 ALA B CA 1
ATOM 2983 C C . ALA B 1 49 ? 2.492 -20.969 -7 1 98.81 49 ALA B C 1
ATOM 2985 O O . ALA B 1 49 ? 2.627 -22.172 -7.223 1 98.81 49 ALA B O 1
ATOM 2986 N N . LYS B 1 50 ? 1.32 -20.438 -6.965 1 98.88 50 LYS B N 1
ATOM 2987 C CA . LYS B 1 50 ? 0.113 -21.234 -6.812 1 98.88 50 LYS B CA 1
ATOM 2988 C C . LYS B 1 50 ? -0.065 -22.188 -7.992 1 98.88 50 LYS B C 1
ATOM 2990 O O . LYS B 1 50 ? -0.46 -23.344 -7.812 1 98.88 50 LYS B O 1
ATOM 2995 N N . PRO B 1 51 ? 0.229 -21.766 -9.242 1 98.94 51 PRO B N 1
ATOM 2996 C CA . PRO B 1 51 ? 0.118 -22.75 -10.312 1 98.94 51 PRO B CA 1
ATOM 2997 C C . PRO B 1 51 ? 1.013 -23.969 -10.086 1 98.94 51 PRO B C 1
ATOM 2999 O O . PRO B 1 51 ? 0.62 -25.094 -10.398 1 98.94 51 PRO B O 1
ATOM 3002 N N . PHE B 1 52 ? 2.166 -23.766 -9.539 1 98.94 52 PHE B N 1
ATOM 3003 C CA . PHE B 1 52 ? 3.105 -24.859 -9.273 1 98.94 52 PHE B CA 1
ATOM 3004 C C . PHE B 1 52 ? 2.615 -25.734 -8.133 1 98.94 52 PHE B C 1
ATOM 3006 O O . PHE B 1 52 ? 2.793 -26.953 -8.148 1 98.94 52 PHE B O 1
ATOM 3013 N N . GLN B 1 53 ? 2.014 -25.109 -7.164 1 98.88 53 GLN B N 1
ATOM 3014 C CA . GLN B 1 53 ? 1.501 -25.828 -6.008 1 98.88 53 GLN B CA 1
ATOM 3015 C C . GLN B 1 53 ? 0.333 -26.734 -6.395 1 98.88 53 GLN B C 1
ATOM 3017 O O . GLN B 1 53 ? 0.066 -27.734 -5.723 1 98.88 53 GLN B O 1
ATOM 3022 N N . ALA B 1 54 ? -0.326 -26.438 -7.461 1 98.88 54 ALA B N 1
ATOM 3023 C CA . ALA B 1 54 ? -1.462 -27.219 -7.926 1 98.88 54 ALA B CA 1
ATOM 3024 C C . ALA B 1 54 ? -0.994 -28.453 -8.688 1 98.88 54 ALA B C 1
ATOM 3026 O O . ALA B 1 54 ? -1.762 -29.406 -8.875 1 98.88 54 ALA B O 1
ATOM 3027 N N . ILE B 1 55 ? 0.25 -28.5 -9.164 1 98.94 55 ILE B N 1
ATOM 3028 C CA . ILE B 1 55 ? 0.735 -29.5 -10.117 1 98.94 55 ILE B CA 1
ATOM 3029 C C . ILE B 1 55 ? 0.672 -30.875 -9.484 1 98.94 55 ILE B C 1
ATOM 3031 O O . ILE B 1 55 ? 0.124 -31.812 -10.07 1 98.94 55 ILE B O 1
ATOM 3035 N N . PRO B 1 56 ? 1.166 -31.078 -8.219 1 98.88 56 PRO B N 1
ATOM 3036 C CA . PRO B 1 56 ? 1.181 -32.438 -7.68 1 98.88 56 PRO B CA 1
ATOM 3037 C C . PRO B 1 56 ? -0.211 -33.062 -7.621 1 98.88 56 PRO B C 1
ATOM 3039 O O . PRO B 1 56 ? -0.388 -34.219 -8.016 1 98.88 56 PRO B O 1
ATOM 3042 N N . GLY B 1 57 ? -1.197 -32.312 -7.199 1 98.81 57 GLY B N 1
ATOM 3043 C CA . GLY B 1 57 ? -2.553 -32.844 -7.125 1 98.81 57 GLY B CA 1
ATOM 3044 C C . GLY B 1 57 ? -3.135 -33.188 -8.484 1 98.81 57 GLY B C 1
ATOM 3045 O O . GLY B 1 57 ? -3.684 -34.25 -8.672 1 98.81 57 GLY B O 1
ATOM 3046 N N . ILE B 1 58 ? -2.986 -32.281 -9.391 1 98.94 58 ILE B N 1
ATOM 3047 C CA . ILE B 1 58 ? -3.516 -32.5 -10.734 1 98.94 58 ILE B CA 1
ATOM 3048 C C . ILE B 1 58 ? -2.781 -33.688 -11.383 1 98.94 58 ILE B C 1
ATOM 3050 O O . ILE B 1 58 ? -3.404 -34.531 -12.023 1 98.94 58 ILE B O 1
ATOM 3054 N N . ARG B 1 59 ? -1.454 -33.719 -11.211 1 98.81 59 ARG B N 1
ATOM 3055 C CA . ARG B 1 59 ? -0.627 -34.812 -11.719 1 98.81 59 ARG B CA 1
ATOM 3056 C C . ARG B 1 59 ? -1.087 -36.156 -11.156 1 98.81 59 ARG B C 1
ATOM 3058 O O . ARG B 1 59 ? -1.092 -37.156 -11.867 1 98.81 59 ARG B O 1
ATOM 3065 N N . ALA B 1 60 ? -1.55 -36.188 -9.93 1 98.44 60 ALA B N 1
ATOM 3066 C CA . ALA B 1 60 ? -1.955 -37.406 -9.242 1 98.44 60 ALA B CA 1
ATOM 3067 C C . ALA B 1 60 ? -3.367 -37.812 -9.648 1 98.44 60 ALA B C 1
ATOM 3069 O O . ALA B 1 60 ? -3.799 -38.938 -9.359 1 98.44 60 ALA B O 1
ATOM 3070 N N . GLY B 1 61 ? -4.176 -36.906 -10.258 1 98.62 61 GLY B N 1
ATOM 3071 C CA . GLY B 1 61 ? -5.449 -37.281 -10.828 1 98.62 61 GLY B CA 1
ATOM 3072 C C . GLY B 1 61 ? -6.641 -36.781 -10.047 1 98.62 61 GLY B C 1
ATOM 3073 O O . GLY B 1 61 ? -7.746 -37.312 -10.156 1 98.62 61 GLY B O 1
ATOM 3074 N N . ILE B 1 62 ? -6.484 -35.688 -9.312 1 98.62 62 ILE B N 1
ATOM 3075 C CA . ILE B 1 62 ? -7.598 -35.219 -8.5 1 98.62 62 ILE B CA 1
ATOM 3076 C C . ILE B 1 62 ? -8.703 -34.688 -9.406 1 98.62 62 ILE B C 1
ATOM 3078 O O . ILE B 1 62 ? -9.883 -34.688 -9.031 1 98.62 62 ILE B O 1
ATOM 3082 N N . ALA B 1 63 ? -8.375 -34.219 -10.555 1 98.62 63 ALA B N 1
ATOM 3083 C CA . ALA B 1 63 ? -9.383 -33.688 -11.461 1 98.62 63 ALA B CA 1
ATOM 3084 C C . ALA B 1 63 ? -10.406 -34.75 -11.844 1 98.62 63 ALA B C 1
ATOM 3086 O O . ALA B 1 63 ? -11.609 -34.531 -11.742 1 98.62 63 ALA B O 1
ATOM 3087 N N . ALA B 1 64 ? -9.898 -35.875 -12.289 1 98.44 64 ALA B N 1
ATOM 3088 C CA . ALA B 1 64 ? -10.766 -37 -12.648 1 98.44 64 ALA B CA 1
ATOM 3089 C C . ALA B 1 64 ? -11.43 -37.594 -11.414 1 98.44 64 ALA B C 1
ATOM 3091 O O . ALA B 1 64 ? -12.617 -37.938 -11.445 1 98.44 64 ALA B O 1
ATOM 3092 N N . HIS B 1 65 ? -10.688 -37.75 -10.344 1 98.62 65 HIS B N 1
ATOM 3093 C CA . HIS B 1 65 ? -11.164 -38.375 -9.125 1 98.62 65 HIS B CA 1
ATOM 3094 C C . HIS B 1 65 ? -12.391 -37.656 -8.57 1 98.62 65 HIS B C 1
ATOM 3096 O O . HIS B 1 65 ? -13.344 -38.312 -8.133 1 98.62 65 HIS B O 1
ATOM 3102 N N . TYR B 1 66 ? -12.367 -36.344 -8.555 1 98.69 66 TYR B N 1
ATOM 3103 C CA . TYR B 1 66 ? -13.438 -35.562 -7.957 1 98.69 66 TYR B CA 1
ATOM 3104 C C . TYR B 1 66 ? -14.352 -34.969 -9.031 1 98.69 66 TYR B C 1
ATOM 3106 O O . TYR B 1 66 ? -15.359 -34.344 -8.719 1 98.69 66 TYR B O 1
ATOM 3114 N N . GLY B 1 67 ? -14.047 -35.125 -10.25 1 98.69 67 GLY B N 1
ATOM 3115 C CA . GLY B 1 67 ? -14.828 -34.531 -11.328 1 98.69 67 GLY B CA 1
ATOM 3116 C C . GLY B 1 67 ? -14.766 -33.031 -11.367 1 98.69 67 GLY B C 1
ATOM 3117 O O . GLY B 1 67 ? -15.805 -32.344 -11.414 1 98.69 67 GLY B O 1
ATOM 3118 N N . LEU B 1 68 ? -13.531 -32.562 -11.391 1 98.81 68 LEU B N 1
ATOM 3119 C CA . LEU B 1 68 ? -13.359 -31.109 -11.266 1 98.81 68 LEU B CA 1
ATOM 3120 C C . LEU B 1 68 ? -13.594 -30.422 -12.602 1 98.81 68 LEU B C 1
ATOM 3122 O O . LEU B 1 68 ? -13.18 -30.922 -13.648 1 98.81 68 LEU B O 1
ATOM 3126 N N . SER B 1 69 ? -14.297 -29.266 -12.602 1 98.69 69 SER B N 1
ATOM 3127 C CA . SER B 1 69 ? -14.477 -28.391 -13.766 1 98.69 69 SER B CA 1
ATOM 3128 C C . SER B 1 69 ? -13.258 -27.5 -13.977 1 98.69 69 SER B C 1
ATOM 3130 O O . SER B 1 69 ? -12.367 -27.438 -13.125 1 98.69 69 SER B O 1
ATOM 3132 N N . SER B 1 70 ? -13.25 -26.828 -15.125 1 98.56 70 SER B N 1
ATOM 3133 C CA . SER B 1 70 ? -12.195 -25.875 -15.43 1 98.56 70 SER B CA 1
ATOM 3134 C C . SER B 1 70 ? -12.148 -24.75 -14.398 1 98.56 70 SER B C 1
ATOM 3136 O O . SER B 1 70 ? -11.07 -24.312 -14 1 98.56 70 SER B O 1
ATOM 3138 N N . LYS B 1 71 ? -13.305 -24.297 -13.938 1 98.88 71 LYS B N 1
ATOM 3139 C CA . LYS B 1 71 ? -13.375 -23.25 -12.914 1 98.88 71 LYS B CA 1
ATOM 3140 C C . LYS B 1 71 ? -12.75 -23.734 -11.609 1 98.88 71 LYS B C 1
ATOM 3142 O O . LYS B 1 71 ? -12.016 -22.984 -10.961 1 98.88 71 LYS B O 1
ATOM 3147 N N . GLU B 1 72 ? -13.047 -24.922 -11.258 1 98.88 72 GLU B N 1
ATOM 3148 C CA . GLU B 1 72 ? -12.555 -25.484 -10 1 98.88 72 GLU B CA 1
ATOM 3149 C C . GLU B 1 72 ? -11.047 -25.734 -10.062 1 98.88 72 GLU B C 1
ATOM 3151 O O . GLU B 1 72 ? -10.352 -25.578 -9.062 1 98.88 72 GLU B O 1
ATOM 3156 N N . ILE B 1 73 ? -10.523 -26.094 -11.211 1 98.94 73 ILE B N 1
ATOM 3157 C CA . ILE B 1 73 ? -9.086 -26.25 -11.375 1 98.94 73 ILE B CA 1
ATOM 3158 C C . ILE B 1 73 ? -8.406 -24.875 -11.352 1 98.94 73 ILE B C 1
ATOM 3160 O O . ILE B 1 73 ? -7.398 -24.688 -10.664 1 98.94 73 ILE B O 1
ATOM 3164 N N . ALA B 1 74 ? -8.992 -23.875 -12.016 1 98.94 74 ALA B N 1
ATOM 3165 C CA . ALA B 1 74 ? -8.422 -22.531 -12.086 1 98.94 74 ALA B CA 1
ATOM 3166 C C . ALA B 1 74 ? -8.344 -21.906 -10.695 1 98.94 74 ALA B C 1
ATOM 3168 O O . ALA B 1 74 ? -7.352 -21.25 -10.359 1 98.94 74 ALA B O 1
ATOM 3169 N N . ILE B 1 75 ? -9.352 -22.109 -9.859 1 98.81 75 ILE B N 1
ATOM 3170 C CA . ILE B 1 75 ? -9.406 -21.422 -8.57 1 98.81 75 ILE B CA 1
ATOM 3171 C C . ILE B 1 75 ? -8.367 -22.016 -7.621 1 98.81 75 ILE B C 1
ATOM 3173 O O . ILE B 1 75 ? -8.023 -21.406 -6.605 1 98.81 75 ILE B O 1
ATOM 3177 N N . MET B 1 76 ? -7.836 -23.234 -7.918 1 98.69 76 MET B N 1
ATOM 3178 C CA . MET B 1 76 ? -6.762 -23.828 -7.137 1 98.69 76 MET B CA 1
ATOM 3179 C C . MET B 1 76 ? -5.453 -23.078 -7.332 1 98.69 76 MET B C 1
ATOM 3181 O O . MET B 1 76 ? -4.535 -23.188 -6.52 1 98.69 76 MET B O 1
ATOM 3185 N N . ALA B 1 77 ? -5.316 -22.297 -8.43 1 98.38 77 ALA B N 1
ATOM 3186 C CA . ALA B 1 77 ? -4.137 -21.484 -8.719 1 98.38 77 ALA B CA 1
ATOM 3187 C C . ALA B 1 77 ? -4.43 -20 -8.5 1 98.38 77 ALA B C 1
ATOM 3189 O O . ALA B 1 77 ? -3.729 -19.141 -9.039 1 98.38 77 ALA B O 1
ATOM 3190 N N . SER B 1 78 ? -5.434 -19.734 -7.699 1 97.38 78 SER B N 1
ATOM 3191 C CA . SER B 1 78 ? -5.992 -18.391 -7.707 1 97.38 78 SER B CA 1
ATOM 3192 C C . SER B 1 78 ? -5.586 -17.609 -6.461 1 97.38 78 SER B C 1
ATOM 3194 O O . SER B 1 78 ? -5.168 -18.203 -5.465 1 97.38 78 SER B O 1
ATOM 3196 N N . SER B 1 79 ? -5.551 -16.344 -6.566 1 97.56 79 SER B N 1
ATOM 3197 C CA . SER B 1 79 ? -5.742 -15.383 -5.484 1 97.56 79 SER B CA 1
ATOM 3198 C C . SER B 1 79 ? -7.078 -14.656 -5.617 1 97.56 79 SER B C 1
ATOM 3200 O O . SER B 1 79 ? -7.109 -13.445 -5.828 1 97.56 79 SER B O 1
ATOM 3202 N N . HIS B 1 80 ? -8.125 -15.461 -5.508 1 98.25 80 HIS B N 1
ATOM 3203 C CA . HIS B 1 80 ? -9.453 -14.93 -5.754 1 98.25 80 HIS B CA 1
ATOM 3204 C C . HIS B 1 80 ? -9.805 -13.844 -4.742 1 98.25 80 HIS B C 1
ATOM 3206 O O . HIS B 1 80 ? -9.156 -13.727 -3.699 1 98.25 80 HIS B O 1
ATOM 3212 N N . ARG B 1 81 ? -10.695 -13.07 -5.074 1 98.19 81 ARG B N 1
ATOM 3213 C CA . ARG B 1 81 ? -11.039 -11.945 -4.207 1 98.19 81 ARG B CA 1
ATOM 3214 C C . ARG B 1 81 ? -12.453 -12.102 -3.654 1 98.19 81 ARG B C 1
ATOM 3216 O O . ARG B 1 81 ? -13.102 -11.109 -3.318 1 98.19 81 ARG B O 1
ATOM 3223 N N . SER B 1 82 ? -12.977 -13.273 -3.725 1 98.5 82 SER B N 1
ATOM 3224 C CA . SER B 1 82 ? -14.266 -13.656 -3.156 1 98.5 82 SER B CA 1
ATOM 3225 C C . SER B 1 82 ? -15.398 -12.836 -3.758 1 98.5 82 SER B C 1
ATOM 3227 O O . SER B 1 82 ? -16.234 -12.305 -3.029 1 98.5 82 SER B O 1
ATOM 3229 N N . GLU B 1 83 ? -15.367 -12.641 -5.039 1 98.62 83 GLU B N 1
ATOM 3230 C CA . GLU B 1 83 ? -16.578 -12.258 -5.766 1 98.62 83 GLU B CA 1
ATOM 3231 C C . GLU B 1 83 ? -17.625 -13.375 -5.723 1 98.62 83 GLU B C 1
ATOM 3233 O O . GLU B 1 83 ? -17.297 -14.523 -5.426 1 98.62 83 GLU B O 1
ATOM 3238 N N . PRO B 1 84 ? -18.875 -13.117 -5.98 1 98.12 84 PRO B N 1
ATOM 3239 C CA . PRO B 1 84 ? -19.922 -14.117 -5.793 1 98.12 84 PRO B CA 1
ATOM 3240 C C . PRO B 1 84 ? -19.625 -15.422 -6.535 1 98.12 84 PRO B C 1
ATOM 3242 O O . PRO B 1 84 ? -19.812 -16.5 -5.977 1 98.12 84 PRO B O 1
ATOM 3245 N N . GLU B 1 85 ? -19.156 -15.336 -7.727 1 98.5 85 GLU B N 1
ATOM 3246 C CA . GLU B 1 85 ? -18.859 -16.547 -8.484 1 98.5 85 GLU B CA 1
ATOM 3247 C C . GLU B 1 85 ? -17.719 -17.344 -7.848 1 98.5 85 GLU B C 1
ATOM 3249 O O . GLU B 1 85 ? -17.719 -18.562 -7.883 1 98.5 85 GLU B O 1
ATOM 3254 N N . HIS B 1 86 ? -16.688 -16.641 -7.336 1 98.81 86 HIS B N 1
ATOM 3255 C CA . HIS B 1 86 ? -15.609 -17.328 -6.625 1 98.81 86 HIS B CA 1
ATOM 3256 C C . HIS B 1 86 ? -16.156 -18.172 -5.473 1 98.81 86 HIS B C 1
ATOM 3258 O O . HIS B 1 86 ? -15.789 -19.328 -5.316 1 98.81 86 HIS B O 1
ATOM 3264 N N . ILE B 1 87 ? -17 -17.562 -4.664 1 98.5 87 ILE B N 1
ATOM 3265 C CA . ILE B 1 87 ? -17.562 -18.203 -3.482 1 98.5 87 ILE B CA 1
ATOM 3266 C C . ILE B 1 87 ? -18.344 -19.453 -3.902 1 98.5 87 ILE B C 1
ATOM 3268 O O . ILE B 1 87 ? -18.188 -20.516 -3.303 1 98.5 87 ILE B O 1
ATOM 3272 N N . GLN B 1 88 ? -19.125 -19.297 -4.93 1 98.62 88 GLN B N 1
ATOM 3273 C CA . GLN B 1 88 ? -19.906 -20.422 -5.434 1 98.62 88 GLN B CA 1
ATOM 3274 C C . GLN B 1 88 ? -19 -21.578 -5.855 1 98.62 88 GLN B C 1
ATOM 3276 O O . GLN B 1 88 ? -19.25 -22.734 -5.496 1 98.62 88 GLN B O 1
ATOM 3281 N N . VAL B 1 89 ? -17.953 -21.297 -6.613 1 98.81 89 VAL B N 1
ATOM 3282 C CA . VAL B 1 89 ? -17.047 -22.312 -7.129 1 98.81 89 VAL B CA 1
ATOM 3283 C C . VAL B 1 89 ? -16.297 -22.953 -5.973 1 98.81 89 VAL B C 1
ATOM 3285 O O . VAL B 1 89 ? -16.062 -24.172 -5.965 1 98.81 89 VAL B O 1
ATOM 3288 N N . LEU B 1 90 ? -15.898 -22.188 -4.961 1 98.75 90 LEU B N 1
ATOM 3289 C CA . LEU B 1 90 ? -15.219 -22.719 -3.787 1 98.75 90 LEU B CA 1
ATOM 3290 C C . LEU B 1 90 ? -16.109 -23.703 -3.029 1 98.75 90 LEU B C 1
ATOM 3292 O O . LEU B 1 90 ? -15.648 -24.75 -2.594 1 98.75 90 LEU B O 1
ATOM 3296 N N . GLU B 1 91 ? -17.344 -23.328 -2.883 1 98.62 91 GLU B N 1
ATOM 3297 C CA . GLU B 1 91 ? -18.297 -24.188 -2.186 1 98.62 91 GLU B CA 1
ATOM 3298 C C . GLU B 1 91 ? -18.531 -25.484 -2.957 1 98.62 91 GLU B C 1
ATOM 3300 O O . GLU B 1 91 ? -18.625 -26.562 -2.359 1 98.62 91 GLU B O 1
ATOM 3305 N N . GLN B 1 92 ? -18.609 -25.359 -4.262 1 98.75 92 GLN B N 1
ATOM 3306 C CA . GLN B 1 92 ? -18.766 -26.547 -5.098 1 98.75 92 GLN B CA 1
ATOM 3307 C C . GLN B 1 92 ? -17.547 -27.469 -4.977 1 98.75 92 GLN B C 1
ATOM 3309 O O . GLN B 1 92 ? -17.688 -28.672 -4.836 1 98.75 92 GLN B O 1
ATOM 3314 N N . LEU B 1 93 ? -16.375 -26.844 -5.066 1 98.75 93 LEU B N 1
ATOM 3315 C CA . LEU B 1 93 ? -15.125 -27.578 -4.926 1 98.75 93 LEU B CA 1
ATOM 3316 C C . LEU B 1 93 ? -15.062 -28.281 -3.574 1 98.75 93 LEU B C 1
ATOM 3318 O O . LEU B 1 93 ? -14.719 -29.469 -3.498 1 98.75 93 LEU B O 1
ATOM 3322 N N . SER B 1 94 ? -15.391 -27.578 -2.525 1 98.69 94 SER B N 1
ATOM 3323 C CA . SER B 1 94 ? -15.422 -28.125 -1.172 1 98.69 94 SER B CA 1
ATOM 3324 C C . SER B 1 94 ? -16.375 -29.312 -1.077 1 98.69 94 SER B C 1
ATOM 3326 O O . SER B 1 94 ? -16.047 -30.328 -0.465 1 98.69 94 SER B O 1
ATOM 3328 N N . ALA B 1 95 ? -17.484 -29.188 -1.664 1 98.62 95 ALA B N 1
ATOM 3329 C CA . ALA B 1 95 ? -18.484 -30.25 -1.647 1 98.62 95 ALA B CA 1
ATOM 3330 C C . ALA B 1 95 ? -17.969 -31.5 -2.357 1 98.62 95 ALA B C 1
ATOM 3332 O O . ALA B 1 95 ? -18.156 -32.625 -1.871 1 98.62 95 ALA B O 1
ATOM 3333 N N . LYS B 1 96 ? -17.375 -31.312 -3.494 1 98.69 96 LYS B N 1
ATOM 3334 C CA . LYS B 1 96 ? -16.859 -32.438 -4.262 1 98.69 96 LYS B CA 1
ATOM 3335 C C . LYS B 1 96 ? -15.758 -33.156 -3.494 1 98.69 96 LYS B C 1
ATOM 3337 O O . LYS B 1 96 ? -15.688 -34.406 -3.504 1 98.69 96 LYS B O 1
ATOM 3342 N N . ILE B 1 97 ? -14.93 -32.375 -2.846 1 98.31 97 ILE B N 1
ATOM 3343 C CA . ILE B 1 97 ? -13.82 -32.938 -2.084 1 98.31 97 ILE B CA 1
ATOM 3344 C C . ILE B 1 97 ? -14.344 -33.562 -0.802 1 98.31 97 ILE B C 1
ATOM 3346 O O . ILE B 1 97 ? -13.727 -34.5 -0.271 1 98.31 97 ILE B O 1
ATOM 3350 N N . GLY B 1 98 ? -15.453 -33.062 -0.302 1 98.19 98 GLY B N 1
ATOM 3351 C CA . GLY B 1 98 ? -16.047 -33.562 0.915 1 98.19 98 GLY B CA 1
ATOM 3352 C C . GLY B 1 98 ? -15.414 -33.031 2.178 1 98.19 98 GLY B C 1
ATOM 3353 O O . GLY B 1 98 ? -15.336 -33.719 3.191 1 98.19 98 GLY B O 1
ATOM 3354 N N . LEU B 1 99 ? -14.805 -31.859 2.064 1 97.31 99 LEU B N 1
ATOM 3355 C CA . LEU B 1 99 ? -14.203 -31.188 3.209 1 97.31 99 LEU B CA 1
ATOM 3356 C C . LEU B 1 99 ? -14.727 -29.766 3.336 1 97.31 99 LEU B C 1
ATOM 3358 O O . LEU B 1 99 ? -14.875 -29.062 2.336 1 97.31 99 LEU B O 1
ATOM 3362 N N . GLY B 1 100 ? -15.109 -29.344 4.492 1 93.56 100 GLY B N 1
ATOM 3363 C CA . GLY B 1 100 ? -15.594 -27.984 4.746 1 93.56 100 GLY B CA 1
ATOM 3364 C C . GLY B 1 100 ? -14.484 -27.016 5.117 1 93.56 100 GLY B C 1
ATOM 3365 O O . GLY B 1 100 ? -13.32 -27.406 5.207 1 93.56 100 GLY B O 1
ATOM 3366 N N . GLU B 1 101 ? -14.867 -25.719 5.309 1 95.69 101 GLU B N 1
ATOM 3367 C CA . GLU B 1 101 ? -13.875 -24.688 5.562 1 95.69 101 GLU B CA 1
ATOM 3368 C C . GLU B 1 101 ? -13.258 -24.844 6.949 1 95.69 101 GLU B C 1
ATOM 3370 O O . GLU B 1 101 ? -12.242 -24.203 7.262 1 95.69 101 GLU B O 1
ATOM 3375 N N . GLU B 1 102 ? -13.844 -25.719 7.809 1 95.75 102 GLU B N 1
ATOM 3376 C CA . GLU B 1 102 ? -13.266 -26.016 9.117 1 95.75 102 GLU B CA 1
ATOM 3377 C C . GLU B 1 102 ? -11.906 -26.688 8.969 1 95.75 102 GLU B C 1
ATOM 3379 O O . GLU B 1 102 ? -11.102 -26.688 9.906 1 95.75 102 GLU B O 1
ATOM 3384 N N . CYS B 1 103 ? -11.625 -27.297 7.797 1 97.12 103 CYS B N 1
ATOM 3385 C CA . CYS B 1 103 ? -10.359 -27.984 7.559 1 97.12 103 CYS B CA 1
ATOM 3386 C C . CYS B 1 103 ? -9.305 -27.016 7.059 1 97.12 103 CYS B C 1
ATOM 3388 O O . CYS B 1 103 ? -8.125 -27.359 6.98 1 97.12 103 CYS B O 1
ATOM 3390 N N . LEU B 1 104 ? -9.703 -25.812 6.703 1 98.19 104 LEU B N 1
ATOM 3391 C CA . LEU B 1 104 ? -8.766 -24.828 6.184 1 98.19 104 LEU B CA 1
ATOM 3392 C C . LEU B 1 104 ? -7.984 -24.172 7.316 1 98.19 104 LEU B C 1
ATOM 3394 O O . LEU B 1 104 ? -8.57 -23.719 8.305 1 98.19 104 LEU B O 1
ATOM 3398 N N . ILE B 1 105 ? -6.684 -24.031 7.195 1 97.44 105 ILE B N 1
ATOM 3399 C CA . ILE B 1 105 ? -5.867 -23.438 8.25 1 97.44 105 ILE B CA 1
ATOM 3400 C C . ILE B 1 105 ? -5.742 -21.922 8.023 1 97.44 105 ILE B C 1
ATOM 3402 O O . ILE B 1 105 ? -5.281 -21.203 8.906 1 97.44 105 ILE B O 1
ATOM 3406 N N . CYS B 1 106 ? -6.035 -21.531 6.723 1 97.69 106 CYS B N 1
ATOM 3407 C CA . CYS B 1 106 ? -5.918 -20.094 6.465 1 97.69 106 CYS B CA 1
ATOM 3408 C C . CYS B 1 106 ? -6.906 -19.312 7.316 1 97.69 106 CYS B C 1
ATOM 3410 O O . CYS B 1 106 ? -7.93 -19.844 7.742 1 97.69 106 CYS B O 1
ATOM 3412 N N . ALA B 1 107 ? -6.609 -18.094 7.625 1 98.06 107 ALA B N 1
ATOM 3413 C CA . ALA B 1 107 ? -7.383 -17.266 8.539 1 98.06 107 ALA B CA 1
ATOM 3414 C C . ALA B 1 107 ? -8.75 -16.938 7.949 1 98.06 107 ALA B C 1
ATOM 3416 O O . ALA B 1 107 ? -8.898 -16.812 6.73 1 98.06 107 ALA B O 1
ATOM 3417 N N . ALA B 1 108 ? -9.734 -16.797 8.812 1 98.44 108 ALA B N 1
ATOM 3418 C CA . ALA B 1 108 ? -11.016 -16.25 8.375 1 98.44 108 ALA B CA 1
ATOM 3419 C C . ALA B 1 108 ? -10.844 -14.812 7.875 1 98.44 108 ALA B C 1
ATOM 3421 O O . ALA B 1 108 ? -10.086 -14.031 8.445 1 98.44 108 ALA B O 1
ATOM 3422 N N . SER B 1 109 ? -11.539 -14.484 6.785 1 98.19 109 SER B N 1
ATOM 3423 C CA . SER B 1 109 ? -11.344 -13.188 6.145 1 98.19 109 SER B CA 1
ATOM 3424 C C . SER B 1 109 ? -12.648 -12.672 5.547 1 98.19 109 SER B C 1
ATOM 3426 O O . SER B 1 109 ? -13.594 -13.438 5.348 1 98.19 109 SER B O 1
ATOM 3428 N N . TYR B 1 110 ? -12.711 -11.375 5.324 1 98.38 110 TYR B N 1
ATOM 3429 C CA . TYR B 1 110 ? -13.719 -10.789 4.449 1 98.38 110 TYR B CA 1
ATOM 3430 C C . TYR B 1 110 ? -13.297 -10.875 2.988 1 98.38 110 TYR B C 1
ATOM 3432 O O . TYR B 1 110 ? -12.117 -11.102 2.689 1 98.38 110 TYR B O 1
ATOM 3440 N N . PRO B 1 111 ? -14.289 -10.727 2.066 1 98.44 111 PRO B N 1
ATOM 3441 C CA . PRO B 1 111 ? -13.883 -10.633 0.662 1 98.44 111 PRO B CA 1
ATOM 3442 C C . PRO B 1 111 ? -12.898 -9.492 0.413 1 98.44 111 PRO B C 1
ATOM 3444 O O . PRO B 1 111 ? -13.008 -8.43 1.032 1 98.44 111 PRO B O 1
ATOM 3447 N N . LEU B 1 112 ? -12.008 -9.742 -0.47 1 97.75 112 LEU B N 1
ATOM 3448 C CA . LEU B 1 112 ? -11.023 -8.711 -0.786 1 97.75 112 LEU B CA 1
ATOM 3449 C C . LEU B 1 112 ? -11.539 -7.781 -1.877 1 97.75 112 LEU B C 1
ATOM 3451 O O . LEU B 1 112 ? -11.047 -6.66 -2.025 1 97.75 112 LEU B O 1
ATOM 3455 N N . ASN B 1 113 ? -12.445 -8.297 -2.74 1 98.19 113 ASN B N 1
ATOM 3456 C CA . ASN B 1 113 ? -13.109 -7.391 -3.672 1 98.19 113 ASN B CA 1
ATOM 3457 C C . ASN B 1 113 ? -13.992 -6.379 -2.941 1 98.19 113 ASN B C 1
ATOM 3459 O O . ASN B 1 113 ? -14.82 -6.754 -2.111 1 98.19 113 ASN B O 1
ATOM 3463 N N . GLU B 1 114 ? -13.812 -5.133 -3.232 1 97 114 GLU B N 1
ATOM 3464 C CA . GLU B 1 114 ? -14.477 -4.074 -2.475 1 97 114 GLU B CA 1
ATOM 3465 C C . GLU B 1 114 ? -16 -4.219 -2.545 1 97 114 GLU B C 1
ATOM 3467 O O . GLU B 1 114 ? -16.688 -4.152 -1.521 1 97 114 GLU B O 1
ATOM 3472 N N . GLU B 1 115 ? -16.562 -4.352 -3.738 1 97.44 115 GLU B N 1
ATOM 3473 C CA . GLU B 1 115 ? -18.016 -4.469 -3.902 1 97.44 115 GLU B CA 1
ATOM 3474 C C . GLU B 1 115 ? -18.547 -5.707 -3.191 1 97.44 115 GLU B C 1
ATOM 3476 O O . GLU B 1 115 ? -19.578 -5.641 -2.52 1 97.44 115 GLU B O 1
ATOM 3481 N N . SER B 1 116 ? -17.797 -6.809 -3.369 1 98.31 116 SER B N 1
ATOM 3482 C CA . SER B 1 116 ? -18.188 -8.039 -2.693 1 98.31 116 SER B CA 1
ATOM 3483 C C . SER B 1 116 ? -18.172 -7.871 -1.178 1 98.31 116 SER B C 1
ATOM 3485 O O . SER B 1 116 ? -19.078 -8.336 -0.481 1 98.31 116 SER B O 1
ATOM 3487 N N . ARG B 1 117 ? -17.156 -7.23 -0.68 1 98.44 117 ARG B N 1
ATOM 3488 C CA . ARG B 1 117 ? -17.031 -7 0.756 1 98.44 117 ARG B CA 1
ATOM 3489 C C . ARG B 1 117 ? -18.188 -6.145 1.273 1 98.44 117 ARG B C 1
ATOM 3491 O O . ARG B 1 117 ? -18.766 -6.449 2.314 1 98.44 117 ARG B O 1
ATOM 3498 N N . ASN B 1 118 ? -18.469 -5.031 0.554 1 98.25 118 ASN B N 1
ATOM 3499 C CA . ASN B 1 118 ? -19.562 -4.145 0.954 1 98.25 118 ASN B CA 1
ATOM 3500 C C . ASN B 1 118 ? -20.875 -4.898 1.058 1 98.25 118 ASN B C 1
ATOM 3502 O O . ASN B 1 118 ? -21.594 -4.766 2.051 1 98.25 118 ASN B O 1
ATOM 3506 N N . GLN B 1 119 ? -21.125 -5.672 0.022 1 98.19 119 GLN B N 1
ATOM 3507 C CA . GLN B 1 119 ? -22.375 -6.43 0.014 1 98.19 119 GLN B CA 1
ATOM 3508 C C . GLN B 1 119 ? -22.391 -7.48 1.122 1 98.19 119 GLN B C 1
ATOM 3510 O O . GLN B 1 119 ? -23.422 -7.691 1.771 1 98.19 119 GLN B O 1
ATOM 3515 N N . TRP B 1 120 ? -21.25 -8.164 1.309 1 98.44 120 TRP B N 1
ATOM 3516 C CA . TRP B 1 120 ? -21.109 -9.172 2.355 1 98.44 120 TRP B CA 1
ATOM 3517 C C . TRP B 1 120 ? -21.391 -8.57 3.729 1 98.44 120 TRP B C 1
ATOM 3519 O O . TRP B 1 120 ? -22.141 -9.148 4.52 1 98.44 120 TRP B O 1
ATOM 3529 N N . LEU B 1 121 ? -20.859 -7.383 3.992 1 98.56 121 LEU B N 1
ATOM 3530 C CA . LEU B 1 121 ? -21.047 -6.699 5.27 1 98.56 121 LEU B CA 1
ATOM 3531 C C . LEU B 1 121 ? -22.469 -6.203 5.426 1 98.56 121 LEU B C 1
ATOM 3533 O O . LEU B 1 121 ? -23.062 -6.328 6.5 1 98.56 121 LEU B O 1
ATOM 3537 N N . ARG B 1 122 ? -23.047 -5.637 4.375 1 98.31 122 ARG B N 1
ATOM 3538 C CA . ARG B 1 122 ? -24.422 -5.16 4.406 1 98.31 122 ARG B CA 1
ATOM 3539 C C . ARG B 1 122 ? -25.391 -6.293 4.738 1 98.31 122 ARG B C 1
ATOM 3541 O O . ARG B 1 122 ? -26.438 -6.066 5.355 1 98.31 122 ARG B O 1
ATOM 3548 N N . SER B 1 123 ? -25.016 -7.496 4.324 1 98.19 123 SER B N 1
ATOM 3549 C CA . SER B 1 123 ? -25.828 -8.672 4.598 1 98.19 123 SER B CA 1
ATOM 3550 C C . SER B 1 123 ? -25.469 -9.297 5.941 1 98.19 123 SER B C 1
ATOM 3552 O O . SER B 1 123 ? -25.844 -10.438 6.219 1 98.19 123 SER B O 1
ATOM 3554 N N . GLN B 1 124 ? -24.688 -8.633 6.758 1 98.25 124 GLN B N 1
ATOM 3555 C CA . GLN B 1 124 ? -24.281 -9.016 8.102 1 98.25 124 GLN B CA 1
ATOM 3556 C C . GLN B 1 124 ? -23.344 -10.219 8.078 1 98.25 124 GLN B C 1
ATOM 3558 O O . GLN B 1 124 ? -23.281 -10.984 9.039 1 98.25 124 GLN B O 1
ATOM 3563 N N . GLY B 1 125 ? -22.719 -10.367 6.949 1 97.94 125 GLY B N 1
ATOM 3564 C CA . GLY B 1 125 ? -21.781 -11.461 6.84 1 97.94 125 GLY B CA 1
ATOM 3565 C C . GLY B 1 125 ? -20.578 -11.312 7.762 1 97.94 125 GLY B C 1
ATOM 3566 O O . GLY B 1 125 ? -20.125 -10.195 8.016 1 97.94 125 GLY B O 1
ATOM 3567 N N . GLU B 1 126 ? -20.094 -12.438 8.234 1 97.75 126 GLU B N 1
ATOM 3568 C CA . GLU B 1 126 ? -18.906 -12.477 9.078 1 97.75 126 GLU B CA 1
ATOM 3569 C C . GLU B 1 126 ? -17.703 -13.039 8.32 1 97.75 126 GLU B C 1
ATOM 3571 O O . GLU B 1 126 ? -17.844 -13.562 7.211 1 97.75 126 GLU B O 1
ATOM 3576 N N . LYS B 1 127 ? -16.562 -12.938 8.914 1 98.25 127 LYS B N 1
ATOM 3577 C CA . LYS B 1 127 ? -15.359 -13.531 8.32 1 98.25 127 LYS B CA 1
ATOM 3578 C C . LYS B 1 127 ? -15.492 -15.047 8.219 1 98.25 127 LYS B C 1
ATOM 3580 O O . LYS B 1 127 ? -16.031 -15.695 9.117 1 98.25 127 LYS B O 1
ATOM 3585 N N . ARG B 1 128 ? -15.031 -15.602 7.125 1 98.62 128 ARG B N 1
ATOM 3586 C CA . ARG B 1 128 ? -15 -17.047 6.891 1 98.62 128 ARG B CA 1
ATOM 3587 C C . ARG B 1 128 ? -13.672 -17.469 6.273 1 98.62 128 ARG B C 1
ATOM 3589 O O . ARG B 1 128 ? -13.078 -16.719 5.492 1 98.62 128 ARG B O 1
ATOM 3596 N N . ARG B 1 129 ? -13.227 -18.641 6.566 1 98.69 129 ARG B N 1
ATOM 3597 C CA . ARG B 1 129 ? -11.961 -19.141 6.023 1 98.69 129 ARG B CA 1
ATOM 3598 C C . ARG B 1 129 ? -12.062 -19.375 4.52 1 98.69 129 ARG B C 1
ATOM 3600 O O . ARG B 1 129 ? -11.094 -19.172 3.787 1 98.69 129 ARG B O 1
ATOM 3607 N N . ILE B 1 130 ? -13.234 -19.719 4.008 1 98.56 130 ILE B N 1
ATOM 3608 C CA . ILE B 1 130 ? -13.422 -20.016 2.594 1 98.56 130 ILE B CA 1
ATOM 3609 C C . ILE B 1 130 ? -13.305 -18.734 1.774 1 98.56 130 ILE B C 1
ATOM 3611 O O . ILE B 1 130 ? -13.109 -18.781 0.558 1 98.56 130 ILE B O 1
ATOM 3615 N N . LEU B 1 131 ? -13.445 -17.562 2.453 1 98.69 131 LEU B N 1
ATOM 3616 C CA . LEU B 1 131 ? -13.359 -16.281 1.764 1 98.69 131 LEU B CA 1
ATOM 3617 C C . LEU B 1 131 ? -11.906 -15.828 1.625 1 98.69 131 LEU B C 1
ATOM 3619 O O . LEU B 1 131 ? -11.617 -14.859 0.913 1 98.69 131 LEU B O 1
ATOM 3623 N N . HIS B 1 132 ? -10.969 -16.516 2.281 1 98.69 132 HIS B N 1
ATOM 3624 C CA . HIS B 1 132 ? -9.555 -16.188 2.168 1 98.69 132 HIS B CA 1
ATOM 3625 C C . HIS B 1 132 ? -9.062 -16.344 0.733 1 98.69 132 HIS B C 1
ATOM 3627 O O . HIS B 1 132 ? -9.422 -17.297 0.054 1 98.69 132 HIS B O 1
ATOM 3633 N N . ASN B 1 133 ? -8.258 -15.492 0.279 1 98.56 133 ASN B N 1
ATOM 3634 C CA . ASN B 1 133 ? -7.863 -15.484 -1.126 1 98.56 133 ASN B CA 1
ATOM 3635 C C . ASN B 1 133 ? -7.035 -16.703 -1.489 1 98.56 133 ASN B C 1
ATOM 3637 O O . ASN B 1 133 ? -6.797 -16.984 -2.668 1 98.56 133 ASN B O 1
ATOM 3641 N N . CYS B 1 134 ? -6.617 -17.484 -0.529 1 98.69 134 CYS B N 1
ATOM 3642 C CA . CYS B 1 134 ? -5.84 -18.703 -0.786 1 98.69 134 CYS B CA 1
ATOM 3643 C C . CYS B 1 134 ? -6.703 -19.938 -0.623 1 98.69 134 CYS B C 1
ATOM 3645 O O . CYS B 1 134 ? -6.211 -21.062 -0.763 1 98.69 134 CYS B O 1
ATOM 3647 N N . SER B 1 135 ? -7.957 -19.844 -0.33 1 98.75 135 SER B N 1
ATOM 3648 C CA . SER B 1 135 ? -8.766 -21 0.035 1 98.75 135 SER B CA 1
ATOM 3649 C C . SER B 1 135 ? -8.844 -22.016 -1.107 1 98.75 135 SER B C 1
ATOM 3651 O O . SER B 1 135 ? -8.898 -23.219 -0.875 1 98.75 135 SER B O 1
ATOM 3653 N N . GLY B 1 136 ? -8.875 -21.516 -2.373 1 98.69 136 GLY B N 1
ATOM 3654 C CA . GLY B 1 136 ? -8.859 -22.438 -3.496 1 98.69 136 GLY B CA 1
ATOM 3655 C C . GLY B 1 136 ? -7.637 -23.344 -3.514 1 98.69 136 GLY B C 1
ATOM 3656 O O . GLY B 1 136 ? -7.754 -24.547 -3.723 1 98.69 136 GLY B O 1
ATOM 3657 N N . LYS B 1 137 ? -6.484 -22.75 -3.344 1 98.81 137 LYS B N 1
ATOM 3658 C CA . LYS B 1 137 ? -5.246 -23.516 -3.26 1 98.81 137 LYS B CA 1
ATOM 3659 C C . LYS B 1 137 ? -5.297 -24.516 -2.107 1 98.81 137 LYS B C 1
ATOM 3661 O O . LYS B 1 137 ? -4.902 -25.688 -2.266 1 98.81 137 LYS B O 1
ATOM 3666 N N . HIS B 1 138 ? -5.789 -24.078 -0.943 1 98.81 138 HIS B N 1
ATOM 3667 C CA . HIS B 1 138 ? -5.883 -24.938 0.225 1 98.81 138 HIS B CA 1
ATOM 3668 C C . HIS B 1 138 ? -6.809 -26.125 -0.039 1 98.81 138 HIS B C 1
ATOM 3670 O O . HIS B 1 138 ? -6.484 -27.266 0.307 1 98.81 138 HIS B O 1
ATOM 3676 N N . LEU B 1 139 ? -7.922 -25.844 -0.661 1 98.75 139 LEU B N 1
ATOM 3677 C CA . LEU B 1 139 ? -8.867 -26.922 -0.968 1 98.75 139 LEU B CA 1
ATOM 3678 C C . LEU B 1 139 ? -8.25 -27.922 -1.928 1 98.75 139 LEU B C 1
ATOM 3680 O O . LEU B 1 139 ? -8.414 -29.141 -1.753 1 98.75 139 LEU B O 1
ATOM 3684 N N . GLY B 1 140 ? -7.539 -27.453 -2.947 1 98.69 140 GLY B N 1
ATOM 3685 C CA . GLY B 1 140 ? -6.855 -28.359 -3.861 1 98.69 140 GLY B CA 1
ATOM 3686 C C . GLY B 1 140 ? -5.867 -29.266 -3.166 1 98.69 140 GLY B C 1
ATOM 3687 O O . GLY B 1 140 ? -5.848 -30.469 -3.42 1 98.69 140 GLY B O 1
ATOM 3688 N N . ILE B 1 141 ? -5.098 -28.719 -2.285 1 98.75 141 ILE B N 1
ATOM 3689 C CA . ILE B 1 141 ? -4.07 -29.469 -1.575 1 98.75 141 ILE B CA 1
ATOM 3690 C C . ILE B 1 141 ? -4.727 -30.453 -0.606 1 98.75 141 ILE B C 1
ATOM 3692 O O . ILE B 1 141 ? -4.277 -31.594 -0.468 1 98.75 141 ILE B O 1
ATOM 3696 N N . LEU B 1 142 ? -5.809 -30.016 0.067 1 98.75 142 LEU B N 1
ATOM 3697 C CA . LEU B 1 142 ? -6.57 -30.891 0.949 1 98.75 142 LEU B CA 1
ATOM 3698 C C . LEU B 1 142 ? -7.191 -32.031 0.166 1 98.75 142 LEU B C 1
ATOM 3700 O O . LEU B 1 142 ? -7.172 -33.188 0.619 1 98.75 142 LEU B O 1
ATOM 3704 N N . GLY B 1 143 ? -7.793 -31.734 -1.007 1 98.75 143 GLY B N 1
ATOM 3705 C CA . GLY B 1 143 ? -8.336 -32.781 -1.854 1 98.75 143 GLY B CA 1
ATOM 3706 C C . GLY B 1 143 ? -7.305 -33.844 -2.232 1 98.75 143 GLY B C 1
ATOM 3707 O O . GLY B 1 143 ? -7.586 -35.031 -2.184 1 98.75 143 GLY B O 1
ATOM 3708 N N . TYR B 1 144 ? -6.098 -33.375 -2.609 1 98.81 144 TYR B N 1
ATOM 3709 C CA . TYR B 1 144 ? -5.008 -34.281 -2.939 1 98.81 144 TYR B CA 1
ATOM 3710 C C . TYR B 1 144 ? -4.613 -35.125 -1.73 1 98.81 144 TYR B C 1
ATOM 3712 O O . TYR B 1 144 ? -4.453 -36.344 -1.838 1 98.81 144 TYR B O 1
ATOM 3720 N N . SER B 1 145 ? -4.461 -34.469 -0.591 1 98.75 145 SER B N 1
ATOM 3721 C CA . SER B 1 145 ? -4.102 -35.156 0.644 1 98.75 145 SER B CA 1
ATOM 3722 C C . SER B 1 145 ? -5.125 -36.219 0.995 1 98.75 145 SER B C 1
ATOM 3724 O O . SER B 1 145 ? -4.758 -37.344 1.375 1 98.75 145 SER B O 1
ATOM 3726 N N . ARG B 1 146 ? -6.355 -35.875 0.853 1 98.56 146 ARG B N 1
ATOM 3727 C CA . ARG B 1 146 ? -7.418 -36.844 1.137 1 98.56 146 ARG B CA 1
ATOM 3728 C C . ARG B 1 146 ? -7.348 -38.031 0.186 1 98.56 146 ARG B C 1
ATOM 3730 O O . ARG B 1 146 ? -7.422 -39.188 0.617 1 98.56 146 ARG B O 1
ATOM 3737 N N . MET B 1 147 ? -7.227 -37.719 -1.088 1 98.44 147 MET B N 1
ATOM 3738 C CA . MET B 1 147 ? -7.148 -38.781 -2.1 1 98.44 147 MET B CA 1
ATOM 3739 C C . MET B 1 147 ? -6.008 -39.75 -1.793 1 98.44 147 MET B C 1
ATOM 3741 O O . MET B 1 147 ? -6.137 -40.938 -2.014 1 98.44 147 MET B O 1
ATOM 3745 N N . LYS B 1 148 ? -4.918 -39.219 -1.202 1 98.38 148 LYS B N 1
ATOM 3746 C CA . LYS B 1 148 ? -3.732 -40.031 -0.917 1 98.38 148 LYS B CA 1
ATOM 3747 C C . LYS B 1 148 ? -3.766 -40.562 0.507 1 98.38 148 LYS B C 1
ATOM 3749 O O . LYS B 1 148 ? -2.842 -41.281 0.934 1 98.38 148 LYS B O 1
ATOM 3754 N N . ASN B 1 149 ? -4.762 -40.25 1.279 1 98.31 149 ASN B N 1
ATOM 3755 C CA . ASN B 1 149 ? -4.918 -40.656 2.676 1 98.31 149 ASN B CA 1
ATOM 3756 C C . ASN B 1 149 ? -3.789 -40.094 3.543 1 98.31 149 ASN B C 1
ATOM 3758 O O . ASN B 1 149 ? -3.262 -40.781 4.402 1 98.31 149 ASN B O 1
ATOM 3762 N N . PHE B 1 150 ? -3.328 -38.875 3.236 1 98.38 150 PHE B N 1
ATOM 3763 C CA . PHE B 1 150 ? -2.379 -38.156 4.082 1 98.38 150 PHE B CA 1
ATOM 3764 C C . PHE B 1 150 ? -3.096 -37.5 5.246 1 98.38 150 PHE B C 1
ATOM 3766 O O . PHE B 1 150 ? -4.32 -37.344 5.23 1 98.38 150 PHE B O 1
ATOM 3773 N N . ASP B 1 151 ? -2.344 -37.125 6.27 1 98 151 ASP B N 1
ATOM 3774 C CA . ASP B 1 151 ? -2.889 -36.375 7.414 1 98 151 ASP B CA 1
ATOM 3775 C C . ASP B 1 151 ? -3.408 -35 6.996 1 98 151 ASP B C 1
ATOM 3777 O O . ASP B 1 151 ? -2.664 -34.219 6.43 1 98 151 ASP B O 1
ATOM 3781 N N . LEU B 1 152 ? -4.648 -34.719 7.234 1 98.06 152 LEU B N 1
ATOM 3782 C CA . LEU B 1 152 ? -5.273 -33.5 6.801 1 98.06 152 LEU B CA 1
ATOM 3783 C C . LEU B 1 152 ? -4.957 -32.344 7.77 1 98.06 152 LEU B C 1
ATOM 3785 O O . LEU B 1 152 ? -5.004 -31.172 7.398 1 98.06 152 LEU B O 1
ATOM 3789 N N . GLU B 1 153 ? -4.605 -32.594 9.016 1 97.12 153 GLU B N 1
ATOM 3790 C CA . GLU B 1 153 ? -4.402 -31.594 10.055 1 97.12 153 GLU B CA 1
ATOM 3791 C C . GLU B 1 153 ? -3.055 -30.906 9.891 1 97.12 153 GLU B C 1
ATOM 3793 O O . GLU B 1 153 ? -2.904 -29.734 10.25 1 97.12 153 GLU B O 1
ATOM 3798 N N . SER B 1 154 ? -2.102 -31.625 9.281 1 97.81 154 SER B N 1
ATOM 3799 C CA . SER B 1 154 ? -0.742 -31.109 9.195 1 97.81 154 SER B CA 1
ATOM 3800 C C . SER B 1 154 ? -0.378 -30.734 7.766 1 97.81 154 SER B C 1
ATOM 3802 O O . SER B 1 154 ? 0.802 -30.609 7.434 1 97.81 154 SER B O 1
ATOM 3804 N N . TYR B 1 155 ? -1.398 -30.531 6.863 1 98.25 155 TYR B N 1
ATOM 3805 C CA . TYR B 1 155 ? -1.16 -30.422 5.43 1 98.25 155 TYR B CA 1
ATOM 3806 C C . TYR B 1 155 ? -0.352 -29.172 5.109 1 98.25 155 TYR B C 1
ATOM 3808 O O . TYR B 1 155 ? 0.149 -29.016 3.992 1 98.25 155 TYR B O 1
ATOM 3816 N N . ALA B 1 156 ? -0.254 -28.234 6.086 1 97.62 156 ALA B N 1
ATOM 3817 C CA . ALA B 1 156 ? 0.48 -26.984 5.855 1 97.62 156 ALA B CA 1
ATOM 3818 C C . ALA B 1 156 ? 1.92 -27.094 6.348 1 97.62 156 ALA B C 1
ATOM 3820 O O . ALA B 1 156 ? 2.74 -26.219 6.098 1 97.62 156 ALA B O 1
ATOM 3821 N N . GLU B 1 157 ? 2.256 -28.141 7.066 1 97.88 157 GLU B N 1
ATOM 3822 C CA . GLU B 1 157 ? 3.582 -28.297 7.656 1 97.88 157 GLU B CA 1
ATOM 3823 C C . GLU B 1 157 ? 4.621 -28.656 6.598 1 97.88 157 GLU B C 1
ATOM 3825 O O . GLU B 1 157 ? 4.332 -29.422 5.676 1 97.88 157 GLU B O 1
ATOM 3830 N N . ARG B 1 158 ? 5.777 -28.203 6.754 1 97.31 158 ARG B N 1
ATOM 3831 C CA . ARG B 1 158 ? 6.852 -28.344 5.777 1 97.31 158 ARG B CA 1
ATOM 3832 C C . ARG B 1 158 ? 7.168 -29.812 5.508 1 97.31 158 ARG B C 1
ATOM 3834 O O . ARG B 1 158 ? 7.508 -30.172 4.383 1 97.31 158 ARG B O 1
ATOM 3841 N N . GLU B 1 159 ? 7.035 -30.594 6.555 1 97.38 159 GLU B N 1
ATOM 3842 C CA . GLU B 1 159 ? 7.445 -31.984 6.438 1 97.38 159 GLU B CA 1
ATOM 3843 C C . GLU B 1 159 ? 6.316 -32.844 5.879 1 97.38 159 GLU B C 1
ATOM 3845 O O . GLU B 1 159 ? 6.516 -34.031 5.582 1 97.38 159 GLU B O 1
ATOM 3850 N N . HIS B 1 160 ? 5.113 -32.281 5.758 1 98.5 160 HIS B N 1
ATOM 3851 C CA . HIS B 1 160 ? 3.994 -33.031 5.18 1 98.5 160 HIS B CA 1
ATOM 3852 C C . HIS B 1 160 ? 4.324 -33.5 3.775 1 98.5 160 HIS B C 1
ATOM 3854 O O . HIS B 1 160 ? 4.93 -32.781 2.986 1 98.5 160 HIS B O 1
ATOM 3860 N N . PRO B 1 161 ? 3.951 -34.688 3.41 1 98.56 161 PRO B N 1
ATOM 3861 C CA . PRO B 1 161 ? 4.301 -35.281 2.105 1 98.56 161 PRO B CA 1
ATOM 3862 C C . PRO B 1 161 ? 3.895 -34.375 0.942 1 98.56 161 PRO B C 1
ATOM 3864 O O . PRO B 1 161 ? 4.656 -34.219 -0.016 1 98.56 161 PRO B O 1
ATOM 3867 N N . VAL B 1 162 ? 2.777 -33.781 1.012 1 98.5 162 VAL B N 1
ATOM 3868 C CA . VAL B 1 162 ? 2.303 -32.938 -0.078 1 98.5 162 VAL B CA 1
ATOM 3869 C C . VAL B 1 162 ? 3.197 -31.703 -0.205 1 98.5 162 VAL B C 1
ATOM 3871 O O . VAL B 1 162 ? 3.521 -31.281 -1.315 1 98.5 162 VAL B O 1
ATOM 3874 N N . GLN B 1 163 ? 3.574 -31.094 0.918 1 98.69 163 GLN B N 1
ATOM 3875 C CA . GLN B 1 163 ? 4.43 -29.922 0.887 1 98.69 163 GLN B CA 1
ATOM 3876 C C . GLN B 1 163 ? 5.816 -30.25 0.339 1 98.69 163 GLN B C 1
ATOM 3878 O O . GLN B 1 163 ? 6.406 -29.453 -0.397 1 98.69 163 GLN B O 1
ATOM 3883 N N . ARG B 1 164 ? 6.332 -31.406 0.661 1 98.56 164 ARG B N 1
ATOM 3884 C CA . ARG B 1 164 ? 7.609 -31.859 0.121 1 98.56 164 ARG B CA 1
ATOM 3885 C C . ARG B 1 164 ? 7.531 -32.031 -1.391 1 98.56 164 ARG B C 1
ATOM 3887 O O . ARG B 1 164 ? 8.461 -31.672 -2.115 1 98.56 164 ARG B O 1
ATOM 3894 N N . GLU B 1 165 ? 6.438 -32.625 -1.799 1 98.69 165 GLU B N 1
ATOM 3895 C CA . GLU B 1 165 ? 6.254 -32.844 -3.23 1 98.69 165 GLU B CA 1
ATOM 3896 C C . GLU B 1 165 ? 6.141 -31.5 -3.973 1 98.69 165 GLU B C 1
ATOM 3898 O O . GLU B 1 165 ? 6.664 -31.359 -5.078 1 98.69 165 GLU B O 1
ATOM 3903 N N . ILE B 1 166 ? 5.449 -30.547 -3.385 1 98.81 166 ILE B N 1
ATOM 3904 C CA . ILE B 1 166 ? 5.301 -29.219 -3.965 1 98.81 166 ILE B CA 1
ATOM 3905 C C . ILE B 1 166 ? 6.672 -28.562 -4.098 1 98.81 166 ILE B C 1
ATOM 3907 O O . ILE B 1 166 ? 6.992 -27.984 -5.145 1 98.81 166 ILE B O 1
ATOM 3911 N N . LEU B 1 167 ? 7.492 -28.641 -3.074 1 98.75 167 LEU B N 1
ATOM 3912 C CA . LEU B 1 167 ? 8.836 -28.078 -3.102 1 98.75 167 LEU B CA 1
ATOM 3913 C C . LEU B 1 167 ? 9.672 -28.719 -4.199 1 98.75 167 LEU B C 1
ATOM 3915 O O . LEU B 1 167 ? 10.375 -28.031 -4.938 1 98.75 167 LEU B O 1
ATOM 3919 N N . GLU B 1 168 ? 9.578 -30.031 -4.297 1 98.56 168 GLU B N 1
ATOM 3920 C CA . GLU B 1 168 ? 10.289 -30.75 -5.348 1 98.56 168 GLU B CA 1
ATOM 3921 C C . GLU B 1 168 ? 9.836 -30.312 -6.734 1 98.56 168 GLU B C 1
ATOM 3923 O O . GLU B 1 168 ? 10.656 -30.109 -7.629 1 98.56 168 GLU B O 1
ATOM 3928 N N . THR B 1 169 ? 8.562 -30.203 -6.871 1 98.75 169 THR B N 1
ATOM 3929 C CA . THR B 1 169 ? 7.988 -29.75 -8.141 1 98.75 169 THR B CA 1
ATOM 3930 C C . THR B 1 169 ? 8.461 -28.344 -8.484 1 98.75 169 THR B C 1
ATOM 3932 O O . THR B 1 169 ? 8.875 -28.094 -9.617 1 98.75 169 THR B O 1
ATOM 3935 N N . MET B 1 170 ? 8.438 -27.422 -7.512 1 98.81 170 MET B N 1
ATOM 3936 C CA . MET B 1 170 ? 8.898 -26.047 -7.723 1 98.81 170 MET B CA 1
ATOM 3937 C C . MET B 1 170 ? 10.352 -26.031 -8.164 1 98.81 170 MET B C 1
ATOM 3939 O O . MET B 1 170 ? 10.711 -25.312 -9.102 1 98.81 170 MET B O 1
ATOM 3943 N N . ALA B 1 171 ? 11.188 -26.812 -7.492 1 98.75 171 ALA B N 1
ATOM 3944 C CA . ALA B 1 171 ? 12.602 -26.891 -7.832 1 98.75 171 ALA B CA 1
ATOM 3945 C C . ALA B 1 171 ? 12.797 -27.391 -9.258 1 98.75 171 ALA B C 1
ATOM 3947 O O . ALA B 1 171 ? 13.586 -26.844 -10.023 1 98.75 171 ALA B O 1
ATOM 3948 N N . GLY B 1 172 ? 12.102 -28.469 -9.594 1 98.44 172 GLY B N 1
ATOM 3949 C CA . GLY B 1 172 ? 12.172 -29.031 -10.93 1 98.44 172 GLY B CA 1
ATOM 3950 C C . GLY B 1 172 ? 11.734 -28.047 -12.008 1 98.44 172 GLY B C 1
ATOM 3951 O O . GLY B 1 172 ? 12.406 -27.906 -13.031 1 98.44 172 GLY B O 1
ATOM 3952 N N . MET B 1 173 ? 10.656 -27.375 -11.773 1 98.69 173 MET B N 1
ATOM 3953 C CA . MET B 1 173 ? 10.148 -26.391 -12.727 1 98.69 173 MET B CA 1
ATOM 3954 C C . MET B 1 173 ? 11.109 -25.219 -12.859 1 98.69 173 MET B C 1
ATOM 3956 O O . MET B 1 173 ? 11.297 -24.688 -13.961 1 98.69 173 MET B O 1
ATOM 3960 N N . ALA B 1 174 ? 11.688 -24.781 -11.789 1 98.62 174 ALA B N 1
ATOM 3961 C CA . ALA B 1 174 ? 12.602 -23.641 -11.773 1 98.62 174 ALA B CA 1
ATOM 3962 C C . ALA B 1 174 ? 13.969 -24.031 -12.328 1 98.62 174 ALA B C 1
ATOM 3964 O O . ALA B 1 174 ? 14.766 -23.172 -12.703 1 98.62 174 ALA B O 1
ATOM 3965 N N . GLY B 1 175 ? 14.25 -25.328 -12.312 1 97.94 175 GLY B N 1
ATOM 3966 C CA . GLY B 1 175 ? 15.523 -25.828 -12.805 1 97.94 175 GLY B CA 1
ATOM 3967 C C . GLY B 1 175 ? 16.672 -25.578 -11.836 1 97.94 175 GLY B C 1
ATOM 3968 O O . GLY B 1 175 ? 17.781 -25.266 -12.258 1 97.94 175 GLY B O 1
ATOM 3969 N N . ILE B 1 176 ? 16.406 -25.625 -10.578 1 98.19 176 ILE B N 1
ATOM 3970 C CA . ILE B 1 176 ? 17.453 -25.438 -9.578 1 98.19 176 ILE B CA 1
ATOM 3971 C C . ILE B 1 176 ? 17.359 -26.531 -8.516 1 98.19 176 ILE B C 1
ATOM 3973 O O . ILE B 1 176 ? 16.375 -27.266 -8.461 1 98.19 176 ILE B O 1
ATOM 3977 N N . ASP B 1 177 ? 18.406 -26.594 -7.695 1 98.19 177 ASP B N 1
ATOM 3978 C CA . ASP B 1 177 ? 18.391 -27.562 -6.594 1 98.19 177 ASP B CA 1
ATOM 3979 C C . ASP B 1 177 ? 17.422 -27.125 -5.504 1 98.19 177 ASP B C 1
ATOM 3981 O O . ASP B 1 177 ? 17.312 -25.938 -5.18 1 98.19 177 ASP B O 1
ATOM 3985 N N . GLN B 1 178 ? 16.734 -28.094 -4.965 1 97.69 178 GLN B N 1
ATOM 3986 C CA . GLN B 1 178 ? 15.789 -27.828 -3.893 1 97.69 178 GLN B CA 1
ATOM 3987 C C . GLN B 1 178 ? 16.438 -27.031 -2.766 1 97.69 178 GLN B C 1
ATOM 3989 O O . GLN B 1 178 ? 15.789 -26.172 -2.152 1 97.69 178 GLN B O 1
ATOM 3994 N N . LYS B 1 179 ? 17.688 -27.25 -2.521 1 96.94 179 LYS B N 1
ATOM 3995 C CA . LYS B 1 179 ? 18.406 -26.594 -1.433 1 96.94 179 LYS B CA 1
ATOM 3996 C C . LYS B 1 179 ? 18.578 -25.094 -1.71 1 96.94 179 LYS B C 1
ATOM 3998 O O . LYS B 1 179 ? 18.891 -24.328 -0.8 1 96.94 179 LYS B O 1
ATOM 4003 N N . GLU B 1 180 ? 18.422 -24.719 -2.926 1 97.56 180 GLU B N 1
ATOM 4004 C CA . GLU B 1 180 ? 18.578 -23.328 -3.312 1 97.56 180 GLU B CA 1
ATOM 4005 C C . GLU B 1 180 ? 17.281 -22.547 -3.045 1 97.56 180 GLU B C 1
ATOM 4007 O O . GLU B 1 180 ? 17.266 -21.312 -3.166 1 97.56 180 GLU B O 1
ATOM 4012 N N . ILE B 1 181 ? 16.266 -23.219 -2.729 1 98.44 181 ILE B N 1
ATOM 4013 C CA . ILE B 1 181 ? 15 -22.578 -2.379 1 98.44 181 ILE B CA 1
ATOM 4014 C C . ILE B 1 181 ? 14.906 -22.422 -0.864 1 98.44 181 ILE B C 1
ATOM 4016 O O . ILE B 1 181 ? 14.914 -23.406 -0.126 1 98.44 181 ILE B O 1
ATOM 4020 N N . GLU B 1 182 ? 14.875 -21.234 -0.393 1 98 182 GLU B N 1
ATOM 4021 C CA . GLU B 1 182 ? 14.641 -20.969 1.021 1 98 182 GLU B CA 1
ATOM 4022 C C . GLU B 1 182 ? 13.148 -20.906 1.336 1 98 182 GLU B C 1
ATOM 4024 O O . GLU B 1 182 ? 12.344 -20.516 0.49 1 98 182 GLU B O 1
ATOM 4029 N N . LEU B 1 183 ? 12.82 -21.344 2.537 1 98.19 183 LEU B N 1
ATOM 4030 C CA . LEU B 1 183 ? 11.414 -21.422 2.916 1 98.19 183 LEU B CA 1
ATOM 4031 C C . LEU B 1 183 ? 11.094 -20.406 4.02 1 98.19 183 LEU B C 1
ATOM 4033 O O . LEU B 1 183 ? 11.906 -20.203 4.926 1 98.19 183 LEU B O 1
ATOM 4037 N N . GLY B 1 184 ? 10.047 -19.688 3.928 1 98.31 184 GLY B N 1
ATOM 4038 C CA . GLY B 1 184 ? 9.367 -18.953 4.98 1 98.31 184 GLY B CA 1
ATOM 4039 C C . GLY B 1 184 ? 7.938 -19.391 5.199 1 98.31 184 GLY B C 1
ATOM 4040 O O . GLY B 1 184 ? 7.555 -20.484 4.785 1 98.31 184 GLY B O 1
ATOM 4041 N N . THR B 1 185 ? 7.199 -18.688 5.934 1 98.56 185 THR B N 1
ATOM 4042 C CA . THR B 1 185 ? 5.777 -18.938 6.133 1 98.56 185 THR B CA 1
ATOM 4043 C C . THR B 1 185 ? 4.934 -17.844 5.492 1 98.56 185 THR B C 1
ATOM 4045 O O . THR B 1 185 ? 5.129 -16.656 5.773 1 98.56 185 THR B O 1
ATOM 4048 N N . ASP B 1 186 ? 4.055 -18.25 4.637 1 98.25 186 ASP B N 1
ATOM 4049 C CA . ASP B 1 186 ? 3.203 -17.328 3.893 1 98.25 186 ASP B CA 1
ATOM 4050 C C . ASP B 1 186 ? 2.074 -16.781 4.77 1 98.25 186 ASP B C 1
ATOM 4052 O O . ASP B 1 186 ? 1.907 -17.219 5.91 1 98.25 186 ASP B O 1
ATOM 4056 N N . GLY B 1 187 ? 1.375 -15.805 4.262 1 97.94 187 GLY B N 1
ATOM 4057 C CA . GLY B 1 187 ? 0.246 -15.227 4.969 1 97.94 187 GLY B CA 1
ATOM 4058 C C . GLY B 1 187 ? -0.817 -16.234 5.336 1 97.94 187 GLY B C 1
ATOM 4059 O O . GLY B 1 187 ? -1.399 -16.172 6.422 1 97.94 187 GLY B O 1
ATOM 4060 N N . CYS B 1 188 ? -1.043 -17.219 4.457 1 98.31 188 CYS B N 1
ATOM 4061 C CA . CYS B 1 188 ? -2.102 -18.188 4.668 1 98.31 188 CYS B CA 1
ATOM 4062 C C . CYS B 1 188 ? -1.631 -19.328 5.578 1 98.31 188 CYS B C 1
ATOM 4064 O O . CYS B 1 188 ? -2.43 -20.156 5.996 1 98.31 188 CYS B O 1
ATOM 4066 N N . GLY B 1 189 ? -0.314 -19.391 5.773 1 98.06 189 GLY B N 1
ATOM 4067 C CA . GLY B 1 189 ? 0.229 -20.391 6.672 1 98.06 189 GLY B CA 1
ATOM 4068 C C . GLY B 1 189 ? 1.078 -21.438 5.961 1 98.06 189 GLY B C 1
ATOM 4069 O O . GLY B 1 189 ? 1.828 -22.172 6.602 1 98.06 189 GLY B O 1
ATOM 4070 N N . PHE B 1 190 ? 1.058 -21.453 4.641 1 98.5 190 PHE B N 1
ATOM 4071 C CA . PHE B 1 190 ? 1.819 -22.422 3.867 1 98.5 190 PHE B CA 1
ATOM 4072 C C . PHE B 1 190 ? 3.293 -22.031 3.811 1 98.5 190 PHE B C 1
ATOM 4074 O O . PHE B 1 190 ? 3.641 -20.875 3.996 1 98.5 190 PHE B O 1
ATOM 4081 N N . PRO B 1 191 ? 4.156 -23.047 3.555 1 98.31 191 PRO B N 1
ATOM 4082 C CA . PRO B 1 191 ? 5.508 -22.672 3.137 1 98.31 191 PRO B CA 1
ATOM 4083 C C . PRO B 1 191 ? 5.516 -21.797 1.886 1 98.31 191 PRO B C 1
ATOM 4085 O O . PRO B 1 191 ? 4.727 -22.016 0.965 1 98.31 191 PRO B O 1
ATOM 4088 N N . VAL B 1 192 ? 6.289 -20.781 1.927 1 98.56 192 VAL B N 1
ATOM 4089 C CA . VAL B 1 192 ? 6.508 -19.922 0.767 1 98.56 192 VAL B CA 1
ATOM 4090 C C . VAL B 1 192 ? 7.961 -20.031 0.31 1 98.56 192 VAL B C 1
ATOM 4092 O O . VAL B 1 192 ? 8.859 -20.25 1.127 1 98.56 192 VAL B O 1
ATOM 4095 N N . PHE B 1 193 ? 8.219 -19.891 -0.947 1 98.81 193 PHE B N 1
ATOM 4096 C CA . PHE B 1 193 ? 9.516 -20.172 -1.554 1 98.81 193 PHE B CA 1
ATOM 4097 C C . PHE B 1 193 ? 10.273 -18.891 -1.847 1 98.81 193 PHE B C 1
ATOM 4099 O O . PHE B 1 193 ? 9.703 -17.938 -2.385 1 98.81 193 PHE B O 1
ATOM 4106 N N . SER B 1 194 ? 11.484 -18.828 -1.502 1 98.81 194 SER B N 1
ATOM 4107 C CA . SER B 1 194 ? 12.406 -17.781 -1.919 1 98.81 194 SER B CA 1
ATOM 4108 C C . SER B 1 194 ? 13.43 -18.297 -2.918 1 98.81 194 SER B C 1
ATOM 4110 O O . SER B 1 194 ? 14.156 -19.25 -2.627 1 98.81 194 SER B O 1
ATOM 4112 N N . LEU B 1 195 ? 13.469 -17.781 -4.09 1 98.56 195 LEU B N 1
ATOM 4113 C CA . LEU B 1 195 ? 14.391 -18.219 -5.141 1 98.56 195 LEU B CA 1
ATOM 4114 C C . LEU B 1 195 ? 14.711 -17.062 -6.078 1 98.56 195 LEU B C 1
ATOM 4116 O O . LEU B 1 195 ? 14.078 -16 -6.02 1 98.56 195 LEU B O 1
ATOM 4120 N N . PRO B 1 196 ? 15.711 -17.156 -6.926 1 98.62 196 PRO B N 1
ATOM 4121 C CA . PRO B 1 196 ? 16.062 -16.078 -7.855 1 98.62 196 PRO B CA 1
ATOM 4122 C C . PRO B 1 196 ? 14.969 -15.82 -8.883 1 98.62 196 PRO B C 1
ATOM 4124 O O . PRO B 1 196 ? 14.32 -16.75 -9.359 1 98.62 196 PRO B O 1
ATOM 4127 N N . LEU B 1 197 ? 14.812 -14.578 -9.25 1 98.81 197 LEU B N 1
ATOM 4128 C CA . LEU B 1 197 ? 13.828 -14.211 -10.266 1 98.81 197 LEU B CA 1
ATOM 4129 C C . LEU B 1 197 ? 14.078 -14.961 -11.562 1 98.81 197 LEU B C 1
ATOM 4131 O O . LEU B 1 197 ? 13.133 -15.344 -12.258 1 98.81 197 LEU B O 1
ATOM 4135 N N . SER B 1 198 ? 15.328 -15.203 -11.906 1 98.69 198 SER B N 1
ATOM 4136 C CA . SER B 1 198 ? 15.664 -15.93 -13.125 1 98.69 198 SER B CA 1
ATOM 4137 C C . SER B 1 198 ? 15.156 -17.359 -13.07 1 98.69 198 SER B C 1
ATOM 4139 O O . SER B 1 198 ? 14.672 -17.891 -14.07 1 98.69 198 SER B O 1
ATOM 4141 N N . ALA B 1 199 ? 15.266 -17.969 -11.922 1 98.88 199 ALA B N 1
ATOM 4142 C CA . ALA B 1 199 ? 14.742 -19.312 -11.742 1 98.88 199 ALA B CA 1
ATOM 4143 C C . ALA B 1 199 ? 13.219 -19.344 -11.836 1 98.88 199 ALA B C 1
ATOM 4145 O O . ALA B 1 199 ? 12.641 -20.25 -12.43 1 98.88 199 ALA B O 1
ATOM 4146 N N . LEU B 1 200 ? 12.609 -18.344 -11.25 1 98.88 200 LEU B N 1
ATOM 4147 C CA . LEU B 1 200 ? 11.156 -18.25 -11.328 1 98.88 200 LEU B CA 1
ATOM 4148 C C . LEU B 1 200 ? 10.703 -18.016 -12.766 1 98.88 200 LEU B C 1
ATOM 4150 O O . LEU B 1 200 ? 9.688 -18.562 -13.203 1 98.88 200 LEU B O 1
ATOM 4154 N N . SER B 1 201 ? 11.461 -17.172 -13.484 1 98.81 201 SER B N 1
ATOM 4155 C CA . SER B 1 201 ? 11.141 -16.938 -14.891 1 98.81 201 SER B CA 1
ATOM 4156 C C . SER B 1 201 ? 11.234 -18.234 -15.695 1 98.81 201 SER B C 1
ATOM 4158 O O . SER B 1 201 ? 10.406 -18.484 -16.562 1 98.81 201 SER B O 1
ATOM 4160 N N . ASN B 1 202 ? 12.188 -19.062 -15.383 1 98.69 202 ASN B N 1
ATOM 4161 C CA . ASN B 1 202 ? 12.32 -20.359 -16.016 1 98.69 202 ASN B CA 1
ATOM 4162 C C . ASN B 1 202 ? 11.125 -21.25 -15.711 1 98.69 202 ASN B C 1
ATOM 4164 O O . ASN B 1 202 ? 10.641 -21.984 -16.594 1 98.69 202 ASN B O 1
ATOM 4168 N N . ALA B 1 203 ? 10.734 -21.234 -14.492 1 98.94 203 ALA B N 1
ATOM 4169 C CA . ALA B 1 203 ? 9.562 -22.016 -14.102 1 98.94 203 ALA B CA 1
ATOM 4170 C C . ALA B 1 203 ? 8.32 -21.578 -14.875 1 98.94 203 ALA B C 1
ATOM 4172 O O . ALA B 1 203 ? 7.562 -22.406 -15.375 1 98.94 203 ALA B O 1
ATOM 4173 N N . TYR B 1 204 ? 8.102 -20.266 -14.984 1 98.94 204 TYR B N 1
ATOM 4174 C CA . TYR B 1 204 ? 6.957 -19.734 -15.719 1 98.94 204 TYR B CA 1
ATOM 4175 C C . TYR B 1 204 ? 7.035 -20.109 -17.188 1 98.94 204 TYR B C 1
ATOM 4177 O O . TYR B 1 204 ? 6.016 -20.391 -17.828 1 98.94 204 TYR B O 1
ATOM 4185 N N . LEU B 1 205 ? 8.234 -20.047 -17.734 1 98.88 205 LEU B N 1
ATOM 4186 C CA . LEU B 1 205 ? 8.414 -20.469 -19.109 1 98.88 205 LEU B CA 1
ATOM 4187 C C . LEU B 1 205 ? 7.879 -21.891 -19.328 1 98.88 205 LEU B C 1
ATOM 4189 O O . LEU B 1 205 ? 7.203 -22.156 -20.312 1 98.88 205 LEU B O 1
ATOM 4193 N N . LYS B 1 206 ? 8.117 -22.75 -18.375 1 98.88 206 LYS B N 1
ATOM 4194 C CA . LYS B 1 206 ? 7.664 -24.141 -18.484 1 98.88 206 LYS B CA 1
ATOM 4195 C C . LYS B 1 206 ? 6.148 -24.234 -18.328 1 98.88 206 LYS B C 1
ATOM 4197 O O . LYS B 1 206 ? 5.52 -25.141 -18.875 1 98.88 206 LYS B O 1
ATOM 4202 N N . LEU B 1 207 ? 5.531 -23.328 -17.562 1 98.88 207 LEU B N 1
ATOM 4203 C CA . LEU B 1 207 ? 4.074 -23.266 -17.531 1 98.88 207 LEU B CA 1
ATOM 4204 C C . LEU B 1 207 ? 3.52 -22.953 -18.922 1 98.88 207 LEU B C 1
ATOM 4206 O O . LEU B 1 207 ? 2.49 -23.5 -19.328 1 98.88 207 LEU B O 1
ATOM 4210 N N . ALA B 1 208 ? 4.191 -22.078 -19.656 1 98.75 208 ALA B N 1
ATOM 4211 C CA . ALA B 1 208 ? 3.738 -21.641 -20.984 1 98.75 208 ALA B CA 1
ATOM 4212 C C . ALA B 1 208 ? 4.141 -22.656 -22.062 1 98.75 208 ALA B C 1
ATOM 4214 O O . ALA B 1 208 ? 3.439 -22.812 -23.062 1 98.75 208 ALA B O 1
ATOM 4215 N N . CYS B 1 209 ? 5.305 -23.281 -21.844 1 98.69 209 CYS B N 1
ATOM 4216 C CA . CYS B 1 209 ? 5.879 -24.234 -22.797 1 98.69 209 CYS B CA 1
ATOM 4217 C C . CYS B 1 209 ? 6.086 -25.594 -22.156 1 98.69 209 CYS B C 1
ATOM 4219 O O . CYS B 1 209 ? 7.223 -26.031 -21.953 1 98.69 209 CYS B O 1
ATOM 4221 N N . PRO B 1 210 ? 4.992 -26.281 -22 1 98.38 210 PRO B N 1
ATOM 4222 C CA . PRO B 1 210 ? 5.086 -27.547 -21.266 1 98.38 210 PRO B CA 1
ATOM 4223 C C . PRO B 1 210 ? 5.934 -28.594 -22 1 98.38 210 PRO B C 1
ATOM 4225 O O . PRO B 1 210 ? 6.344 -29.594 -21.406 1 98.38 210 PRO B O 1
ATOM 4228 N N . ASP B 1 211 ? 6.223 -28.391 -23.297 1 98.19 211 ASP B N 1
ATOM 4229 C CA . ASP B 1 211 ? 7.086 -29.297 -24.062 1 98.19 211 ASP B CA 1
ATOM 4230 C C . ASP B 1 211 ? 8.5 -29.312 -23.484 1 98.19 211 ASP B C 1
ATOM 4232 O O . ASP B 1 211 ? 9.273 -30.234 -23.766 1 98.19 211 ASP B O 1
ATOM 4236 N N . LEU B 1 212 ? 8.836 -28.328 -22.656 1 98.31 212 LEU B N 1
ATOM 4237 C CA . LEU B 1 212 ? 10.156 -28.25 -22.031 1 98.31 212 LEU B CA 1
ATOM 4238 C C . LEU B 1 212 ? 10.227 -29.141 -20.797 1 98.31 212 LEU B C 1
ATOM 4240 O O . LEU B 1 212 ? 11.297 -29.312 -20.219 1 98.31 212 LEU B O 1
ATOM 4244 N N . ILE B 1 213 ? 9.094 -29.703 -20.375 1 98.44 213 ILE B N 1
ATOM 4245 C CA . ILE B 1 213 ? 9.031 -30.578 -19.203 1 98.44 213 ILE B CA 1
ATOM 4246 C C . ILE B 1 213 ? 9.211 -32.031 -19.625 1 98.44 213 ILE B C 1
ATOM 4248 O O . ILE B 1 213 ? 8.375 -32.594 -20.344 1 98.44 213 ILE B O 1
ATOM 4252 N N . GLU B 1 214 ? 10.289 -32.688 -19.203 1 97 214 GLU B N 1
ATOM 4253 C CA . GLU B 1 214 ? 10.617 -34.031 -19.609 1 97 214 GLU B CA 1
ATOM 4254 C C . GLU B 1 214 ? 9.617 -35.031 -19.047 1 97 214 GLU B C 1
ATOM 4256 O O . GLU B 1 214 ? 9.203 -35.969 -19.734 1 97 214 GLU B O 1
ATOM 4261 N N . ASP B 1 215 ? 9.234 -34.844 -17.828 1 97.75 215 ASP B N 1
ATOM 4262 C CA . ASP B 1 215 ? 8.305 -35.75 -17.156 1 97.75 215 ASP B CA 1
ATOM 4263 C C . ASP B 1 215 ? 6.887 -35.594 -17.703 1 97.75 215 ASP B C 1
ATOM 4265 O O . ASP B 1 215 ? 6.23 -34.562 -17.469 1 97.75 215 ASP B O 1
ATOM 4269 N N . ALA B 1 216 ? 6.32 -36.625 -18.359 1 98.19 216 ALA B N 1
ATOM 4270 C CA . ALA B 1 216 ? 5.07 -36.562 -19.109 1 98.19 216 ALA B CA 1
ATOM 4271 C C . ALA B 1 216 ? 3.889 -36.25 -18.188 1 98.19 216 ALA B C 1
ATOM 4273 O O . ALA B 1 216 ? 3.035 -35.438 -18.5 1 98.19 216 ALA B O 1
ATOM 4274 N N . PRO B 1 217 ? 3.836 -36.938 -17.016 1 98.44 217 PRO B N 1
ATOM 4275 C CA . PRO B 1 217 ? 2.717 -36.625 -16.125 1 98.44 217 PRO B CA 1
ATOM 4276 C C . PRO B 1 217 ? 2.711 -35.156 -15.664 1 98.44 217 PRO B C 1
ATOM 4278 O O . PRO B 1 217 ? 1.647 -34.531 -15.57 1 98.44 217 PRO B O 1
ATOM 4281 N N . THR B 1 218 ? 3.871 -34.625 -15.375 1 98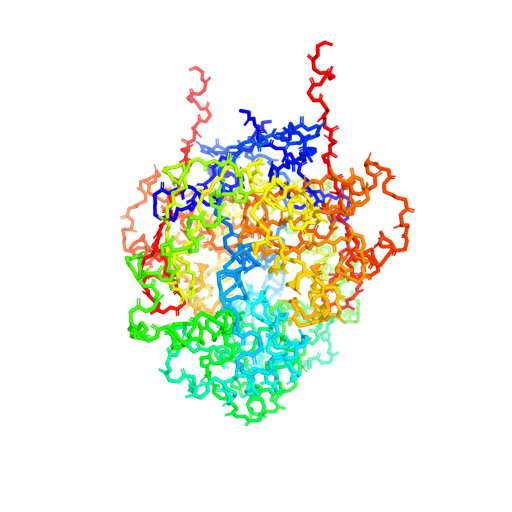.81 218 THR B N 1
ATOM 4282 C CA . THR B 1 218 ? 3.969 -33.25 -14.977 1 98.81 218 THR B CA 1
ATOM 4283 C C . THR B 1 218 ? 3.568 -32.312 -16.125 1 98.81 218 THR B C 1
ATOM 4285 O O . THR B 1 218 ? 2.85 -31.344 -15.93 1 98.81 218 THR B O 1
ATOM 4288 N N . ARG B 1 219 ? 4.008 -32.656 -17.297 1 98.81 219 ARG B N 1
ATOM 4289 C CA . ARG B 1 219 ? 3.65 -31.906 -18.484 1 98.81 219 ARG B CA 1
ATOM 4290 C C . ARG B 1 219 ? 2.137 -31.859 -18.672 1 98.81 219 ARG B C 1
ATOM 4292 O O . ARG B 1 219 ? 1.572 -30.781 -18.891 1 98.81 219 ARG B O 1
ATOM 4299 N N . ALA B 1 220 ? 1.502 -33 -18.531 1 98.81 220 ALA B N 1
ATOM 4300 C CA . ALA B 1 220 ? 0.052 -33.094 -18.688 1 98.81 220 ALA B CA 1
ATOM 4301 C C . ALA B 1 220 ? -0.662 -32.281 -17.625 1 98.81 220 ALA B C 1
ATOM 4303 O O . ALA B 1 220 ? -1.67 -31.609 -17.906 1 98.81 220 ALA B O 1
ATOM 4304 N N . ALA B 1 221 ? -0.19 -32.312 -16.422 1 98.94 221 ALA B N 1
ATOM 4305 C CA . ALA B 1 221 ? -0.76 -31.531 -15.32 1 98.94 221 ALA B CA 1
ATOM 4306 C C . ALA B 1 221 ? -0.66 -30.031 -15.609 1 98.94 221 ALA B C 1
ATOM 4308 O O . ALA B 1 221 ? -1.62 -29.281 -15.398 1 98.94 221 ALA B O 1
ATOM 4309 N N . VAL B 1 222 ? 0.504 -29.609 -16.109 1 98.94 222 VAL B N 1
ATOM 4310 C CA . VAL B 1 222 ? 0.737 -28.203 -16.422 1 98.94 222 VAL B CA 1
ATOM 4311 C C . VAL B 1 222 ? -0.219 -27.75 -17.531 1 98.94 222 VAL B C 1
ATOM 4313 O O . VAL B 1 222 ? -0.832 -26.688 -17.422 1 98.94 222 VAL B O 1
ATOM 4316 N N . GLU B 1 223 ? -0.386 -28.578 -18.531 1 98.88 223 GLU B N 1
ATOM 4317 C CA . GLU B 1 223 ? -1.316 -28.266 -19.609 1 98.88 223 GLU B CA 1
ATOM 4318 C C . GLU B 1 223 ? -2.738 -28.109 -19.078 1 98.88 223 GLU B C 1
ATOM 4320 O O . GLU B 1 223 ? -3.451 -27.188 -19.484 1 98.88 223 GLU B O 1
ATOM 4325 N N . THR B 1 224 ? -3.123 -28.984 -18.203 1 98.88 224 THR B N 1
ATOM 4326 C CA . THR B 1 224 ? -4.453 -28.922 -17.609 1 98.88 224 THR B CA 1
ATOM 4327 C C . THR B 1 224 ? -4.641 -27.641 -16.812 1 98.88 224 THR B C 1
ATOM 4329 O O . THR B 1 224 ? -5.645 -26.938 -16.984 1 98.88 224 THR B O 1
ATOM 4332 N N . ILE B 1 225 ? -3.689 -27.281 -16 1 98.94 225 ILE B N 1
ATOM 4333 C CA . ILE B 1 225 ? -3.762 -26.125 -15.109 1 98.94 225 ILE B CA 1
ATOM 4334 C C . ILE B 1 225 ? -3.762 -24.828 -15.93 1 98.94 225 ILE B C 1
ATOM 4336 O O . ILE B 1 225 ? -4.621 -23.969 -15.742 1 98.94 225 ILE B O 1
ATOM 4340 N N . THR B 1 226 ? -2.82 -24.703 -16.891 1 98.88 226 THR B N 1
ATOM 4341 C CA . THR B 1 226 ? -2.689 -23.453 -17.641 1 98.88 226 THR B CA 1
ATOM 4342 C C . THR B 1 226 ? -3.867 -23.266 -18.594 1 98.88 226 THR B C 1
ATOM 4344 O O . THR B 1 226 ? -4.312 -22.141 -18.828 1 98.88 226 THR B O 1
ATOM 4347 N N . SER B 1 227 ? -4.387 -24.391 -19.125 1 98.81 227 SER B N 1
ATOM 4348 C CA . SER B 1 227 ? -5.598 -24.297 -19.938 1 98.81 227 SER B CA 1
ATOM 4349 C C . SER B 1 227 ? -6.77 -23.781 -19.109 1 98.81 227 SER B C 1
ATOM 4351 O O . SER B 1 227 ? -7.527 -22.922 -19.562 1 98.81 227 SER B O 1
ATOM 4353 N N . ALA B 1 228 ? -6.934 -24.281 -17.906 1 98.88 228 ALA B N 1
ATOM 4354 C CA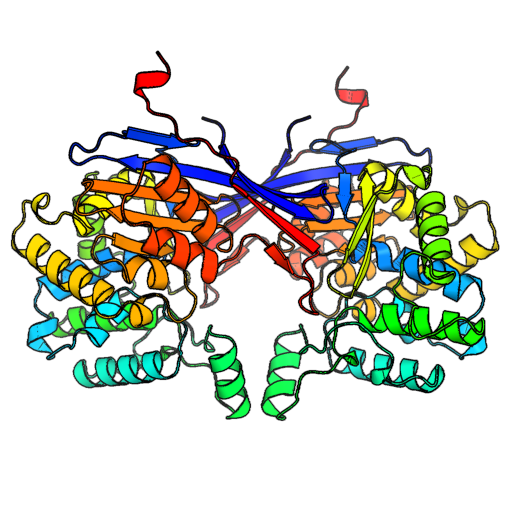 . ALA B 1 228 ? -8 -23.828 -17.016 1 98.88 228 ALA B CA 1
ATOM 4355 C C . ALA B 1 228 ? -7.848 -22.344 -16.672 1 98.88 228 ALA B C 1
ATOM 4357 O O . ALA B 1 228 ? -8.828 -21.609 -16.641 1 98.88 228 ALA B O 1
ATOM 4358 N N . MET B 1 229 ? -6.613 -21.922 -16.422 1 98.88 229 MET B N 1
ATOM 4359 C CA . MET B 1 229 ? -6.336 -20.531 -16.094 1 98.88 229 MET B CA 1
ATOM 4360 C C . MET B 1 229 ? -6.723 -19.609 -17.25 1 98.88 229 MET B C 1
ATOM 4362 O O . MET B 1 229 ? -7.344 -18.562 -17.031 1 98.88 229 MET B O 1
ATOM 4366 N N . ASN B 1 230 ? -6.398 -20 -18.453 1 98.81 230 ASN B N 1
ATOM 4367 C CA . ASN B 1 230 ? -6.73 -19.203 -19.625 1 98.81 230 ASN B CA 1
ATOM 4368 C C . ASN B 1 230 ? -8.227 -19.266 -19.938 1 98.81 230 ASN B C 1
ATOM 4370 O O . ASN B 1 230 ? -8.805 -18.281 -20.406 1 98.81 230 ASN B O 1
ATOM 4374 N N . ASP B 1 231 ? -8.781 -20.406 -19.656 1 98.5 231 ASP B N 1
ATOM 4375 C CA . ASP B 1 231 ? -10.211 -20.578 -19.906 1 98.5 231 ASP B CA 1
ATOM 4376 C C . ASP B 1 231 ? -11.039 -19.75 -18.922 1 98.5 231 ASP B C 1
ATOM 4378 O O . ASP B 1 231 ? -12.133 -19.297 -19.25 1 98.5 231 ASP B O 1
ATOM 4382 N N . GLN B 1 232 ? -10.547 -19.672 -17.703 1 98.69 232 GLN B N 1
ATOM 4383 C CA . GLN B 1 232 ? -11.297 -19.031 -16.625 1 98.69 232 GLN B CA 1
ATOM 4384 C C . GLN B 1 232 ? -10.461 -17.953 -15.93 1 98.69 232 GLN B C 1
ATOM 4386 O O . GLN B 1 232 ? -10.219 -18.031 -14.727 1 98.69 232 GLN B O 1
ATOM 4391 N N . PRO B 1 233 ? -10.07 -16.922 -16.719 1 98.56 233 PRO B N 1
ATOM 4392 C CA . PRO B 1 233 ? -9.141 -15.93 -16.172 1 98.56 233 PRO B CA 1
ATOM 4393 C C . PRO B 1 233 ? -9.688 -15.227 -14.922 1 98.56 233 PRO B C 1
ATOM 4395 O O . PRO B 1 233 ? -8.93 -14.93 -14 1 98.56 233 PRO B O 1
ATOM 4398 N N . LEU B 1 234 ? -11.016 -15.031 -14.797 1 98.44 234 LEU B N 1
ATOM 4399 C CA . LEU B 1 234 ? -11.609 -14.328 -13.672 1 98.44 234 LEU B CA 1
ATOM 4400 C C . LEU B 1 234 ? -11.562 -15.18 -12.406 1 98.44 234 LEU B C 1
ATOM 4402 O O . LEU B 1 234 ? -11.648 -14.656 -11.297 1 98.44 234 LEU B O 1
ATOM 4406 N N . MET B 1 235 ? -11.422 -16.516 -12.531 1 98.69 235 MET B N 1
ATOM 4407 C CA . MET B 1 235 ? -11.281 -17.391 -11.375 1 98.69 235 MET B CA 1
ATOM 4408 C C . MET B 1 235 ? -9.898 -17.25 -10.75 1 98.69 235 MET B C 1
ATOM 4410 O O . MET B 1 235 ? -9.703 -17.625 -9.586 1 98.69 235 MET B O 1
ATOM 4414 N N . VAL B 1 236 ? -8.93 -16.719 -11.539 1 98.5 236 VAL B N 1
ATOM 4415 C CA . VAL B 1 236 ? -7.543 -16.688 -11.094 1 98.5 236 VAL B CA 1
ATOM 4416 C C . VAL B 1 236 ? -7.297 -15.43 -10.273 1 98.5 236 VAL B C 1
ATOM 4418 O O . VAL B 1 236 ? -6.863 -15.508 -9.117 1 98.5 236 VAL B O 1
ATOM 4421 N N . GLY B 1 237 ? -7.648 -14.266 -10.867 1 97.12 237 GLY B N 1
ATOM 4422 C CA . GLY B 1 237 ? -7.344 -13.016 -10.188 1 97.12 237 GLY B CA 1
ATOM 4423 C C . GLY B 1 237 ? -8.586 -12.234 -9.781 1 97.12 237 GLY B C 1
ATOM 4424 O O . GLY B 1 237 ? -8.531 -11.414 -8.859 1 97.12 237 GLY B O 1
ATOM 4425 N N . GLY B 1 238 ? -9.719 -12.508 -10.469 1 97.88 238 GLY B N 1
ATOM 4426 C CA . GLY B 1 238 ? -10.906 -11.695 -10.258 1 97.88 238 GLY B CA 1
ATOM 4427 C C . GLY B 1 238 ? -10.992 -10.508 -11.195 1 97.88 238 GLY B C 1
ATOM 4428 O O . GLY B 1 238 ? -10.117 -10.312 -12.039 1 97.88 238 GLY B O 1
ATOM 4429 N N . THR B 1 239 ? -12.047 -9.75 -11.055 1 97.25 239 THR B N 1
ATOM 4430 C CA . THR B 1 239 ? -12.328 -8.602 -11.906 1 97.25 239 THR B CA 1
ATOM 4431 C C . THR B 1 239 ? -11.305 -7.496 -11.68 1 97.25 239 THR B C 1
ATOM 4433 O O . THR B 1 239 ? -11.008 -7.141 -10.539 1 97.25 239 THR B O 1
ATOM 4436 N N . GLY B 1 240 ? -10.766 -7.012 -12.797 1 96.38 240 GLY B N 1
ATOM 4437 C CA . GLY B 1 240 ? -9.883 -5.863 -12.719 1 96.38 240 GLY B CA 1
ATOM 4438 C C . GLY B 1 240 ? -8.508 -6.199 -12.18 1 96.38 240 GLY B C 1
ATOM 4439 O O . GLY B 1 240 ? -7.836 -5.344 -11.602 1 96.38 240 GLY B O 1
ATOM 4440 N N . ARG B 1 241 ? -8.117 -7.43 -12.242 1 98 241 ARG B N 1
ATOM 4441 C CA . ARG B 1 241 ? -6.793 -7.848 -11.781 1 98 241 ARG B CA 1
ATOM 4442 C C . ARG B 1 241 ? -5.852 -8.086 -12.953 1 98 241 ARG B C 1
ATOM 4444 O O . ARG B 1 241 ? -6.273 -8.578 -14 1 98 241 ARG B O 1
ATOM 4451 N N . VAL B 1 242 ? -4.594 -7.816 -12.797 1 98.56 242 VAL B N 1
ATOM 4452 C CA . VAL B 1 242 ? -3.607 -7.855 -13.875 1 98.56 242 VAL B CA 1
ATOM 4453 C C . VAL B 1 242 ? -3.516 -9.266 -14.438 1 98.56 242 VAL B C 1
ATOM 4455 O O . VAL B 1 242 ? -3.494 -9.453 -15.656 1 98.56 242 VAL B O 1
ATOM 4458 N N . ASP B 1 243 ? -3.395 -10.273 -13.547 1 97.31 243 ASP B N 1
ATOM 4459 C CA . ASP B 1 243 ? -3.281 -11.641 -14.039 1 97.31 243 ASP B CA 1
ATOM 4460 C C . ASP B 1 243 ? -4.523 -12.039 -14.836 1 97.31 243 ASP B C 1
ATOM 4462 O O . ASP B 1 243 ? -4.418 -12.688 -15.883 1 97.31 243 ASP B O 1
ATOM 4466 N N . SER B 1 244 ? -5.789 -11.609 -14.414 1 98.44 244 SER B N 1
ATOM 4467 C CA . SER B 1 244 ? -7.004 -11.898 -15.164 1 98.44 244 SER B CA 1
ATOM 4468 C C . SER B 1 244 ? -6.941 -11.297 -16.562 1 98.44 244 SER B C 1
ATOM 4470 O O . SER B 1 244 ? -7.277 -11.961 -17.547 1 98.44 244 SER B O 1
ATOM 4472 N N . VAL B 1 245 ? -6.473 -10.086 -16.672 1 98.69 245 VAL B N 1
ATOM 4473 C CA . VAL B 1 245 ? -6.406 -9.383 -17.953 1 98.69 245 VAL B CA 1
ATOM 4474 C C . VAL B 1 245 ? -5.402 -10.078 -18.875 1 98.69 245 VAL B C 1
ATOM 4476 O O . VAL B 1 245 ? -5.691 -10.32 -20.047 1 98.69 245 VAL B O 1
ATOM 4479 N N . LEU B 1 246 ? -4.273 -10.438 -18.359 1 98.88 246 LEU B N 1
ATOM 4480 C CA . LEU B 1 246 ? -3.234 -11.078 -19.156 1 98.88 246 LEU B CA 1
ATOM 4481 C C . LEU B 1 246 ? -3.668 -12.477 -19.594 1 98.88 246 LEU B C 1
ATOM 4483 O O . LEU B 1 246 ? -3.379 -12.898 -20.719 1 98.88 246 LEU B O 1
ATOM 4487 N N . LEU B 1 247 ? -4.387 -13.164 -18.766 1 98.81 247 LEU B N 1
ATOM 4488 C CA . LEU B 1 247 ? -4.785 -14.547 -19.016 1 98.81 247 LEU B CA 1
ATOM 4489 C C . LEU B 1 247 ? -5.848 -14.609 -20.109 1 98.81 247 LEU B C 1
ATOM 4491 O O . LEU B 1 247 ? -6.105 -15.68 -20.672 1 98.81 247 LEU B O 1
ATOM 4495 N N . GLU B 1 248 ? -6.508 -13.492 -20.406 1 98.56 248 GLU B N 1
ATOM 4496 C CA . GLU B 1 248 ? -7.441 -13.461 -21.531 1 98.56 248 GLU B CA 1
ATOM 4497 C C . GLU B 1 248 ? -6.73 -13.727 -22.844 1 98.56 248 GLU B C 1
ATOM 4499 O O . GLU B 1 248 ? -7.363 -14.102 -23.844 1 98.56 248 GLU B O 1
ATOM 4504 N N . ASP B 1 249 ? -5.445 -13.422 -22.891 1 98.69 249 ASP B N 1
ATOM 4505 C CA . ASP B 1 249 ? -4.605 -13.75 -24.031 1 98.69 249 ASP B CA 1
ATOM 4506 C C . ASP B 1 249 ? -4.121 -15.195 -23.969 1 98.69 249 ASP B C 1
ATOM 4508 O O . ASP B 1 249 ? -3.316 -15.539 -23.094 1 98.69 249 ASP B O 1
ATOM 4512 N N . SER B 1 250 ? -4.516 -16.047 -24.891 1 98.25 250 SER B N 1
ATOM 4513 C CA . SER B 1 250 ? -4.207 -17.469 -24.875 1 98.25 250 SER B CA 1
ATOM 4514 C C . SER B 1 250 ? -2.705 -17.719 -24.984 1 98.25 250 SER B C 1
ATOM 4516 O O . SER B 1 250 ? -2.223 -18.812 -24.688 1 98.25 250 SER B O 1
ATOM 4518 N N . ASN B 1 251 ? -1.972 -16.688 -25.391 1 98.75 251 ASN B N 1
ATOM 4519 C CA . ASN B 1 251 ? -0.524 -16.797 -25.531 1 98.75 251 ASN B CA 1
ATOM 4520 C C . ASN B 1 251 ? 0.188 -16.578 -24.203 1 98.75 251 ASN B C 1
ATOM 4522 O O . ASN B 1 251 ? 1.409 -16.719 -24.109 1 98.75 251 ASN B O 1
ATOM 4526 N N . ILE B 1 252 ? -0.562 -16.219 -23.125 1 98.94 252 ILE B N 1
ATOM 4527 C CA . ILE B 1 252 ? 0.094 -15.781 -21.891 1 98.94 252 ILE B CA 1
ATOM 4528 C C . ILE B 1 252 ? -0.417 -16.594 -20.719 1 98.94 252 ILE B C 1
ATOM 4530 O O . ILE B 1 252 ? -1.621 -16.828 -20.578 1 98.94 252 ILE B O 1
ATOM 4534 N N . VAL B 1 253 ? 0.436 -17.094 -19.891 1 98.88 253 VAL B N 1
ATOM 4535 C CA . VAL B 1 253 ? 0.141 -17.562 -18.547 1 98.88 253 VAL B CA 1
ATOM 4536 C C . VAL B 1 253 ? 0.702 -16.578 -17.531 1 98.88 253 VAL B C 1
ATOM 4538 O O . VAL B 1 253 ? 1.804 -16.047 -17.703 1 98.88 253 VAL B O 1
ATOM 4541 N N . ALA B 1 254 ? -0.079 -16.219 -16.531 1 98.94 254 ALA B N 1
ATOM 4542 C CA . ALA B 1 254 ? 0.328 -15.141 -15.641 1 98.94 254 ALA B CA 1
ATOM 4543 C C . ALA B 1 254 ? -0.221 -15.352 -14.227 1 98.94 254 ALA B C 1
ATOM 4545 O O . ALA B 1 254 ? -1.326 -15.867 -14.062 1 98.94 254 ALA B O 1
ATOM 4546 N N . LYS B 1 255 ? 0.519 -14.945 -13.242 1 98.94 255 LYS B N 1
ATOM 4547 C CA . LYS B 1 255 ? 0.098 -15.008 -11.844 1 98.94 255 LYS B CA 1
ATOM 4548 C C . LYS B 1 255 ? 0.938 -14.07 -10.977 1 98.94 255 LYS B C 1
ATOM 4550 O O . LYS B 1 255 ? 2.168 -14.086 -11.047 1 98.94 255 LYS B O 1
ATOM 4555 N N . GLY B 1 256 ? 0.249 -13.297 -10.188 1 98.62 256 GLY B N 1
ATOM 4556 C CA . GLY B 1 256 ? 0.935 -12.414 -9.266 1 98.62 256 GLY B CA 1
ATOM 4557 C C . GLY B 1 256 ? 1.044 -12.984 -7.863 1 98.62 256 GLY B C 1
ATOM 4558 O O . GLY B 1 256 ? 0.333 -13.93 -7.512 1 98.62 256 GLY B O 1
ATOM 4559 N N . GLY B 1 257 ? 1.956 -12.461 -7.086 1 98.5 257 GLY B N 1
ATOM 4560 C CA . GLY B 1 257 ? 2.131 -12.727 -5.668 1 98.5 257 GLY B CA 1
ATOM 4561 C C . GLY B 1 257 ? 2.266 -11.469 -4.832 1 98.5 257 GLY B C 1
ATOM 4562 O O . GLY B 1 257 ? 2.818 -10.469 -5.293 1 98.5 257 GLY B O 1
ATOM 4563 N N . PHE B 1 258 ? 1.75 -11.555 -3.605 1 97.44 258 PHE B N 1
ATOM 4564 C CA . PHE B 1 258 ? 1.827 -10.414 -2.697 1 97.44 258 PHE B CA 1
ATOM 4565 C C . PHE B 1 258 ? 3.26 -9.914 -2.58 1 97.44 258 PHE B C 1
ATOM 4567 O O . PHE B 1 258 ? 4.207 -10.641 -2.881 1 97.44 258 PHE B O 1
ATOM 4574 N N . LYS B 1 259 ? 3.371 -8.664 -2.154 1 98.25 259 LYS B N 1
ATOM 4575 C CA . LYS B 1 259 ? 4.625 -7.98 -1.86 1 98.25 259 LYS B CA 1
ATOM 4576 C C . LYS B 1 259 ? 5.465 -7.809 -3.123 1 98.25 259 LYS B C 1
ATOM 4578 O O . LYS B 1 259 ? 6.691 -7.918 -3.078 1 98.25 259 LYS B O 1
ATOM 4583 N N . GLY B 1 260 ? 4.84 -7.645 -4.277 1 98.62 260 GLY B N 1
ATOM 4584 C CA . GLY B 1 260 ? 5.445 -7.012 -5.438 1 98.62 260 GLY B CA 1
ATOM 4585 C C . GLY B 1 260 ? 6.016 -8.008 -6.43 1 98.62 260 GLY B C 1
ATOM 4586 O O . GLY B 1 260 ? 6.809 -7.637 -7.301 1 98.62 260 GLY B O 1
ATOM 4587 N N . VAL B 1 261 ? 5.609 -9.312 -6.391 1 98.81 261 VAL B N 1
ATOM 4588 C CA . VAL B 1 261 ? 6.164 -10.297 -7.312 1 98.81 261 VAL B CA 1
ATOM 4589 C C . VAL B 1 261 ? 5.145 -10.625 -8.406 1 98.81 261 VAL B C 1
ATOM 4591 O O . VAL B 1 261 ? 3.955 -10.773 -8.125 1 98.81 261 VAL B O 1
ATOM 4594 N N . PHE B 1 262 ? 5.562 -10.711 -9.641 1 98.94 262 PHE B N 1
ATOM 4595 C CA . PHE B 1 262 ? 4.691 -11.078 -10.75 1 98.94 262 PHE B CA 1
ATOM 4596 C C . PHE B 1 262 ? 5.434 -11.945 -11.758 1 98.94 262 PHE B C 1
ATOM 4598 O O . PHE B 1 262 ? 6.605 -11.703 -12.047 1 98.94 262 PHE B O 1
ATOM 4605 N N . GLY B 1 263 ? 4.82 -12.992 -12.227 1 98.88 263 GLY B N 1
ATOM 4606 C CA . GLY B 1 263 ? 5.336 -13.844 -13.281 1 98.88 263 GLY B CA 1
ATOM 4607 C C . GLY B 1 263 ? 4.359 -14.039 -14.43 1 98.88 263 GLY B C 1
ATOM 4608 O O . GLY B 1 263 ? 3.156 -14.172 -14.203 1 98.88 263 GLY B O 1
ATOM 4609 N N . PHE B 1 264 ? 4.859 -13.984 -15.602 1 98.94 264 PHE B N 1
ATOM 4610 C CA . PHE B 1 264 ? 4.094 -14.406 -16.766 1 98.94 264 PHE B CA 1
ATOM 4611 C C . PHE B 1 264 ? 5.012 -14.945 -17.859 1 98.94 264 PHE B C 1
ATOM 4613 O O . PHE B 1 264 ? 6.238 -14.82 -17.766 1 98.94 264 PHE B O 1
ATOM 4620 N N . ALA B 1 265 ? 4.477 -15.633 -18.75 1 98.94 265 ALA B N 1
ATOM 4621 C CA . ALA B 1 265 ? 5.266 -16.234 -19.828 1 98.94 265 ALA B CA 1
ATOM 4622 C C . ALA B 1 265 ? 4.492 -16.234 -21.141 1 98.94 265 ALA B C 1
ATOM 4624 O O . ALA B 1 265 ? 3.26 -16.188 -21.141 1 98.94 265 ALA B O 1
ATOM 4625 N N . LEU B 1 266 ? 5.223 -16.234 -22.219 1 98.88 266 LEU B N 1
ATOM 4626 C CA . LEU B 1 266 ? 4.707 -16.172 -23.578 1 98.88 266 LEU B CA 1
ATOM 4627 C C . LEU B 1 266 ? 4.934 -17.5 -24.312 1 98.88 266 LEU B C 1
ATOM 4629 O O . LEU B 1 266 ? 6.078 -17.906 -24.5 1 98.88 266 LEU B O 1
ATOM 4633 N N . LYS B 1 267 ? 3.855 -18.094 -24.719 1 98.75 267 LYS B N 1
ATOM 4634 C CA . LYS B 1 267 ? 3.908 -19.422 -25.344 1 98.75 267 LYS B CA 1
ATOM 4635 C C . LYS B 1 267 ? 4.633 -19.375 -26.688 1 98.75 267 LYS B C 1
ATOM 4637 O O . LYS B 1 267 ? 5.535 -20.172 -26.938 1 98.75 267 LYS B O 1
ATOM 4642 N N . LYS B 1 268 ? 4.254 -18.406 -27.484 1 98.5 268 LYS B N 1
ATOM 4643 C CA . LYS B 1 268 ? 4.797 -18.328 -28.844 1 98.5 268 LYS B CA 1
ATOM 4644 C C . LYS B 1 268 ? 6.242 -17.844 -28.828 1 98.5 268 LYS B C 1
ATOM 4646 O O . LYS B 1 268 ? 7.102 -18.406 -29.516 1 98.5 268 LYS B O 1
ATOM 4651 N N . GLU B 1 269 ? 6.492 -16.781 -28.109 1 98.31 269 GLU B N 1
ATOM 4652 C CA . GLU B 1 269 ? 7.824 -16.188 -28.031 1 98.31 269 GLU B CA 1
ATOM 4653 C C . GLU B 1 269 ? 8.773 -17.047 -27.203 1 98.31 269 GLU B C 1
ATOM 4655 O O . GLU B 1 269 ? 9.992 -16.891 -27.281 1 98.31 269 GLU B O 1
ATOM 4660 N N . ARG B 1 270 ? 8.195 -17.969 -26.391 1 98.62 270 ARG B N 1
ATOM 4661 C CA . ARG B 1 270 ? 8.93 -18.859 -25.516 1 98.62 270 ARG B CA 1
ATOM 4662 C C . ARG B 1 270 ? 9.852 -18.078 -24.578 1 98.62 270 ARG B C 1
ATOM 4664 O O . ARG B 1 270 ? 11.055 -18.344 -24.531 1 98.62 270 ARG B O 1
ATOM 4671 N N . LEU B 1 271 ? 9.297 -17.141 -23.922 1 98.88 271 LEU B N 1
ATOM 4672 C CA . LEU B 1 271 ? 9.953 -16.312 -22.922 1 98.88 271 LEU B CA 1
ATOM 4673 C C . LEU B 1 271 ? 9.25 -16.422 -21.578 1 98.88 271 LEU B C 1
ATOM 4675 O O . LEU B 1 271 ? 8.016 -16.438 -21.516 1 98.88 271 LEU B O 1
ATOM 4679 N N . GLY B 1 272 ? 9.984 -16.641 -20.531 1 98.88 272 GLY B N 1
ATOM 4680 C CA . GLY B 1 272 ? 9.516 -16.469 -19.156 1 98.88 272 GLY B CA 1
ATOM 4681 C C . GLY B 1 272 ? 9.891 -15.117 -18.578 1 98.88 272 GLY B C 1
ATOM 4682 O O . GLY B 1 272 ? 11.023 -14.656 -18.75 1 98.88 272 GLY B O 1
ATOM 4683 N N . VAL B 1 273 ? 8.969 -14.406 -17.953 1 98.94 273 VAL B N 1
ATOM 4684 C CA . VAL B 1 273 ? 9.164 -13.062 -17.422 1 98.94 273 VAL B CA 1
ATOM 4685 C C . VAL B 1 273 ? 8.805 -13.031 -15.938 1 98.94 273 VAL B C 1
ATOM 4687 O O . VAL B 1 273 ? 7.73 -13.5 -15.547 1 98.94 273 VAL B O 1
ATOM 4690 N N . THR B 1 274 ? 9.68 -12.523 -15.102 1 98.94 274 THR B N 1
ATOM 4691 C CA . THR B 1 274 ? 9.352 -12.266 -13.703 1 98.94 274 THR B CA 1
ATOM 4692 C C . THR B 1 274 ? 9.875 -10.898 -13.281 1 98.94 274 THR B C 1
ATOM 4694 O O . THR B 1 274 ? 10.891 -10.422 -13.789 1 98.94 274 THR B O 1
ATOM 4697 N N . PHE B 1 275 ? 9.133 -10.242 -12.414 1 98.94 275 PHE B N 1
ATOM 4698 C CA . PHE B 1 275 ? 9.664 -9.016 -11.836 1 98.94 275 PHE B CA 1
ATOM 4699 C C . PHE B 1 275 ? 9.25 -8.891 -10.367 1 98.94 275 PHE B C 1
ATOM 4701 O O . PHE B 1 275 ? 8.32 -9.562 -9.922 1 98.94 275 PHE B O 1
ATOM 4708 N N . LYS B 1 276 ? 10.016 -8.141 -9.656 1 98.88 276 LYS B N 1
ATOM 4709 C CA . LYS B 1 276 ? 9.844 -7.805 -8.242 1 98.88 276 LYS B CA 1
ATOM 4710 C C . LYS B 1 276 ? 9.906 -6.293 -8.023 1 98.88 276 LYS B C 1
ATOM 4712 O O . LYS B 1 276 ? 10.906 -5.656 -8.359 1 98.88 276 LYS B O 1
ATOM 4717 N N . VAL B 1 277 ? 8.773 -5.715 -7.566 1 98.88 277 VAL B N 1
ATOM 4718 C CA . VAL B 1 277 ? 8.789 -4.352 -7.055 1 98.88 277 VAL B CA 1
ATOM 4719 C C . VAL B 1 277 ? 9.273 -4.348 -5.605 1 98.88 277 VAL B C 1
ATOM 4721 O O . VAL B 1 277 ? 8.641 -4.941 -4.73 1 98.88 277 VAL B O 1
ATOM 4724 N N . LEU B 1 278 ? 10.305 -3.723 -5.285 1 98.75 278 LEU B N 1
ATOM 4725 C CA . LEU B 1 278 ? 11.023 -3.896 -4.027 1 98.75 278 LEU B CA 1
ATOM 4726 C C . LEU B 1 278 ? 10.172 -3.469 -2.844 1 98.75 278 LEU B C 1
ATOM 4728 O O . LEU B 1 278 ? 10.242 -4.066 -1.768 1 98.75 278 LEU B O 1
ATOM 4732 N N . ASP B 1 279 ? 9.352 -2.404 -3.059 1 98.75 279 ASP B N 1
ATOM 4733 C CA . ASP B 1 279 ? 8.57 -1.888 -1.938 1 98.75 279 ASP B CA 1
ATOM 4734 C C . ASP B 1 279 ? 7.328 -2.742 -1.693 1 98.75 279 ASP B C 1
ATOM 4736 O O . ASP B 1 279 ? 6.559 -2.479 -0.767 1 98.75 279 ASP B O 1
ATOM 4740 N N . GLY B 1 280 ? 7.094 -3.73 -2.529 1 98.75 280 GLY B N 1
ATOM 4741 C CA . GLY B 1 280 ? 6.02 -4.691 -2.32 1 98.75 280 GLY B CA 1
ATOM 4742 C C . GLY B 1 280 ? 4.711 -4.266 -2.953 1 98.75 280 GLY B C 1
ATOM 4743 O O . GLY B 1 280 ? 3.717 -4.992 -2.885 1 98.75 280 GLY B O 1
ATOM 4744 N N . SER B 1 281 ? 4.68 -3.117 -3.646 1 98.12 281 SER B N 1
ATOM 4745 C CA . SER B 1 281 ? 3.424 -2.604 -4.184 1 98.12 281 SER B CA 1
ATOM 4746 C C . SER B 1 281 ? 2.971 -3.41 -5.398 1 98.12 281 SER B C 1
ATOM 4748 O O . SER B 1 281 ? 3.795 -4 -6.102 1 98.12 281 SER B O 1
ATOM 4750 N N . GLU B 1 282 ? 1.698 -3.445 -5.59 1 97.44 282 GLU B N 1
ATOM 4751 C CA . GLU B 1 282 ? 1.104 -4.238 -6.66 1 97.44 282 GLU B CA 1
ATOM 4752 C C . GLU B 1 282 ? 0.506 -3.342 -7.742 1 97.44 282 GLU B C 1
ATOM 4754 O O . GLU B 1 282 ? 0.237 -3.799 -8.852 1 97.44 282 GLU B O 1
ATOM 4759 N N . ASP B 1 283 ? 0.316 -2.051 -7.477 1 96.81 283 ASP B N 1
ATOM 4760 C CA . ASP B 1 283 ? -0.356 -1.133 -8.391 1 96.81 283 ASP B CA 1
ATOM 4761 C C . ASP B 1 283 ? 0.441 -0.962 -9.68 1 96.81 283 ASP B C 1
ATOM 4763 O O . ASP B 1 283 ? -0.122 -0.621 -10.727 1 96.81 283 ASP B O 1
ATOM 4767 N N . GLU B 1 284 ? 1.718 -1.231 -9.625 1 98.25 284 GLU B N 1
ATOM 4768 C CA . GLU B 1 284 ? 2.619 -0.947 -10.734 1 98.25 284 GLU B CA 1
ATOM 4769 C C . GLU B 1 284 ? 2.676 -2.117 -11.711 1 98.25 284 GLU B C 1
ATOM 4771 O O . GLU B 1 284 ? 3.219 -1.989 -12.812 1 98.25 284 GLU B O 1
ATOM 4776 N N . TRP B 1 285 ? 2.062 -3.26 -11.383 1 98.69 285 TRP B N 1
ATOM 4777 C CA . TRP B 1 285 ? 2.242 -4.5 -12.133 1 98.69 285 TRP B CA 1
ATOM 4778 C C . TRP B 1 285 ? 1.84 -4.32 -13.594 1 98.69 285 TRP B C 1
ATOM 4780 O O . TRP B 1 285 ? 2.59 -4.691 -14.5 1 98.69 285 TRP B O 1
ATOM 4790 N N . ALA B 1 286 ? 0.647 -3.73 -13.781 1 98.69 286 ALA B N 1
ATOM 4791 C CA . ALA B 1 286 ? 0.099 -3.637 -15.133 1 98.69 286 ALA B CA 1
ATOM 4792 C C . ALA B 1 286 ? 0.983 -2.771 -16.016 1 98.69 286 ALA B C 1
ATOM 4794 O O . ALA B 1 286 ? 1.23 -3.113 -17.188 1 98.69 286 ALA B O 1
ATOM 4795 N N . TRP B 1 287 ? 1.479 -1.687 -15.5 1 98.69 287 TRP B N 1
ATOM 4796 C CA . TRP B 1 287 ? 2.314 -0.77 -16.266 1 98.69 287 TRP B CA 1
ATOM 4797 C C . TRP B 1 287 ? 3.652 -1.413 -16.625 1 98.69 287 TRP B C 1
ATOM 4799 O O . TRP B 1 287 ? 4.152 -1.251 -17.734 1 98.69 287 TRP B O 1
ATOM 4809 N N . ILE B 1 288 ? 4.207 -2.133 -15.648 1 98.88 288 ILE B N 1
ATOM 4810 C CA . ILE B 1 288 ? 5.473 -2.822 -15.875 1 98.88 288 ILE B CA 1
ATOM 4811 C C . ILE B 1 288 ? 5.293 -3.893 -16.953 1 98.88 288 ILE B C 1
ATOM 4813 O O . ILE B 1 288 ? 6.086 -3.971 -17.891 1 98.88 288 ILE B O 1
ATOM 4817 N N . ALA B 1 289 ? 4.227 -4.719 -16.828 1 98.88 289 ALA B N 1
ATOM 4818 C CA . ALA B 1 289 ? 3.949 -5.762 -17.812 1 98.88 289 ALA B CA 1
ATOM 4819 C C . ALA B 1 289 ? 3.738 -5.16 -19.203 1 98.88 289 ALA B C 1
ATOM 4821 O O . ALA B 1 289 ? 4.273 -5.668 -20.203 1 98.88 289 ALA B O 1
ATOM 4822 N N . GLN B 1 290 ? 2.939 -4.105 -19.25 1 98.62 290 GLN B N 1
ATOM 4823 C CA . GLN B 1 290 ? 2.689 -3.418 -20.516 1 98.62 290 GLN B CA 1
ATOM 4824 C C . GLN B 1 290 ? 3.994 -2.955 -21.156 1 98.62 290 GLN B C 1
ATOM 4826 O O . GLN B 1 290 ? 4.219 -3.17 -22.344 1 98.62 290 GLN B O 1
ATOM 4831 N N . SER B 1 291 ? 4.824 -2.305 -20.359 1 98.69 291 SER B N 1
ATOM 4832 C CA . SER B 1 291 ? 6.09 -1.785 -20.875 1 98.69 291 SER B CA 1
ATOM 4833 C C . SER B 1 291 ? 6.992 -2.91 -21.359 1 98.69 291 SER B C 1
ATOM 4835 O O . SER B 1 291 ? 7.641 -2.783 -22.406 1 98.69 291 SER B O 1
ATOM 4837 N N . ILE B 1 292 ? 7.043 -4.008 -20.625 1 98.81 292 ILE B N 1
ATOM 4838 C CA . ILE B 1 292 ? 7.84 -5.16 -21.047 1 98.81 292 ILE B CA 1
ATOM 4839 C C . ILE B 1 292 ? 7.348 -5.668 -22.391 1 98.81 292 ILE B C 1
ATOM 4841 O O . ILE B 1 292 ? 8.148 -5.863 -23.312 1 98.81 292 ILE B O 1
ATOM 4845 N N . LEU B 1 293 ? 6.035 -5.891 -22.5 1 98.81 293 LEU B N 1
ATOM 4846 C CA . LEU B 1 293 ? 5.457 -6.387 -23.75 1 98.81 293 LEU B CA 1
ATOM 4847 C C . LEU B 1 293 ? 5.773 -5.449 -24.906 1 98.81 293 LEU B C 1
ATOM 4849 O O . LEU B 1 293 ? 6.105 -5.902 -26 1 98.81 293 LEU B O 1
ATOM 4853 N N . GLU B 1 294 ? 5.715 -4.18 -24.641 1 98.56 294 GLU B N 1
ATOM 4854 C CA . GLU B 1 294 ? 6.031 -3.197 -25.672 1 98.56 294 GLU B CA 1
ATOM 4855 C C . GLU B 1 294 ? 7.504 -3.266 -26.078 1 98.56 294 GLU B C 1
ATOM 4857 O O . GLU B 1 294 ? 7.832 -3.266 -27.266 1 98.56 294 GLU B O 1
ATOM 4862 N N . GLN B 1 295 ? 8.359 -3.314 -25.125 1 98.38 295 GLN B N 1
ATOM 4863 C CA . GLN B 1 295 ? 9.797 -3.266 -25.375 1 98.38 295 GLN B CA 1
ATOM 4864 C C . GLN B 1 295 ? 10.266 -4.512 -26.125 1 98.38 295 GLN B C 1
ATOM 4866 O O . GLN B 1 295 ? 11.211 -4.445 -26.906 1 98.38 295 GLN B O 1
ATOM 4871 N N . ILE B 1 296 ? 9.617 -5.645 -25.922 1 97.75 296 ILE B N 1
ATOM 4872 C CA . ILE B 1 296 ? 10.062 -6.867 -26.578 1 97.75 296 ILE B CA 1
ATOM 4873 C C . ILE B 1 296 ? 9.352 -7.016 -27.922 1 97.75 296 ILE B C 1
ATOM 4875 O O . ILE B 1 296 ? 9.531 -8.016 -28.625 1 97.75 296 ILE B O 1
ATOM 4879 N N . GLY B 1 297 ? 8.469 -6.137 -28.234 1 97.81 297 GLY B N 1
ATOM 4880 C CA . GLY B 1 297 ? 7.789 -6.148 -29.516 1 97.81 297 GLY B CA 1
ATOM 4881 C C . GLY B 1 297 ? 6.664 -7.164 -29.578 1 97.81 297 GLY B C 1
ATOM 4882 O O . GLY B 1 297 ? 6.48 -7.824 -30.609 1 97.81 297 GLY B O 1
ATOM 4883 N N . TYR B 1 298 ? 5.957 -7.367 -28.469 1 98.25 298 TYR B N 1
ATOM 4884 C CA . TYR B 1 298 ? 4.84 -8.305 -28.438 1 98.25 298 TYR B CA 1
ATOM 4885 C C . TYR B 1 298 ? 3.812 -7.957 -29.5 1 98.25 298 TYR B C 1
ATOM 4887 O O . TYR B 1 298 ? 3.4 -6.801 -29.625 1 98.25 298 TYR B O 1
ATOM 4895 N N . SER B 1 299 ? 3.371 -8.93 -30.234 1 97.44 299 SER B N 1
ATOM 4896 C CA . SER B 1 299 ? 2.625 -8.68 -31.453 1 97.44 299 SER B CA 1
ATOM 4897 C C . SER B 1 299 ? 1.149 -8.43 -31.172 1 97.44 299 SER B C 1
ATOM 4899 O O . SER B 1 299 ? 0.472 -7.727 -31.922 1 97.44 299 SER B O 1
ATOM 4901 N N . ASN B 1 300 ? 0.6 -9.047 -30.078 1 97.88 300 ASN B N 1
ATOM 4902 C CA . ASN B 1 300 ? -0.823 -8.891 -29.797 1 97.88 300 ASN B CA 1
ATOM 4903 C C . ASN B 1 300 ? -1.119 -7.551 -29.125 1 97.88 300 ASN B C 1
ATOM 4905 O O . ASN B 1 300 ? -1.2 -7.465 -27.906 1 97.88 300 ASN B O 1
ATOM 4909 N N . ARG B 1 301 ? -1.437 -6.57 -29.875 1 97.12 301 ARG B N 1
ATOM 4910 C CA . ARG B 1 301 ? -1.679 -5.207 -29.422 1 97.12 301 ARG B CA 1
ATOM 4911 C C . ARG B 1 301 ? -2.953 -5.129 -28.594 1 97.12 301 ARG B C 1
ATOM 4913 O O . ARG B 1 301 ? -3.084 -4.262 -27.719 1 97.12 301 ARG B O 1
ATOM 4920 N N . THR B 1 302 ? -3.855 -6.047 -28.859 1 97.94 302 THR B N 1
ATOM 4921 C CA . THR B 1 302 ? -5.109 -6.066 -28.109 1 97.94 302 THR B CA 1
ATOM 4922 C C . THR B 1 302 ? -4.855 -6.27 -26.625 1 97.94 302 THR B C 1
ATOM 4924 O O . THR B 1 302 ? -5.512 -5.648 -25.781 1 97.94 302 THR B O 1
ATOM 4927 N N . THR B 1 303 ? -3.924 -7.137 -26.344 1 98.06 303 THR B N 1
ATOM 4928 C CA . THR B 1 303 ? -3.561 -7.379 -24.953 1 98.06 303 THR B CA 1
ATOM 4929 C C . THR B 1 303 ? -3.006 -6.113 -24.312 1 98.06 303 THR B C 1
ATOM 4931 O O . THR B 1 303 ? -3.389 -5.758 -23.188 1 98.06 303 THR B O 1
ATOM 4934 N N . ILE B 1 304 ? -2.164 -5.391 -24.953 1 97.88 304 ILE B N 1
ATOM 4935 C CA . ILE B 1 304 ? -1.545 -4.164 -24.469 1 97.88 304 ILE B CA 1
ATOM 4936 C C . ILE B 1 304 ? -2.613 -3.094 -24.266 1 97.88 304 ILE B C 1
ATOM 4938 O O . ILE B 1 304 ? -2.635 -2.418 -23.234 1 97.88 304 ILE B O 1
ATOM 4942 N N . GLU B 1 305 ? -3.512 -2.986 -25.172 1 97.69 305 GLU B N 1
ATOM 4943 C CA . GLU B 1 305 ? -4.602 -2.018 -25.078 1 97.69 305 GLU B CA 1
ATOM 4944 C C . GLU B 1 305 ? -5.535 -2.342 -23.922 1 97.69 305 GLU B C 1
ATOM 4946 O O . GLU B 1 305 ? -6.016 -1.438 -23.234 1 97.69 305 GLU B O 1
ATOM 4951 N N . ARG B 1 306 ? -5.812 -3.623 -23.75 1 97.88 306 ARG B N 1
ATOM 4952 C CA . ARG B 1 306 ? -6.668 -4.043 -22.656 1 97.88 306 ARG B CA 1
ATOM 4953 C C . ARG B 1 306 ? -6.047 -3.676 -21.312 1 97.88 306 ARG B C 1
ATOM 4955 O O . ARG B 1 306 ? -6.738 -3.197 -20.406 1 97.88 306 ARG B O 1
ATOM 4962 N N . LEU B 1 307 ? -4.746 -3.914 -21.172 1 98.06 307 LEU B N 1
ATOM 4963 C CA . LEU B 1 307 ? -4.047 -3.514 -19.953 1 98.06 307 LEU B CA 1
ATOM 4964 C C . LEU B 1 307 ? -4.191 -2.016 -19.719 1 98.06 307 LEU B C 1
ATOM 4966 O O . LEU B 1 307 ? -4.512 -1.588 -18.609 1 98.06 307 LEU B O 1
ATOM 4970 N N . SER B 1 308 ? -4 -1.234 -20.734 1 97.12 308 SER B N 1
ATOM 4971 C CA . SER B 1 308 ? -4.066 0.219 -20.625 1 97.12 308 SER B CA 1
ATOM 4972 C C . SER B 1 308 ? -5.473 0.681 -20.266 1 97.12 308 SER B C 1
ATOM 4974 O O . SER B 1 308 ? -5.637 1.683 -19.562 1 97.12 308 SER B O 1
ATOM 4976 N N . HIS B 1 309 ? -6.441 -0.018 -20.781 1 97.75 309 HIS B N 1
ATOM 4977 C CA . HIS B 1 309 ? -7.832 0.348 -20.531 1 97.75 309 HIS B CA 1
ATOM 4978 C C . HIS B 1 309 ? -8.219 0.05 -19.078 1 97.75 309 HIS B C 1
ATOM 4980 O O . HIS B 1 309 ? -8.867 0.871 -18.438 1 97.75 309 HIS B O 1
ATOM 4986 N N . VAL B 1 310 ? -7.863 -1.096 -18.609 1 98.19 310 VAL B N 1
ATOM 4987 C CA . VAL B 1 310 ? -8.242 -1.52 -17.266 1 98.19 310 VAL B CA 1
ATOM 4988 C C . VAL B 1 310 ? -7.371 -0.801 -16.234 1 98.19 310 VAL B C 1
ATOM 4990 O O . VAL B 1 310 ? -7.828 -0.501 -15.125 1 98.19 310 VAL B O 1
ATOM 4993 N N . PHE B 1 311 ? -6.105 -0.518 -16.578 1 98.12 311 PHE B N 1
ATOM 4994 C CA . PHE B 1 311 ? -5.148 0.147 -15.695 1 98.12 311 PHE B CA 1
ATOM 4995 C C . PHE B 1 311 ? -4.566 1.386 -16.359 1 98.12 311 PHE B C 1
ATOM 4997 O O . PHE B 1 311 ? -3.387 1.406 -16.719 1 98.12 311 PHE B O 1
ATOM 5004 N N . PRO B 1 312 ? -5.344 2.436 -16.453 1 97.69 312 PRO B N 1
ATOM 5005 C CA . PRO B 1 312 ? -4.852 3.65 -17.109 1 97.69 312 PRO B CA 1
ATOM 5006 C C . PRO B 1 312 ? -3.688 4.293 -16.359 1 97.69 312 PRO B C 1
ATOM 5008 O O . PRO B 1 312 ? -3.623 4.215 -15.125 1 97.69 312 PRO B O 1
ATOM 5011 N N . PRO B 1 313 ? -2.77 4.922 -17.062 1 97.12 313 PRO B N 1
ATOM 5012 C CA . PRO B 1 313 ? -1.617 5.566 -16.438 1 97.12 313 PRO B CA 1
ATOM 5013 C C . PRO B 1 313 ? -1.982 6.879 -15.742 1 97.12 313 PRO B C 1
ATOM 5015 O O . PRO B 1 313 ? -1.172 7.43 -14.992 1 97.12 313 PRO B O 1
ATOM 5018 N N . GLU B 1 314 ? -3.189 7.398 -15.977 1 98.12 314 GLU B N 1
ATOM 5019 C CA . GLU B 1 314 ? -3.627 8.641 -15.352 1 98.12 314 GLU B CA 1
ATOM 5020 C C . GLU B 1 314 ? -3.922 8.438 -13.867 1 98.12 314 GLU B C 1
ATOM 5022 O O . GLU B 1 314 ? -4.465 7.402 -13.477 1 98.12 314 GLU B O 1
ATOM 5027 N N . ILE B 1 315 ? -3.514 9.352 -13.086 1 97.81 315 ILE B N 1
ATOM 5028 C CA . ILE B 1 315 ? -3.854 9.398 -11.672 1 97.81 315 ILE B CA 1
ATOM 5029 C C . ILE B 1 315 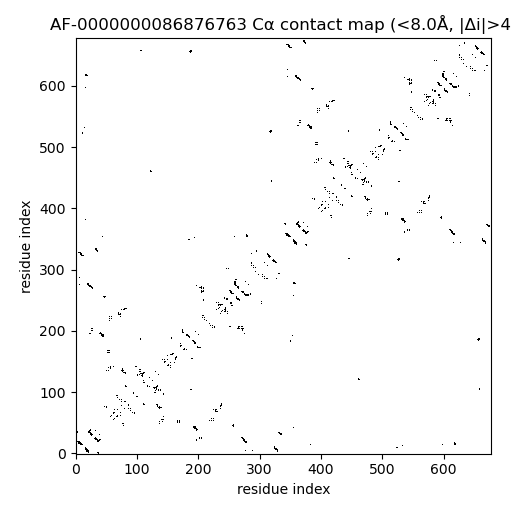? -5.02 10.359 -11.445 1 97.81 315 ILE B C 1
ATOM 5031 O O . ILE B 1 315 ? -4.977 11.516 -11.875 1 97.81 315 ILE B O 1
ATOM 5035 N N . ARG B 1 316 ? -6.062 9.875 -10.859 1 97.94 316 ARG B N 1
ATOM 5036 C CA . ARG B 1 316 ? -7.262 10.664 -10.586 1 97.94 316 ARG B CA 1
ATOM 5037 C C . ARG B 1 316 ? -7.406 10.945 -9.094 1 97.94 316 ARG B C 1
ATOM 5039 O O . ARG B 1 316 ? -6.973 10.148 -8.258 1 97.94 316 ARG B O 1
ATOM 5046 N N . ASN B 1 317 ? -7.871 12.109 -8.789 1 97.81 317 ASN B N 1
ATOM 5047 C CA . ASN B 1 317 ? -8.172 12.383 -7.387 1 97.81 317 ASN B CA 1
ATOM 5048 C C . ASN B 1 317 ? -9.492 11.75 -6.961 1 97.81 317 ASN B C 1
ATOM 5050 O O . ASN B 1 317 ? -10.078 10.969 -7.711 1 97.81 317 ASN B O 1
ATOM 5054 N N . ASP B 1 318 ? -9.977 12.016 -5.762 1 97.38 318 ASP B N 1
ATOM 5055 C CA . ASP B 1 318 ? -11.117 11.328 -5.176 1 97.38 318 ASP B CA 1
ATOM 5056 C C . ASP B 1 318 ? -12.398 11.625 -5.949 1 97.38 318 ASP B C 1
ATOM 5058 O O . ASP B 1 318 ? -13.344 10.836 -5.926 1 97.38 318 ASP B O 1
ATOM 5062 N N . ALA B 1 319 ? -12.445 12.789 -6.656 1 96.12 319 ALA B N 1
ATOM 5063 C CA . ALA B 1 319 ? -13.625 13.188 -7.418 1 96.12 319 ALA B CA 1
ATOM 5064 C C . ALA B 1 319 ? -13.531 12.703 -8.867 1 96.12 319 ALA B C 1
ATOM 5066 O O . ALA B 1 319 ? -14.406 13.008 -9.68 1 96.12 319 ALA B O 1
ATOM 5067 N N . GLY B 1 320 ? -12.406 12.086 -9.227 1 96.81 320 GLY B N 1
ATOM 5068 C CA . GLY B 1 320 ? -12.281 11.484 -10.547 1 96.81 320 GLY B CA 1
ATOM 5069 C C . GLY B 1 320 ? -11.562 12.375 -11.539 1 96.81 320 GLY B C 1
ATOM 5070 O O . GLY B 1 320 ? -11.406 12.008 -12.711 1 96.81 320 GLY B O 1
ATOM 5071 N N . ASN B 1 321 ? -11.07 13.5 -11.102 1 97.38 321 ASN B N 1
ATOM 5072 C CA . ASN B 1 321 ? -10.328 14.383 -11.992 1 97.38 321 ASN B CA 1
ATOM 5073 C C . ASN B 1 321 ? -8.898 13.898 -12.203 1 97.38 321 ASN B C 1
ATOM 5075 O O . ASN B 1 321 ? -8.258 13.422 -11.258 1 97.38 321 ASN B O 1
ATOM 5079 N N . ILE B 1 322 ? -8.398 14.031 -13.383 1 98.31 322 ILE B N 1
ATOM 5080 C CA . ILE B 1 322 ? -7.008 13.664 -13.648 1 98.31 322 ILE B CA 1
ATOM 5081 C C . ILE B 1 322 ? -6.074 14.688 -13 1 98.31 322 ILE B C 1
ATOM 5083 O O . ILE B 1 322 ? -6.16 15.883 -13.273 1 98.31 322 ILE B O 1
ATOM 5087 N N . VAL B 1 323 ? -5.184 14.266 -12.164 1 98.5 323 VAL B N 1
ATOM 5088 C CA . VAL B 1 323 ? -4.332 15.188 -11.414 1 98.5 323 VAL B CA 1
ATOM 5089 C C . VAL B 1 323 ? -2.867 14.797 -11.602 1 98.5 323 VAL B C 1
ATOM 5091 O O . VAL B 1 323 ? -1.973 15.492 -11.102 1 98.5 323 VAL B O 1
ATOM 5094 N N . GLY B 1 324 ? -2.602 13.695 -12.266 1 98.5 324 GLY B N 1
ATOM 5095 C CA . GLY B 1 324 ? -1.25 13.203 -12.477 1 98.5 324 GLY B CA 1
ATOM 5096 C C . GLY B 1 324 ? -1.193 12.008 -13.414 1 98.5 324 GLY B C 1
ATOM 5097 O O . GLY B 1 324 ? -2.172 11.703 -14.102 1 98.5 324 GLY B O 1
ATOM 5098 N N . HIS B 1 325 ? -0.061 11.383 -13.5 1 98.56 325 HIS B N 1
ATOM 5099 C CA . HIS B 1 325 ? 0.128 10.219 -14.344 1 98.56 325 HIS B CA 1
ATOM 5100 C C . HIS B 1 325 ? 1.31 9.375 -13.875 1 98.56 325 HIS B C 1
ATOM 5102 O O . HIS B 1 325 ? 2.07 9.805 -13 1 98.56 325 HIS B O 1
ATOM 5108 N N . THR B 1 326 ? 1.396 8.18 -14.43 1 98.38 326 THR B N 1
ATOM 5109 C CA . THR B 1 326 ? 2.492 7.258 -14.141 1 98.38 326 THR B CA 1
ATOM 5110 C C . THR B 1 326 ? 3.33 7.012 -15.391 1 98.38 326 THR B C 1
ATOM 5112 O O . THR B 1 326 ? 2.791 6.93 -16.5 1 98.38 326 THR B O 1
ATOM 5115 N N . ASP B 1 327 ? 4.625 6.883 -15.219 1 98.19 327 ASP B N 1
ATOM 5116 C CA . ASP B 1 327 ? 5.547 6.535 -16.297 1 98.19 327 ASP B CA 1
ATOM 5117 C C . ASP B 1 327 ? 6.398 5.328 -15.922 1 98.19 327 ASP B C 1
ATOM 5119 O O . ASP B 1 327 ? 6.906 5.242 -14.797 1 98.19 327 ASP B O 1
ATOM 5123 N N . CYS B 1 328 ? 6.492 4.414 -16.797 1 97.62 328 CYS B N 1
ATOM 5124 C CA . CYS B 1 328 ? 7.516 3.389 -16.641 1 97.62 328 CYS B CA 1
ATOM 5125 C C . CYS B 1 328 ? 8.891 3.924 -17.016 1 97.62 328 CYS B C 1
ATOM 5127 O O . CYS B 1 328 ? 9.039 4.555 -18.062 1 97.62 328 CYS B O 1
ATOM 5129 N N . GLU B 1 329 ? 9.859 3.625 -16.234 1 97.88 329 GLU B N 1
ATOM 5130 C CA . GLU B 1 329 ? 11.141 4.305 -16.375 1 97.88 329 GLU B CA 1
ATOM 5131 C C . GLU B 1 329 ? 12.227 3.334 -16.828 1 97.88 329 GLU B C 1
ATOM 5133 O O . GLU B 1 329 ? 13.289 3.756 -17.297 1 97.88 329 GLU B O 1
ATOM 5138 N N . PHE B 1 330 ? 12.055 2.045 -16.781 1 98.19 330 PHE B N 1
ATOM 5139 C CA . PHE B 1 330 ? 13.117 1.086 -17.047 1 98.19 330 PHE B CA 1
ATOM 5140 C C . PHE B 1 330 ? 13.258 0.818 -18.547 1 98.19 330 PHE B C 1
ATOM 5142 O O . PHE B 1 330 ? 12.305 1.003 -19.297 1 98.19 330 PHE B O 1
ATOM 5149 N N . VAL B 1 331 ? 14.422 0.433 -18.953 1 98.12 331 VAL B N 1
ATOM 5150 C CA . VAL B 1 331 ? 14.742 -0.096 -20.266 1 98.12 331 VAL B CA 1
ATOM 5151 C C . VAL B 1 331 ? 15.367 -1.483 -20.141 1 98.12 331 VAL B C 1
ATOM 5153 O O . VAL B 1 331 ? 16.297 -1.677 -19.344 1 98.12 331 VAL B O 1
ATOM 5156 N N . LEU B 1 332 ? 14.773 -2.395 -20.828 1 98.19 332 LEU B N 1
ATOM 5157 C CA . LEU B 1 332 ? 15.312 -3.75 -20.797 1 98.19 332 LEU B CA 1
ATOM 5158 C C . LEU B 1 332 ? 16.672 -3.811 -21.469 1 98.19 332 LEU B C 1
ATOM 5160 O O . LEU B 1 332 ? 16.891 -3.182 -22.516 1 98.19 332 LEU B O 1
ATOM 5164 N N . HIS B 1 333 ? 17.562 -4.531 -20.812 1 96.06 333 HIS B N 1
ATOM 5165 C CA . HIS B 1 333 ? 18.906 -4.715 -21.344 1 96.06 333 HIS B CA 1
ATOM 5166 C C . HIS B 1 333 ? 19.172 -6.176 -21.688 1 96.06 333 HIS B C 1
ATOM 5168 O O . HIS B 1 333 ? 18.734 -7.078 -20.969 1 96.06 333 HIS B O 1
ATOM 5174 N N . SER B 1 334 ? 19.812 -6.383 -22.781 1 92.19 334 SER B N 1
ATOM 5175 C CA . SER B 1 334 ? 20.281 -7.719 -23.141 1 92.19 334 SER B CA 1
ATOM 5176 C C . SER B 1 334 ? 21.719 -7.945 -22.703 1 92.19 334 SER B C 1
ATOM 5178 O O . SER B 1 334 ? 22.547 -7.035 -22.766 1 92.19 334 SER B O 1
ATOM 5180 N N . PRO B 1 335 ? 21.953 -9.031 -21.984 1 78.25 335 PRO B N 1
ATOM 5181 C CA . PRO B 1 335 ? 23.344 -9.281 -21.594 1 78.25 335 PRO B CA 1
ATOM 5182 C C . PRO B 1 335 ? 24.328 -9.086 -22.75 1 78.25 335 PRO B C 1
ATOM 5184 O O . PRO B 1 335 ? 25.484 -8.719 -22.516 1 78.25 335 PRO B O 1
ATOM 5187 N N . ASP B 1 336 ? 24.031 -9.414 -23.969 1 67.06 336 ASP B N 1
ATOM 5188 C CA . ASP B 1 336 ? 24.953 -9.242 -25.094 1 67.06 336 ASP B CA 1
ATOM 5189 C C . ASP B 1 336 ? 25.25 -7.766 -25.344 1 67.06 336 ASP B C 1
ATOM 5191 O O . ASP B 1 336 ? 26.234 -7.426 -26 1 67.06 336 ASP B O 1
ATOM 5195 N N . GLU B 1 337 ? 24.562 -6.879 -24.922 1 54.31 337 GLU B N 1
ATOM 5196 C CA . GLU B 1 337 ? 24.797 -5.453 -25.141 1 54.31 337 GLU B CA 1
ATOM 5197 C C . GLU B 1 337 ? 25.75 -4.883 -24.094 1 54.31 337 GLU B C 1
ATOM 5199 O O . GLU B 1 337 ? 26.25 -3.766 -24.25 1 54.31 337 GLU B O 1
ATOM 5204 N N . SER B 1 338 ? 26 -5.328 -23.016 1 45.03 338 SER B N 1
ATOM 5205 C CA . SER B 1 338 ? 26.953 -4.777 -22.047 1 45.03 338 SER B CA 1
ATOM 5206 C C . SER B 1 338 ? 28.391 -5.094 -22.453 1 45.03 338 SER B C 1
ATOM 5208 O O . SER B 1 338 ? 29.328 -4.773 -21.734 1 45.03 338 SER B O 1
ATOM 5210 N N . VAL B 1 339 ? 28.797 -5.82 -23.719 1 31.94 339 VAL B N 1
ATOM 5211 C CA . VAL B 1 339 ? 30.203 -5.828 -24.094 1 31.94 339 VAL B CA 1
ATOM 5212 C C . VAL B 1 339 ? 30.484 -4.676 -25.062 1 31.94 339 VAL B C 1
ATOM 5214 O O . VAL B 1 339 ? 29.766 -4.488 -26.047 1 31.94 339 VAL B O 1
#

pLDDT: mean 97.53, std 5.92, range [31.81, 98.94]

Radius of gyration: 26.59 Å; Cα contacts (8 Å, |Δi|>4): 1574; chains: 2; bounding box: 61×79×58 Å

InterPro domains:
  IPR010349 L-asparaginase II [PF06089] (7-326)
  IPR010349 L-asparaginase II [PTHR42110] (6-321)

Foldseek 3Di:
DDWAWFKFWDFPNHTDDTWTWKKFKAFLVLDGFKMGGDQFDKDWCALVLQLLLLLVLVLVPLCVVLVQDLLLLQLLSALAQPDPVLLVSLVVLCVSLVHDQVLFQFDFDAGNPPVRRVVCVVVVHDTGSSNGSNNSNLSSQLSSCVVVVFDSNCSQPCPGPSNVVSLVSLCLLLVHDSVQWDWDAHNRGHTITIGTNSSVLSSQLCLLVVVSPPDVSSSVSSVSNLVSCLVCVCSHYHPLAQQSLQSVPVQKHWHHRFQAKIWMAGNVSSMTMIMGGNRRDDLCVLVSVLVVCVLVVPPPVVSSVSSCVSRPQFDADPVGHGRIGMDTDDHMDGPVPVD/DDWAWFKFWDFPNHTDDTWTWKKFKAFLVLDGFKMGGDQFDKDWQALVLQLLLLLVLVLVPLCVVLVQDLLLLQLLSALAQPDPVLLVSLVVLCVSLVHDQVLFQFDFDAGNPPVRRVVCVVVVHDTGSSNGSNNSNLSSQLSSCVVVVFDSNCSQPCPGPSNVVSLVSLCLLLVHDSVQWDWDAHNRGHTITIGTNSSSLSSQLCLLVVVSPPDVSSSVSSCSNLVSCLVCVCSHYHPLAQQSLQSVPVQKHWHHRFQAKIWMAGNVSSMTMIMGGNRRDDLCVLVSVLVVCVLVVPPPVVSSVSSCVSRPQFDADPVGHGRIGMDTDDHMDGPVPVD

Nearest PDB structures (foldseek):
  8rue-assembly1_A  TM=9.353E-01  e=1.931E-30  Rhizobium etli
  7os6-assembly2_AAA  TM=9.346E-01  e=6.051E-30  Rhizobium etli CFN 42
  8rua-assembly1_A  TM=9.355E-01  e=1.896E-29  Rhizobium etli
  7os3-assembly1_AAA  TM=9.330E-01  e=1.318E-29  Rhizobium etli CFN 42
  8ruf-assembly1_A  TM=9.353E-01  e=2.103E-29  Rhizobium etli

Solvent-accessible surface area (backbone atoms only — not comparable to full-atom values): 32907 Å² total; per-residue (Å²): 119,64,69,25,58,39,38,38,31,28,40,61,85,40,68,55,29,44,40,40,22,27,27,12,27,17,38,89,86,63,44,69,55,36,27,34,42,36,31,65,45,62,39,54,34,49,52,41,41,25,60,51,58,40,32,61,31,46,46,74,38,45,42,74,75,53,62,56,50,51,58,47,53,9,22,20,40,17,53,29,25,32,39,73,67,50,48,52,43,48,52,50,46,28,58,56,60,68,50,63,56,85,70,50,79,36,31,62,25,62,34,67,31,65,70,39,27,50,53,39,29,45,70,66,51,73,63,34,32,68,29,24,38,51,32,38,33,51,49,44,53,50,40,32,31,52,76,70,68,47,69,69,90,48,57,51,38,71,83,26,69,68,39,45,50,31,49,50,47,45,19,62,47,26,68,50,59,59,86,66,46,45,67,34,57,33,52,55,53,35,70,27,47,29,37,31,29,43,33,51,4,33,24,33,24,36,55,37,35,34,87,74,41,83,55,61,57,57,24,52,21,38,52,52,46,50,50,14,31,37,72,28,18,54,38,23,34,20,8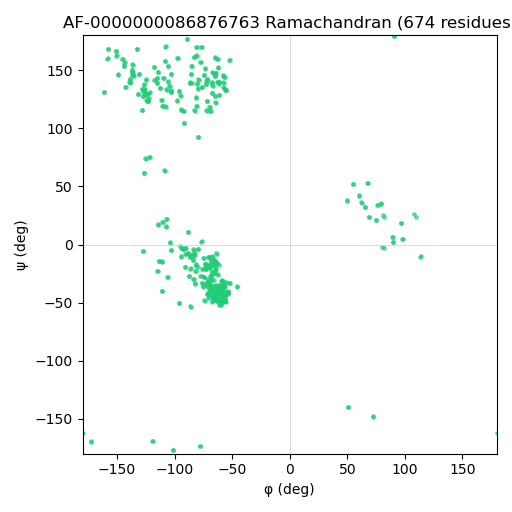8,94,25,61,37,15,61,47,8,65,39,85,51,30,44,50,34,52,13,67,54,14,24,39,38,30,14,31,39,84,80,40,30,5,32,19,38,36,31,32,65,23,56,63,86,56,50,52,56,52,52,42,50,50,41,57,73,72,60,58,80,64,55,66,60,48,51,50,46,44,68,77,55,53,51,63,34,55,30,65,75,63,48,78,36,30,36,51,45,75,63,62,65,78,40,40,68,79,66,80,112,121,64,70,26,57,39,36,37,31,28,38,60,86,38,68,56,30,44,39,39,22,28,27,12,28,17,37,87,85,64,44,67,54,36,26,32,42,35,31,64,45,64,38,54,34,49,50,41,41,26,61,52,58,40,32,60,31,45,46,73,38,45,43,73,75,53,63,56,50,52,57,48,52,10,24,20,39,18,55,30,25,33,40,72,67,51,48,53,45,47,52,50,45,29,58,57,62,68,50,63,54,87,70,50,78,36,31,62,25,61,34,68,31,65,69,40,26,49,52,39,29,45,69,65,51,72,64,34,32,66,30,24,40,50,32,37,32,52,49,45,53,50,40,34,31,55,77,69,70,46,70,70,89,49,55,51,37,70,84,26,68,67,39,45,50,31,48,51,47,45,17,61,48,26,69,50,59,58,86,65,46,45,68,36,57,33,52,56,53,35,70,26,47,28,37,32,29,42,34,52,4,34,23,35,24,37,55,36,35,36,87,76,41,84,54,60,56,56,23,52,21,37,52,53,47,47,50,15,30,36,73,27,18,54,39,25,34,19,88,94,26,60,35,16,62,46,8,66,39,84,51,30,44,50,33,51,14,68,54,14,25,39,36,30,12,32,39,84,80,41,30,4,32,18,36,37,31,30,66,23,56,64,85,56,51,51,56,52,51,44,50,50,40,57,73,73,60,57,78,64,54,66,60,50,49,50,45,43,68,77,55,54,52,64,34,56,30,64,75,66,48,78,36,30,34,52,44,74,62,62,65,78,39,40,69,80,66,80,113

Secondary structure (DSSP, 8-state):
-PPEEEEEEEETTEEEEEEEEEEEEE-TTS-EEEEES-TT-EEE-GGGGHHHHTHHHHHHTHHHHHT--HHHHHHTT------HHHHHHHHHHHHHHT--GGG--SPPB--SSHHHHHHHHHTT---BGGGSTTHHHHHHHHHHHHHTT--STTTTSTTSHHHHHHHHHHHHHHTS-GGGSEEEE-TTSSEEEEEEHHHHHHHHHHHH-GGG-SSHHHHHHHHHHHHHHHH-HHHHT-TT-HHHHHHTSTTEEEEEETTTEEEEEETTTTEEEEEEETT--STTHHHHHHHHHHHTT-S-HHHHHHHHHHS-SEEE-TTS-EEEEEEE----B-GGGG-/-PPEEEEEEEETTEEEEEEEEEEEEE-TTS-EEEEES-TT-EEE-GGGGHHHHTHHHHHHTHHHHHT--HHHHHHTT------HHHHHHHHHHHHHHT--GGG--SPPB--SSHHHHHHHHHTT---BGGGSTTHHHHHHHHHHHHHTT--STTTTSTTSHHHHHHHHHHHHHHTS-GGGSEEEE-TTSSEEEEEEHHHHHHHHHHHH-GGG--SHHHHHHHHHHHHHHHH-HHHHT-TT-HHHHHHTSTTEEEEEETTTEEEEEETTTTEEEEEEETT--STTHHHHHHHHHHHTT-S-HHHHHHHHHHS-SEEE-TTS-EEEEEEE----B-GGGG-

Organism: NCBI:txid248903

Sequence (678 aa):
MESALLVKEYRAGVMECAHFGHISITNEKGNVVYSAGNPHFRAFTRSSAKPFQAIPGIRAGIAAHYGLSSKEIAIMASSHRSEPEHIQVLEQLSAKIGLGEECLICAASYPLNEESRNQWLRSQGEKRRILHNCSGKHLGILGYSRMKNFDLESYAEREHPVQREILETMAGMAGIDQKEIELGTDGCGFPVFSLPLSALSNAYLKLACPDLIEDAPTRAAVETITSAMNDQPLMVGGTGRVDSVLLEDSNIVAKGGFKGVFGFALKKERLGVTFKVLDGSEDEWAWIAQSILEQIGYSNRTTIERLSHVFPPEIRNDAGNIVGHTDCEFVLHSPDESVMESALLVKEYRAGVMECAHFGHISITNEKGNVVYSAGNPHFRAFTRSSAKPFQAIPGIRAGIAAHYGLSSKEIAIMASSHRSEPEHIQVLEQLSAKIGLGEECLICAASYPLNEESRNQWLRSQGEKRRILHNCSGKHLGILGYSRMKNFDLESYAEREHPVQREILETMAGMAGIDQKEIELGTDGCGFPVFSLPLSALSNAYLKLACPDLIEDAPTRAAVETITSAMNDQPLMVGGTGRVDSVLLEDSNIVAKGGFKGVFGFALKKERLGVTFKVLDGSEDEWAWIAQSILEQIGYSNRTTIERLSHVFPPEIRNDAGNIVGHTDCEFVLHSPDESV